Protein AF-A0A1H0CPJ8-F1 (afdb_monomer)

Solvent-accessible surface area (backbone atoms only — not comparable to full-atom values): 34419 Å² total; per-residue (Å²): 132,89,84,89,84,89,82,88,85,80,84,90,73,84,81,75,77,80,86,83,67,82,87,78,77,96,68,73,70,52,42,86,39,69,69,53,40,27,36,22,34,58,52,71,44,47,47,64,78,92,80,91,75,88,80,45,56,36,45,58,41,60,51,16,13,26,28,35,42,40,34,25,30,20,80,92,52,101,45,61,64,40,76,50,75,35,37,30,34,28,35,85,56,96,60,44,40,12,49,49,56,49,52,66,74,52,42,40,42,81,30,32,35,54,39,77,86,12,62,78,53,16,30,65,33,19,37,27,38,36,36,35,29,28,74,58,34,72,65,44,59,91,73,95,39,60,68,56,33,73,49,64,45,65,48,70,18,61,94,55,54,61,92,55,44,43,28,30,16,45,82,44,36,62,65,47,88,54,33,58,76,50,72,94,67,63,46,71,42,51,28,19,37,60,37,15,37,41,37,40,38,37,28,34,32,58,87,36,66,96,32,29,68,89,47,88,59,53,43,28,38,29,67,52,37,18,34,29,29,31,35,17,43,70,70,51,51,62,49,78,50,58,58,44,50,30,36,35,10,75,77,48,70,40,93,72,73,39,33,38,32,30,35,41,69,33,42,30,64,29,51,55,54,86,77,37,71,46,34,40,38,38,47,75,91,42,78,47,74,42,56,22,56,52,52,47,54,18,40,32,74,62,73,69,50,83,82,46,53,40,46,32,18,32,27,44,38,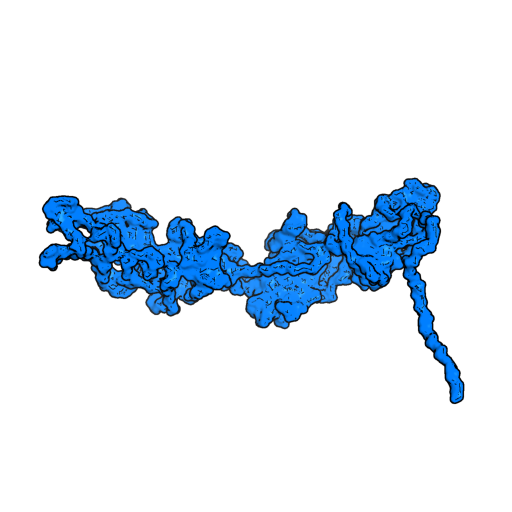35,42,33,40,40,30,82,45,50,74,37,74,41,43,45,53,43,43,63,70,91,80,88,81,81,88,72,77,66,54,64,48,56,70,45,47,21,31,65,95,71,40,84,48,66,78,56,27,36,31,28,40,14,71,42,48,38,37,75,68,42,81,71,29,38,36,42,55,42,97,90,75,45,49,47,56,49,59,74,51,62,59,85,30,64,73,61,26,37,32,54,36,36,38,30,38,64,85,54,59,73,52,89,56,54,43,93,89,70,72,26,18,30,32,77,41,48,53,39,62,58,42,89,84,33,69,54,39,47,26,29,48,19,34,64,88,63,57,83,81,43,51,50,84,75,79,58,91,88,53,77,81,40,35,30,66,65,46,17,50,48,62,61,97,64,65,46,49,32,43,27,38,46,63,25,12,38,46,34,36,36,60,39,52,48,97,65,65,86,45,37,49,78,55,70,82,47,44,45,29,40,35,58,36,46,53,28,23,41,34,31,68,52,85,66,49,60,47,61,33,83,70,62,35,75,45,74,51,30,71,36,96,88,39,80,49,31,27,35,20,12,35,49,24,41,74,24,84,79,22,26,42,37,38,39,35,54,47,104,78,79,49,72,52,77,48,77,46,60,45,41,76,34,29,41,49,70,83,54,54,69,44,56,53,51,46,60,47,38,46,47,31,35,27,35,37,38,33,72,89,46,80,39,66,53,43,57,63,62,76,75,70,82,80,31,2,65,73,84,76,84,133

Mean predicted aligned error: 17.95 Å

Structure (mmCIF, N/CA/C/O backbone):
data_AF-A0A1H0CPJ8-F1
#
_entry.id   AF-A0A1H0CPJ8-F1
#
loop_
_atom_site.group_PDB
_atom_site.id
_atom_site.type_symbol
_atom_site.label_atom_id
_atom_site.label_alt_id
_atom_site.label_comp_id
_atom_site.label_asym_id
_atom_site.label_entity_id
_atom_site.label_seq_id
_atom_site.pdbx_PDB_ins_code
_atom_site.Cartn_x
_atom_site.Cartn_y
_atom_site.Cartn_z
_atom_site.occupancy
_atom_site.B_iso_or_equiv
_atom_site.auth_seq_id
_atom_site.auth_comp_id
_atom_site.auth_asym_id
_atom_site.auth_atom_id
_atom_site.pdbx_PDB_model_num
ATOM 1 N N . MET A 1 1 ? 86.290 -22.128 -24.231 1.00 35.25 1 MET A N 1
ATOM 2 C CA . MET A 1 1 ? 86.673 -21.455 -25.497 1.00 35.25 1 MET A CA 1
ATOM 3 C C . MET A 1 1 ? 85.521 -20.539 -25.905 1.00 35.25 1 MET A C 1
ATOM 5 O O . MET A 1 1 ? 84.401 -20.958 -25.687 1.00 35.25 1 MET A O 1
ATOM 9 N N . ARG A 1 2 ? 85.815 -19.313 -26.376 1.00 32.38 2 ARG A N 1
ATOM 10 C CA . ARG A 1 2 ? 84.941 -18.205 -26.867 1.00 32.38 2 ARG A CA 1
ATOM 11 C C . ARG A 1 2 ? 83.417 -18.176 -26.560 1.00 32.38 2 ARG A C 1
ATOM 13 O O . ARG A 1 2 ? 82.671 -19.101 -26.834 1.00 32.38 2 ARG A O 1
ATOM 20 N N . LEU A 1 3 ? 82.986 -16.998 -26.094 1.00 27.91 3 LEU A N 1
ATOM 21 C CA . LEU A 1 3 ? 81.608 -16.528 -25.856 1.00 27.91 3 LEU A CA 1
ATOM 22 C C . LEU A 1 3 ? 81.019 -15.834 -27.119 1.00 27.91 3 LEU A C 1
ATOM 24 O O . LEU A 1 3 ? 81.792 -15.540 -28.031 1.00 27.91 3 LEU A O 1
ATOM 28 N N . LYS A 1 4 ? 79.731 -15.424 -27.060 1.00 30.41 4 LYS A N 1
ATOM 29 C CA . LYS A 1 4 ? 78.963 -14.501 -27.957 1.00 30.41 4 LYS A CA 1
ATOM 30 C C . LYS A 1 4 ? 78.201 -15.175 -29.124 1.00 30.41 4 LYS A C 1
ATOM 32 O O . LYS A 1 4 ? 78.736 -16.098 -29.716 1.00 30.41 4 LYS A O 1
ATOM 37 N N . HIS A 1 5 ? 76.985 -14.753 -29.519 1.00 29.50 5 HIS A N 1
ATOM 38 C CA . HIS A 1 5 ? 76.049 -13.724 -28.994 1.00 29.50 5 HIS A CA 1
ATOM 39 C C . HIS A 1 5 ? 74.565 -14.101 -29.274 1.00 29.50 5 HIS A C 1
ATOM 41 O O . HIS A 1 5 ? 74.295 -15.010 -30.050 1.00 29.50 5 HIS A O 1
ATOM 47 N N . TYR A 1 6 ? 73.621 -13.390 -28.638 1.00 33.03 6 TYR A N 1
ATOM 48 C CA . TYR A 1 6 ? 72.160 -13.480 -28.845 1.00 33.03 6 TYR A CA 1
ATOM 49 C C . TYR A 1 6 ? 71.688 -12.702 -30.089 1.00 33.03 6 TYR A C 1
ATOM 51 O O . TYR A 1 6 ? 72.272 -11.660 -30.386 1.00 33.03 6 TYR A O 1
ATOM 59 N N . LEU A 1 7 ? 70.525 -13.076 -30.647 1.00 26.69 7 LEU A N 1
ATOM 60 C CA . LEU A 1 7 ? 69.419 -12.122 -30.858 1.00 26.69 7 LEU A CA 1
ATOM 61 C C . LEU A 1 7 ? 68.049 -12.834 -30.927 1.00 26.69 7 LEU A C 1
ATOM 63 O O . LEU A 1 7 ? 67.941 -13.910 -31.507 1.00 26.69 7 LEU A O 1
ATOM 67 N N . TYR A 1 8 ? 67.011 -12.223 -30.346 1.00 28.98 8 TYR A N 1
ATOM 68 C CA . TYR A 1 8 ? 65.599 -12.542 -30.616 1.00 28.98 8 TYR A CA 1
ATOM 69 C C . TYR A 1 8 ? 65.133 -11.774 -31.864 1.00 28.98 8 TYR A C 1
ATOM 71 O O . TYR A 1 8 ? 65.599 -10.659 -32.092 1.00 28.98 8 TYR A O 1
ATOM 79 N N . ILE A 1 9 ? 64.150 -12.300 -32.602 1.00 29.64 9 ILE A N 1
ATOM 80 C CA . ILE A 1 9 ? 63.333 -11.496 -33.527 1.00 29.64 9 ILE A CA 1
ATOM 81 C C . ILE A 1 9 ? 61.855 -11.727 -33.205 1.00 29.64 9 ILE A C 1
ATOM 83 O O . ILE A 1 9 ? 61.291 -12.783 -33.478 1.00 29.64 9 ILE A O 1
ATOM 87 N N . THR A 1 10 ? 61.251 -10.716 -32.590 1.00 28.84 10 THR A N 1
ATOM 88 C CA . THR A 1 10 ? 59.803 -10.520 -32.464 1.00 28.84 10 THR A CA 1
ATOM 89 C C . THR A 1 10 ? 59.275 -9.674 -33.631 1.00 28.84 10 THR A C 1
ATOM 91 O O . THR A 1 10 ? 60.047 -9.214 -34.468 1.00 28.84 10 THR A O 1
ATOM 94 N N . THR A 1 11 ? 57.964 -9.404 -33.624 1.00 29.45 11 THR A N 1
ATOM 95 C CA . THR A 1 11 ? 57.262 -8.365 -34.409 1.00 29.45 11 THR A CA 1
ATOM 96 C C . THR A 1 11 ? 57.323 -8.452 -35.940 1.00 29.45 11 THR A C 1
ATOM 98 O O . THR A 1 11 ? 58.277 -8.012 -36.571 1.00 29.45 11 THR A O 1
ATOM 101 N N . LEU A 1 12 ? 56.169 -8.778 -36.529 1.00 26.28 12 LEU A N 1
ATOM 102 C CA . LEU A 1 12 ? 55.573 -7.897 -37.535 1.00 26.28 12 LEU A CA 1
ATOM 103 C C . LEU A 1 12 ? 54.177 -7.488 -37.042 1.00 26.28 12 LEU A C 1
ATOM 105 O O . LEU A 1 12 ? 53.180 -8.141 -37.335 1.00 26.28 12 LEU A O 1
ATOM 109 N N . VAL A 1 13 ? 54.127 -6.440 -36.219 1.00 29.88 13 VAL A N 1
ATOM 110 C CA . VAL A 1 13 ? 52.866 -5.786 -35.840 1.00 29.88 13 VAL A CA 1
ATOM 111 C C . VAL A 1 13 ? 52.447 -4.889 -37.000 1.00 29.88 13 VAL A C 1
ATOM 113 O O . VAL A 1 13 ? 53.257 -4.105 -37.492 1.00 29.88 13 VAL A O 1
ATOM 116 N N . LEU A 1 14 ? 51.189 -4.999 -37.428 1.00 27.48 14 LEU A N 1
ATOM 117 C CA . LEU A 1 14 ? 50.584 -4.029 -38.337 1.00 27.48 14 LEU A CA 1
ATOM 118 C C . LEU A 1 14 ? 50.476 -2.685 -37.609 1.00 27.48 14 LEU A C 1
ATOM 120 O O . LEU A 1 14 ? 49.721 -2.548 -36.651 1.00 27.48 14 LEU A O 1
ATOM 124 N N . LEU A 1 15 ? 51.269 -1.714 -38.060 1.00 23.94 15 LEU A N 1
ATOM 125 C CA . LEU A 1 15 ? 51.271 -0.345 -37.554 1.00 23.94 15 LEU A CA 1
ATOM 126 C C . LEU A 1 15 ? 50.027 0.404 -38.051 1.00 23.94 15 LEU A C 1
ATOM 128 O O . LEU A 1 15 ? 50.098 1.187 -38.997 1.00 23.94 15 LEU A O 1
ATOM 132 N N . THR A 1 16 ? 48.890 0.193 -37.388 1.00 30.33 16 THR A N 1
ATOM 133 C CA . THR A 1 16 ? 47.855 1.228 -37.316 1.00 30.33 16 THR A CA 1
ATOM 134 C C . THR A 1 16 ? 48.447 2.410 -36.547 1.00 30.33 16 THR A C 1
ATOM 136 O O . THR A 1 16 ? 48.930 2.264 -35.424 1.00 30.33 16 THR A O 1
ATOM 139 N N . ALA A 1 17 ? 48.529 3.574 -37.192 1.00 25.59 17 ALA A N 1
ATOM 140 C CA . ALA A 1 17 ? 49.284 4.698 -36.654 1.00 25.59 17 ALA A CA 1
ATOM 141 C C . ALA A 1 17 ? 48.583 5.327 -35.439 1.00 25.59 17 ALA A C 1
ATOM 143 O O . ALA A 1 17 ? 47.441 5.774 -35.527 1.00 25.59 17 ALA A O 1
ATOM 144 N N . CYS A 1 18 ? 49.303 5.445 -34.321 1.00 24.80 18 CYS A N 1
ATOM 145 C CA . CYS A 1 18 ? 48.926 6.374 -33.262 1.00 24.80 18 CYS A CA 1
ATOM 146 C C . CYS A 1 18 ? 49.143 7.806 -33.773 1.00 24.80 18 CYS A C 1
ATOM 148 O O . CYS A 1 18 ? 50.279 8.282 -33.779 1.00 24.80 18 CYS A O 1
ATOM 150 N N . ASN A 1 19 ? 48.075 8.497 -34.178 1.00 29.97 19 ASN A N 1
ATOM 151 C CA . ASN A 1 19 ? 48.131 9.899 -34.609 1.00 29.97 19 ASN A CA 1
ATOM 152 C C . ASN A 1 19 ? 48.319 10.867 -33.423 1.00 29.97 19 ASN A C 1
ATOM 154 O O . ASN A 1 19 ? 47.457 11.687 -33.122 1.00 29.97 19 ASN A O 1
ATOM 158 N N . ASN A 1 20 ? 49.489 10.797 -32.785 1.00 33.19 20 ASN A N 1
ATOM 159 C CA . ASN A 1 20 ? 50.071 11.912 -32.043 1.00 33.19 20 ASN A CA 1
ATOM 160 C C . ASN A 1 20 ? 51.048 12.634 -32.980 1.00 33.19 20 ASN A C 1
ATOM 162 O O . ASN A 1 20 ? 52.256 12.406 -32.922 1.00 33.19 20 ASN A O 1
ATOM 166 N N . SER A 1 21 ? 50.511 13.467 -33.870 1.00 31.27 21 SER A N 1
ATOM 167 C CA . SER A 1 21 ? 51.286 14.274 -34.816 1.00 31.27 21 SER A CA 1
ATOM 168 C C . SER A 1 21 ? 50.914 15.752 -34.696 1.00 31.27 21 SER A C 1
ATOM 170 O O . SER A 1 21 ? 50.144 16.281 -35.501 1.00 31.27 21 SER A O 1
ATOM 172 N N . ASP A 1 22 ? 51.501 16.421 -33.704 1.00 37.56 22 ASP A N 1
ATOM 173 C CA . ASP A 1 22 ? 51.879 17.818 -33.914 1.00 37.56 22 ASP A CA 1
ATOM 174 C C . ASP A 1 22 ? 52.879 17.882 -35.085 1.00 37.56 22 ASP A C 1
ATOM 176 O O . ASP A 1 22 ? 53.671 16.961 -35.288 1.00 37.56 22 ASP A O 1
ATOM 180 N N . GLU A 1 23 ? 52.817 18.970 -35.854 1.00 34.41 23 GLU A N 1
ATOM 181 C CA . GLU A 1 23 ? 53.585 19.220 -37.085 1.00 34.41 23 GLU A CA 1
ATOM 182 C C . GLU A 1 23 ? 53.357 18.234 -38.256 1.00 34.41 23 GLU A C 1
ATOM 184 O O . GLU A 1 23 ? 54.141 17.320 -38.507 1.00 34.41 23 GLU A O 1
ATOM 189 N N . LEU A 1 24 ? 52.395 18.560 -39.134 1.00 29.28 24 LEU A N 1
ATOM 190 C CA . LEU A 1 24 ? 52.762 19.239 -40.392 1.00 29.28 24 LEU A CA 1
ATOM 191 C C . LEU A 1 24 ? 51.567 19.827 -41.173 1.00 29.28 24 LEU A C 1
ATOM 193 O O . LEU A 1 24 ? 50.472 19.278 -41.211 1.00 29.28 24 LEU A O 1
ATOM 197 N N . THR A 1 25 ? 51.854 20.928 -41.876 1.00 31.95 25 THR A N 1
ATOM 198 C CA . THR A 1 25 ? 50.989 21.710 -42.789 1.00 31.95 25 THR A CA 1
ATOM 199 C C . THR A 1 25 ? 49.753 22.404 -42.197 1.00 31.95 25 THR A C 1
ATOM 201 O O . THR A 1 25 ? 48.731 21.791 -41.912 1.00 31.95 25 THR A O 1
ATOM 204 N N . ASP A 1 26 ? 49.816 23.741 -42.165 1.00 43.44 26 ASP A N 1
ATOM 205 C CA . ASP A 1 26 ? 48.633 24.601 -42.288 1.00 43.44 26 ASP A CA 1
ATOM 206 C C . ASP A 1 26 ? 47.935 24.271 -43.619 1.00 43.44 26 ASP A C 1
ATOM 208 O O . ASP A 1 26 ? 48.552 24.324 -44.686 1.00 43.44 26 ASP A O 1
ATOM 212 N N . GLY A 1 27 ? 46.673 23.854 -43.550 1.00 43.12 27 GLY A N 1
ATOM 213 C CA . GLY A 1 27 ? 45.943 23.351 -44.705 1.00 43.12 27 GLY A CA 1
ATOM 214 C C . GLY A 1 27 ? 44.443 23.274 -44.455 1.00 43.12 27 GLY A C 1
ATOM 215 O O . GLY A 1 27 ? 43.986 22.764 -43.433 1.00 43.12 27 GLY A O 1
ATOM 216 N N . THR A 1 28 ? 43.670 23.769 -45.416 1.00 52.66 28 THR A N 1
ATOM 217 C CA . THR A 1 28 ? 42.268 23.375 -45.580 1.00 52.66 28 THR A CA 1
ATOM 218 C C . THR A 1 28 ? 42.203 21.900 -45.996 1.00 52.66 28 THR A C 1
ATOM 220 O O . THR A 1 28 ? 43.080 21.478 -46.761 1.00 52.66 28 THR A O 1
ATOM 223 N N . PRO A 1 29 ? 41.169 21.144 -45.582 1.00 57.28 29 PRO A N 1
ATOM 224 C CA . PRO A 1 29 ? 40.882 19.818 -46.126 1.00 57.28 29 PRO A CA 1
ATOM 225 C C . PRO A 1 29 ? 40.953 19.788 -47.659 1.00 57.28 29 PRO A C 1
ATOM 227 O O . PRO A 1 29 ? 40.579 20.747 -48.343 1.00 57.28 29 PRO A O 1
ATOM 230 N N . ARG A 1 30 ? 41.482 18.696 -48.207 1.00 63.78 30 ARG A N 1
ATOM 231 C CA . ARG A 1 30 ? 41.608 18.463 -49.648 1.00 63.78 30 ARG A CA 1
ATOM 232 C C . ARG A 1 30 ? 40.411 17.680 -50.162 1.00 63.78 30 ARG A C 1
ATOM 234 O O . ARG A 1 30 ? 39.764 16.945 -49.425 1.00 63.78 30 ARG A O 1
ATOM 241 N N . ALA A 1 31 ? 40.155 17.809 -51.462 1.00 61.72 31 ALA A N 1
ATOM 242 C CA . ALA A 1 31 ? 39.038 17.154 -52.142 1.00 61.72 31 ALA A CA 1
ATOM 243 C C . ALA A 1 31 ? 38.947 15.647 -51.849 1.00 61.72 31 ALA A C 1
ATOM 245 O O . ALA A 1 31 ? 37.886 15.130 -51.518 1.00 61.72 31 ALA A O 1
ATOM 246 N N . ASN A 1 32 ? 40.112 15.006 -51.911 1.00 69.81 32 ASN A N 1
ATOM 247 C CA . ASN A 1 32 ? 40.341 13.577 -51.769 1.00 69.81 32 ASN A CA 1
ATOM 248 C C . ASN A 1 32 ? 40.624 13.127 -50.318 1.00 69.81 32 ASN A C 1
ATOM 250 O O . ASN A 1 32 ? 41.120 12.014 -50.123 1.00 69.81 32 ASN A O 1
ATOM 254 N N . ASP A 1 33 ? 40.418 13.984 -49.314 1.00 77.25 33 ASP A N 1
ATOM 255 C CA . ASP A 1 33 ? 40.538 13.577 -47.911 1.00 77.25 33 ASP A CA 1
ATOM 256 C C . ASP A 1 33 ? 39.278 12.800 -47.498 1.00 77.25 33 ASP A C 1
ATOM 258 O O . ASP A 1 33 ? 38.162 13.126 -47.909 1.00 77.25 33 ASP A O 1
ATOM 262 N N . ALA A 1 34 ? 39.449 11.750 -46.694 1.00 83.38 34 ALA A N 1
ATOM 263 C CA . ALA A 1 34 ? 38.334 10.928 -46.231 1.00 83.38 34 ALA A CA 1
ATOM 264 C C . ALA A 1 34 ? 37.498 11.648 -45.156 1.00 83.38 34 ALA A C 1
ATOM 266 O O . ALA A 1 34 ? 38.022 12.393 -44.320 1.00 83.38 34 ALA A O 1
ATOM 267 N N . ILE A 1 35 ? 36.194 11.377 -45.140 1.00 85.81 35 ILE A N 1
ATOM 268 C CA . ILE A 1 35 ? 35.257 11.848 -44.116 1.00 85.81 35 ILE A CA 1
ATOM 269 C C . ILE A 1 35 ? 35.543 11.102 -42.803 1.00 85.81 35 ILE A C 1
ATOM 271 O O . ILE A 1 35 ? 35.245 9.918 -42.662 1.00 85.81 35 ILE A O 1
ATOM 275 N N . GLN A 1 36 ? 36.144 11.801 -41.836 1.00 86.81 36 GLN A N 1
ATOM 276 C CA . GLN A 1 36 ? 36.496 11.248 -40.524 1.00 86.81 36 GLN A CA 1
ATOM 277 C C . GLN A 1 36 ? 35.340 11.372 -39.528 1.00 86.81 36 GLN A C 1
ATOM 279 O O . GLN A 1 36 ? 34.929 12.486 -39.180 1.00 86.81 36 GLN A O 1
ATOM 284 N N . LEU A 1 37 ? 34.869 10.233 -39.019 1.00 89.62 37 LEU A N 1
ATOM 285 C CA . LEU A 1 37 ? 33.796 10.139 -38.030 1.00 89.62 37 LEU A CA 1
ATOM 286 C C . LEU A 1 37 ? 34.243 9.359 -36.789 1.00 89.62 37 LEU A C 1
ATOM 288 O O . LEU A 1 37 ? 35.118 8.496 -36.850 1.00 89.62 37 LEU A O 1
ATOM 292 N N . SER A 1 38 ? 33.588 9.645 -35.670 1.00 91.25 38 SER A N 1
ATOM 293 C CA . SER A 1 38 ? 33.622 8.834 -34.452 1.00 91.25 38 SER A CA 1
ATOM 294 C C . SER A 1 38 ? 32.196 8.561 -33.966 1.00 91.25 38 SER A C 1
ATOM 296 O O . SER A 1 38 ? 31.245 9.178 -34.447 1.00 91.25 38 SER A O 1
ATOM 298 N N . ALA A 1 39 ? 32.012 7.640 -33.024 1.00 91.50 39 ALA A N 1
ATOM 299 C CA . ALA A 1 39 ? 30.696 7.311 -32.472 1.00 91.50 39 ALA A CA 1
ATOM 300 C C . ALA A 1 39 ? 30.749 7.084 -30.960 1.00 91.50 39 ALA A C 1
ATOM 302 O O . ALA A 1 39 ? 31.668 6.441 -30.455 1.00 91.50 39 ALA A O 1
ATOM 303 N N . GLY A 1 40 ? 29.749 7.584 -30.236 1.00 89.62 40 GLY A N 1
ATOM 304 C CA . GLY A 1 40 ? 29.579 7.322 -28.807 1.00 89.62 40 GLY A CA 1
ATOM 305 C C . GLY A 1 40 ? 28.104 7.247 -28.429 1.00 89.62 40 GLY A C 1
ATOM 306 O O . GLY A 1 40 ? 27.296 8.038 -28.915 1.00 89.62 40 GLY A O 1
ATOM 307 N N . ILE A 1 41 ? 27.762 6.305 -27.552 1.00 89.38 41 ILE A N 1
ATOM 308 C CA . ILE A 1 41 ? 26.430 6.176 -26.956 1.00 89.38 41 ILE A CA 1
ATOM 309 C C . ILE A 1 41 ? 26.291 7.230 -25.854 1.00 89.38 41 ILE A C 1
ATOM 311 O O . ILE A 1 41 ? 27.169 7.342 -24.994 1.00 89.38 41 ILE A O 1
ATOM 315 N N . VAL A 1 42 ? 25.204 7.996 -25.868 1.00 85.12 42 VAL A N 1
ATOM 316 C CA . VAL A 1 42 ? 24.916 9.024 -24.859 1.00 85.12 42 VAL A CA 1
ATOM 317 C C . VAL A 1 42 ? 24.357 8.384 -23.588 1.00 85.12 42 VAL A C 1
ATOM 319 O O . VAL A 1 42 ? 23.349 7.680 -23.625 1.00 85.12 42 VAL A O 1
ATOM 322 N N . LYS A 1 43 ? 24.984 8.665 -22.442 1.00 70.81 43 LYS A N 1
ATOM 323 C CA . LYS A 1 43 ? 24.443 8.364 -21.110 1.00 70.81 43 LYS A CA 1
ATOM 324 C C . LYS A 1 43 ? 23.594 9.551 -20.655 1.00 70.81 43 LYS A C 1
ATOM 326 O O . LYS A 1 43 ? 24.110 10.665 -20.610 1.00 70.81 43 LYS A O 1
ATOM 331 N N . GLY A 1 44 ? 22.343 9.309 -20.258 1.00 56.78 44 GLY A N 1
ATOM 332 C CA . GLY A 1 44 ? 21.439 10.377 -19.793 1.00 56.78 44 GLY A CA 1
ATOM 333 C C . GLY A 1 44 ? 20.377 10.825 -20.808 1.00 56.78 44 GLY A C 1
ATOM 334 O O . GLY A 1 44 ? 20.180 12.017 -20.986 1.00 56.78 44 GLY A O 1
ATOM 335 N N . SER A 1 45 ? 19.705 9.850 -21.436 1.00 49.06 45 SER A N 1
ATOM 336 C CA . SER A 1 45 ? 18.406 9.949 -22.138 1.00 49.06 45 SER A CA 1
ATOM 337 C C . SER A 1 45 ? 18.252 10.785 -23.427 1.00 49.06 45 SER A C 1
ATOM 339 O O . SER A 1 45 ? 19.179 11.384 -23.969 1.00 49.06 45 SER A O 1
ATOM 341 N N . HIS A 1 46 ? 17.014 10.691 -23.936 1.00 46.88 46 HIS A N 1
ATOM 342 C CA . HIS A 1 46 ? 16.397 11.292 -25.117 1.00 46.88 46 HIS A CA 1
ATOM 343 C C . HIS A 1 46 ? 17.057 11.004 -26.476 1.00 46.88 46 HIS A C 1
ATOM 345 O O . HIS A 1 46 ? 18.230 11.283 -26.714 1.00 46.88 46 HIS A O 1
ATOM 351 N N . ALA A 1 47 ? 16.229 10.536 -27.418 1.00 42.66 47 ALA A N 1
ATOM 352 C CA . ALA A 1 47 ? 16.535 10.477 -28.852 1.00 42.66 47 ALA A CA 1
ATOM 353 C C . ALA A 1 47 ? 16.486 11.856 -29.549 1.00 42.66 47 ALA A C 1
ATOM 355 O O . ALA A 1 47 ? 16.906 11.977 -30.697 1.00 42.66 47 ALA A O 1
ATOM 356 N N . VAL A 1 48 ? 15.993 12.894 -28.859 1.00 40.12 48 VAL A N 1
ATOM 357 C CA . VAL A 1 48 ? 15.804 14.254 -29.385 1.00 40.12 48 VAL A CA 1
ATOM 358 C C . VAL A 1 48 ? 16.306 15.274 -28.370 1.00 40.12 48 VAL A C 1
ATOM 360 O O . VAL A 1 48 ? 15.756 15.360 -27.275 1.00 40.12 48 VAL A O 1
ATOM 363 N N . VAL A 1 49 ? 17.329 16.065 -28.719 1.00 41.09 49 VAL A N 1
ATOM 364 C CA . VAL A 1 49 ? 17.831 17.153 -27.859 1.00 41.09 49 VAL A CA 1
ATOM 365 C C . VAL A 1 49 ? 18.254 18.369 -28.686 1.00 41.09 49 VAL A C 1
ATOM 367 O O . VAL A 1 49 ? 19.250 18.343 -29.409 1.00 41.09 49 VAL A O 1
ATOM 370 N N . THR A 1 50 ? 17.567 19.497 -28.514 1.00 37.31 50 THR A N 1
ATOM 371 C CA . THR A 1 50 ? 18.049 20.807 -28.979 1.00 37.31 50 THR A CA 1
ATOM 372 C C . THR A 1 50 ? 18.994 21.425 -27.941 1.00 37.31 50 THR A C 1
ATOM 374 O O . THR A 1 50 ? 18.592 22.331 -27.223 1.00 37.31 50 THR A O 1
ATOM 377 N N . ARG A 1 51 ? 20.234 20.905 -27.873 1.00 36.44 51 ARG A N 1
ATOM 378 C CA . ARG A 1 51 ? 21.438 21.423 -27.166 1.00 36.44 51 ARG A CA 1
ATOM 379 C C . ARG A 1 51 ? 21.239 22.215 -25.851 1.00 36.44 51 ARG A C 1
ATOM 381 O O . ARG A 1 51 ? 20.839 23.372 -25.917 1.00 36.44 51 ARG A O 1
ATOM 388 N N . ALA A 1 52 ? 21.789 21.708 -24.735 1.00 30.02 52 ALA A N 1
ATOM 389 C CA . ALA A 1 52 ? 22.800 22.417 -23.904 1.00 30.02 52 ALA A CA 1
ATOM 390 C C . ALA A 1 52 ? 23.105 21.712 -22.555 1.00 30.02 52 ALA A C 1
ATOM 392 O O . ALA A 1 52 ? 22.940 22.304 -21.489 1.00 30.02 52 ALA A O 1
ATOM 393 N N . ALA A 1 53 ? 23.606 20.474 -22.583 1.00 32.78 53 ALA A N 1
ATOM 394 C CA . ALA A 1 53 ? 24.186 19.815 -21.409 1.00 32.78 53 ALA A CA 1
ATOM 395 C C . ALA A 1 53 ? 25.553 19.192 -21.749 1.00 32.78 53 ALA A C 1
ATOM 397 O O . ALA A 1 53 ? 25.930 19.086 -22.918 1.00 32.78 53 ALA A O 1
ATOM 398 N N . GLY A 1 54 ? 26.326 18.845 -20.718 1.00 46.03 54 GLY A N 1
ATOM 399 C CA . GLY A 1 54 ? 27.624 18.181 -20.853 1.00 46.03 54 GLY A CA 1
ATOM 400 C C . GLY A 1 54 ? 27.479 16.665 -20.953 1.00 46.03 54 GLY A C 1
ATOM 401 O O . GLY A 1 54 ? 27.880 15.965 -20.026 1.00 46.03 54 GLY A O 1
ATOM 402 N N . ASP A 1 55 ? 26.876 16.179 -22.040 1.00 58.97 55 ASP A N 1
ATOM 403 C CA . ASP A 1 55 ? 26.586 14.759 -22.272 1.00 58.97 55 ASP A CA 1
ATOM 404 C C . ASP A 1 55 ? 27.827 13.877 -22.043 1.00 58.97 55 ASP A C 1
ATOM 406 O O . ASP A 1 55 ? 28.921 14.155 -22.545 1.00 58.97 55 ASP A O 1
ATOM 410 N N . THR A 1 56 ? 27.658 12.788 -21.285 1.00 72.94 56 THR A N 1
ATOM 411 C CA . THR A 1 56 ? 28.736 11.821 -21.024 1.00 72.94 56 THR A CA 1
ATOM 412 C C . THR A 1 56 ? 28.548 10.576 -21.880 1.00 72.94 56 THR A C 1
ATOM 414 O O . THR A 1 56 ? 27.431 10.096 -22.062 1.00 72.94 56 THR A O 1
ATOM 417 N N . TYR A 1 57 ? 29.644 10.040 -22.415 1.00 82.62 57 TYR A N 1
ATOM 418 C CA . TYR A 1 57 ? 29.586 9.014 -23.457 1.00 82.62 57 TYR A CA 1
ATOM 419 C C . TYR A 1 57 ? 30.059 7.633 -22.985 1.00 82.62 57 TYR A C 1
ATOM 421 O O . TYR A 1 57 ? 30.781 7.487 -21.988 1.00 82.62 57 TYR A O 1
ATOM 429 N N . GLN A 1 58 ? 29.637 6.612 -23.724 1.00 86.88 58 GLN A N 1
ATOM 430 C CA . GLN A 1 58 ? 30.153 5.249 -23.702 1.00 86.88 58 GLN A CA 1
ATOM 431 C C . GLN A 1 58 ? 30.532 4.830 -25.125 1.00 86.88 58 GLN A C 1
ATOM 433 O O . GLN A 1 58 ? 29.756 5.025 -26.059 1.00 86.88 58 GLN A O 1
ATOM 438 N N . ALA A 1 59 ? 31.705 4.216 -25.279 1.00 87.25 59 ALA A N 1
ATOM 439 C CA . ALA A 1 59 ? 32.098 3.603 -26.538 1.00 87.25 59 ALA A CA 1
ATOM 440 C C . ALA A 1 59 ? 31.160 2.432 -26.876 1.00 87.25 59 ALA A C 1
ATOM 442 O O . ALA A 1 59 ? 30.753 1.669 -25.993 1.00 87.25 59 ALA A O 1
ATOM 443 N N . LEU A 1 60 ? 30.840 2.285 -28.159 1.00 90.75 60 LEU A N 1
ATOM 444 C CA . LEU A 1 60 ? 30.232 1.082 -28.699 1.00 90.75 60 LEU A CA 1
ATOM 445 C C . LEU A 1 60 ? 31.211 -0.095 -28.558 1.00 90.75 60 LEU A C 1
ATOM 447 O O . LEU A 1 60 ? 32.434 0.078 -28.510 1.00 90.75 60 LEU A O 1
ATOM 451 N N . THR A 1 61 ? 30.671 -1.308 -28.529 1.00 92.06 61 THR A N 1
ATOM 452 C CA . THR A 1 61 ? 31.456 -2.542 -28.602 1.00 92.06 61 THR A CA 1
ATOM 453 C C . THR A 1 61 ? 32.268 -2.548 -29.902 1.00 92.06 61 THR A C 1
ATOM 455 O O . THR A 1 61 ? 31.723 -2.267 -30.972 1.00 92.06 61 THR A O 1
ATOM 458 N N . VAL A 1 62 ? 33.562 -2.870 -29.824 1.00 92.81 62 VAL A N 1
ATOM 459 C CA . VAL A 1 62 ? 34.427 -2.988 -31.011 1.00 92.81 62 VAL A CA 1
ATOM 460 C C . VAL A 1 62 ? 33.849 -4.002 -32.007 1.00 92.81 62 VAL A C 1
ATOM 462 O O . VAL A 1 62 ? 33.333 -5.042 -31.600 1.00 92.81 62 VAL A O 1
ATOM 465 N N . GLY A 1 63 ? 33.897 -3.681 -33.300 1.00 93.12 63 GLY A N 1
ATOM 466 C CA . GLY A 1 63 ? 33.264 -4.471 -34.358 1.00 93.12 63 GLY A CA 1
ATOM 467 C C . GLY A 1 63 ? 31.763 -4.215 -34.542 1.00 93.12 63 GLY A C 1
ATOM 468 O O . GLY A 1 63 ? 31.139 -4.878 -35.367 1.00 93.12 63 GLY A O 1
ATOM 469 N N . THR A 1 64 ? 31.153 -3.269 -33.810 1.00 96.12 64 THR A N 1
ATOM 470 C CA . THR A 1 64 ? 29.753 -2.880 -34.068 1.00 96.12 64 THR A CA 1
ATOM 471 C C . THR A 1 64 ? 29.632 -2.259 -35.456 1.00 96.12 64 THR A C 1
ATOM 473 O O . THR A 1 64 ? 30.282 -1.253 -35.741 1.00 96.12 64 THR A O 1
ATOM 476 N N . ALA A 1 65 ? 28.762 -2.821 -36.289 1.00 97.00 65 ALA A N 1
ATOM 477 C CA . ALA A 1 65 ? 28.460 -2.313 -37.615 1.00 97.00 65 ALA A CA 1
ATOM 478 C C . ALA A 1 65 ? 27.301 -1.303 -37.578 1.00 97.00 65 ALA A C 1
ATOM 480 O O . ALA A 1 65 ? 26.265 -1.508 -36.941 1.00 97.00 65 ALA A O 1
ATOM 481 N N . ILE A 1 66 ? 27.488 -0.201 -38.296 1.00 97.88 66 ILE A N 1
ATOM 482 C CA . ILE A 1 66 ? 26.613 0.968 -38.322 1.00 97.88 66 ILE A CA 1
ATOM 483 C C . ILE A 1 66 ? 26.153 1.193 -39.761 1.00 97.88 66 ILE A C 1
ATOM 485 O O . ILE A 1 66 ? 26.978 1.240 -40.672 1.00 97.88 66 ILE A O 1
ATOM 489 N N . ALA A 1 67 ? 24.850 1.363 -39.970 1.00 97.38 67 ALA A N 1
ATOM 490 C CA . ALA A 1 67 ? 24.296 1.839 -41.231 1.00 97.38 67 ALA A CA 1
ATOM 491 C C . ALA A 1 67 ? 24.333 3.372 -41.234 1.00 97.38 67 ALA A C 1
ATOM 493 O O . ALA A 1 67 ? 23.831 3.994 -40.295 1.00 97.38 67 ALA A O 1
ATOM 494 N N . LEU A 1 68 ? 24.938 3.974 -42.261 1.00 96.88 68 LEU A N 1
ATOM 495 C CA . LEU A 1 68 ? 25.038 5.424 -42.417 1.00 96.88 68 LEU A CA 1
ATOM 496 C C . LEU A 1 68 ? 24.364 5.893 -43.712 1.00 96.88 68 LEU A C 1
ATOM 498 O O . LEU A 1 68 ? 24.594 5.333 -44.787 1.00 96.88 68 LEU A O 1
ATOM 502 N N . GLN A 1 69 ? 23.606 6.984 -43.617 1.00 95.44 69 GLN A N 1
ATOM 503 C CA . GLN A 1 69 ? 23.228 7.831 -44.746 1.00 95.44 69 GLN A CA 1
ATOM 504 C C . GLN A 1 69 ? 23.906 9.189 -44.575 1.00 95.44 69 GLN A C 1
ATOM 506 O O . GLN A 1 69 ? 23.790 9.820 -43.525 1.00 95.44 69 GLN A O 1
ATOM 511 N N . VAL A 1 70 ? 24.600 9.641 -45.616 1.00 92.31 70 VAL A N 1
ATOM 512 C CA . VAL A 1 70 ? 25.260 10.948 -45.677 1.00 92.31 70 VAL A CA 1
ATOM 513 C C . VAL A 1 70 ? 24.646 11.737 -46.826 1.00 92.31 70 VAL A C 1
ATOM 515 O O . VAL A 1 70 ? 24.492 11.199 -47.926 1.00 92.31 70 VAL A O 1
ATOM 518 N N . SER A 1 71 ? 24.311 13.006 -46.589 1.00 90.44 71 SER A N 1
ATOM 519 C CA . SER A 1 71 ? 23.898 13.923 -47.652 1.00 90.44 71 SER A CA 1
ATOM 520 C C . SER A 1 71 ? 24.595 15.280 -47.587 1.00 90.44 71 SER A C 1
ATOM 522 O O . SER A 1 71 ? 25.030 15.740 -46.527 1.00 90.44 71 SER A O 1
ATOM 524 N N . GLY A 1 72 ? 24.720 15.910 -48.753 1.00 86.00 72 GLY A N 1
ATOM 525 C CA . GLY A 1 72 ? 25.318 17.227 -48.959 1.00 86.00 72 GLY A CA 1
ATOM 526 C C . GLY A 1 72 ? 24.878 17.814 -50.301 1.00 86.00 72 GLY A C 1
ATOM 527 O O . GLY A 1 72 ? 24.284 17.111 -51.115 1.00 86.00 72 GLY A O 1
ATOM 528 N N . THR A 1 73 ? 25.141 19.098 -50.544 1.00 79.25 73 THR A N 1
ATOM 529 C CA . THR A 1 73 ? 24.603 19.822 -51.709 1.00 79.25 73 THR A CA 1
ATOM 530 C C . THR A 1 73 ? 25.645 20.108 -52.798 1.00 79.25 73 THR A C 1
ATOM 532 O O . THR A 1 73 ? 26.747 20.572 -52.502 1.00 79.25 73 THR A O 1
ATOM 535 N N . TRP A 1 74 ? 25.284 19.877 -54.072 1.00 76.31 74 TRP A N 1
ATOM 536 C CA . TRP A 1 74 ? 26.172 20.083 -55.231 1.00 76.31 74 TRP A CA 1
ATOM 537 C C . TRP A 1 74 ? 25.500 20.864 -56.371 1.00 76.31 74 TRP A C 1
ATOM 539 O O . TRP A 1 74 ? 24.795 20.318 -57.211 1.00 76.31 74 TRP A O 1
ATOM 549 N N . THR A 1 75 ? 25.810 22.159 -56.461 1.00 69.19 75 THR A N 1
ATOM 550 C CA . THR A 1 75 ? 25.307 23.103 -57.478 1.00 69.19 75 THR A CA 1
ATOM 551 C C . THR A 1 75 ? 25.765 22.776 -58.914 1.00 69.19 75 THR A C 1
ATOM 553 O O . THR A 1 75 ? 25.171 23.257 -59.874 1.00 69.19 75 THR A O 1
ATOM 556 N N . GLY A 1 76 ? 26.807 21.955 -59.079 1.00 63.34 76 GLY A N 1
ATOM 557 C CA . GLY A 1 76 ? 27.306 21.465 -60.371 1.00 63.34 76 GLY A CA 1
ATOM 558 C C . GLY A 1 76 ? 26.676 20.152 -60.861 1.00 63.34 76 GLY A C 1
ATOM 559 O O . GLY A 1 76 ? 27.031 19.690 -61.945 1.00 63.34 76 GLY A O 1
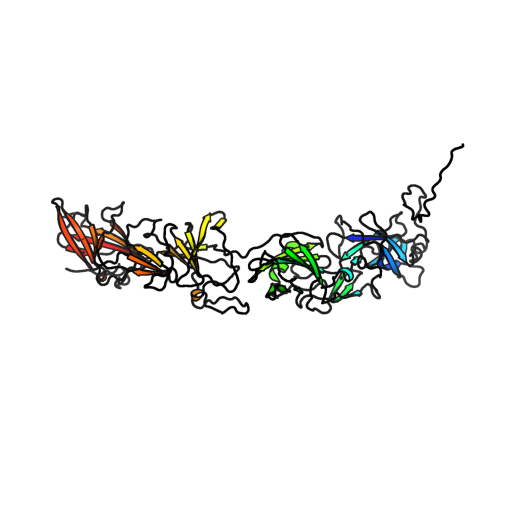ATOM 560 N N . HIS A 1 77 ? 25.771 19.538 -60.090 1.00 65.94 77 HIS A N 1
ATOM 561 C CA . HIS A 1 77 ? 25.139 18.256 -60.415 1.00 65.94 77 HIS A CA 1
ATOM 562 C C . HIS A 1 77 ? 23.665 18.424 -60.834 1.00 65.94 77 HIS A C 1
ATOM 564 O O . HIS A 1 77 ? 23.054 19.467 -60.621 1.00 65.94 77 HIS A O 1
ATOM 570 N N . THR A 1 78 ? 23.059 17.393 -61.435 1.00 60.53 78 THR A N 1
ATOM 571 C CA . THR A 1 78 ? 21.644 17.415 -61.877 1.00 60.53 78 THR A CA 1
ATOM 572 C C . THR A 1 78 ? 20.626 17.250 -60.741 1.00 60.53 78 THR A C 1
ATOM 574 O O . THR A 1 78 ? 19.421 17.275 -60.986 1.00 60.53 78 THR A O 1
ATOM 577 N N . GLN A 1 79 ? 21.102 17.081 -59.508 1.00 60.81 79 GLN A N 1
ATOM 578 C CA . GLN A 1 79 ? 20.323 17.044 -58.274 1.00 60.81 79 GLN A CA 1
ATOM 579 C C . GLN A 1 79 ? 21.011 17.971 -57.271 1.00 60.81 79 GLN A C 1
ATOM 581 O O . GLN A 1 79 ? 22.223 17.867 -57.091 1.00 60.81 79 GLN A O 1
ATOM 586 N N . GLU A 1 80 ? 20.253 18.870 -56.638 1.00 67.69 80 GLU A N 1
ATOM 587 C CA . GLU A 1 80 ? 20.811 19.862 -55.706 1.00 67.69 80 GLU A CA 1
ATOM 588 C C . GLU A 1 80 ? 21.338 19.221 -54.413 1.00 67.69 80 GLU A C 1
ATOM 590 O O . GLU A 1 80 ? 22.315 19.712 -53.848 1.00 67.69 80 GLU A O 1
ATOM 595 N N . GLU A 1 81 ? 20.737 18.106 -53.982 1.00 81.62 81 GLU A N 1
ATOM 596 C CA . GLU A 1 81 ? 21.216 17.240 -52.901 1.00 81.62 81 GLU A CA 1
ATOM 597 C C . GLU A 1 81 ? 21.763 15.922 -53.471 1.00 81.62 81 GLU A C 1
ATOM 599 O O . GLU A 1 81 ? 21.163 15.297 -54.347 1.00 81.62 81 GLU A O 1
ATOM 604 N N . VAL A 1 82 ? 22.904 15.490 -52.936 1.00 86.31 82 VAL A N 1
ATOM 605 C CA . VAL A 1 82 ? 23.557 14.209 -53.206 1.00 86.31 82 VAL A CA 1
ATOM 606 C C . VAL A 1 82 ? 23.478 13.370 -51.939 1.00 86.31 82 VAL A C 1
ATOM 608 O O . VAL A 1 82 ? 23.981 13.780 -50.894 1.00 86.31 82 VAL A O 1
ATOM 611 N N . VAL A 1 83 ? 22.878 12.184 -52.039 1.00 90.31 83 VAL A N 1
ATOM 612 C CA . VAL A 1 83 ? 22.728 11.231 -50.930 1.00 90.31 83 VAL A CA 1
ATOM 613 C C . VAL A 1 83 ? 23.526 9.968 -51.241 1.00 90.31 83 VAL A C 1
ATOM 615 O O . VAL A 1 83 ? 23.399 9.413 -52.333 1.00 90.31 83 VAL A O 1
ATOM 618 N N . LYS A 1 84 ? 24.320 9.482 -50.282 1.00 91.94 84 LYS A N 1
ATOM 619 C CA . LYS A 1 84 ? 24.978 8.168 -50.355 1.00 91.94 84 LYS A CA 1
ATOM 620 C C . LYS A 1 84 ? 24.753 7.382 -49.068 1.00 91.94 84 LYS A C 1
ATOM 622 O O . LYS A 1 84 ? 24.600 7.956 -47.989 1.00 91.94 84 LYS A O 1
ATOM 627 N N . THR A 1 85 ? 24.756 6.061 -49.187 1.00 92.81 85 THR A N 1
ATOM 628 C CA . THR A 1 85 ? 24.737 5.132 -48.055 1.00 92.81 85 THR A CA 1
ATOM 629 C C . THR A 1 85 ? 26.067 4.393 -47.961 1.00 92.81 85 THR A C 1
ATOM 631 O O . THR A 1 85 ? 26.683 4.064 -48.974 1.00 92.81 85 THR A O 1
ATOM 634 N N . THR A 1 86 ? 26.524 4.143 -46.738 1.00 93.94 86 THR A N 1
ATOM 635 C CA . THR A 1 86 ? 27.725 3.348 -46.446 1.00 93.94 86 THR A CA 1
ATOM 636 C C . THR A 1 86 ? 27.512 2.554 -45.158 1.00 93.94 86 THR A C 1
ATOM 638 O O . THR A 1 86 ? 26.593 2.857 -44.390 1.00 93.94 86 THR A O 1
ATOM 641 N N . THR A 1 87 ? 28.345 1.549 -44.896 1.00 95.62 87 THR A N 1
ATOM 642 C CA . THR A 1 87 ? 28.466 0.976 -43.550 1.00 95.62 87 THR A CA 1
ATOM 643 C C . THR A 1 87 ? 29.731 1.488 -42.872 1.00 95.62 87 THR A C 1
ATOM 645 O O . THR A 1 87 ? 30.688 1.899 -43.528 1.00 95.62 87 THR A O 1
ATOM 648 N N . ALA A 1 88 ? 29.749 1.485 -41.543 1.00 95.19 88 ALA A N 1
ATOM 649 C CA . ALA A 1 88 ? 30.950 1.759 -40.765 1.00 95.19 88 ALA A CA 1
ATOM 650 C C . ALA A 1 88 ? 31.120 0.743 -39.634 1.00 95.19 88 ALA A C 1
ATOM 652 O O . ALA A 1 88 ? 30.133 0.313 -39.042 1.00 95.19 88 ALA A O 1
ATOM 653 N N . GLU A 1 89 ? 32.362 0.383 -39.324 1.00 96.44 89 GLU A N 1
ATOM 654 C CA . GLU A 1 89 ? 32.716 -0.484 -38.199 1.00 96.44 89 GLU A CA 1
ATOM 655 C C . GLU A 1 89 ? 33.293 0.348 -37.045 1.00 96.44 89 GLU A C 1
ATOM 657 O O . GLU A 1 89 ? 34.148 1.213 -37.255 1.00 96.44 89 GLU A O 1
ATOM 662 N N . ALA A 1 90 ? 32.815 0.096 -35.823 1.00 94.25 90 ALA A N 1
ATOM 663 C CA . ALA A 1 90 ? 33.297 0.745 -34.610 1.00 94.25 90 ALA A CA 1
ATOM 664 C C . ALA A 1 90 ? 34.653 0.171 -34.172 1.00 94.25 90 ALA A C 1
ATOM 666 O O . ALA A 1 90 ? 34.754 -0.980 -33.741 1.00 94.25 90 ALA A O 1
ATOM 667 N N . GLU A 1 91 ? 35.693 0.996 -34.242 1.00 91.88 91 GLU A N 1
ATOM 668 C CA . GLU A 1 91 ? 37.072 0.620 -33.925 1.00 91.88 91 GLU A CA 1
ATOM 669 C C . GLU A 1 91 ? 37.303 0.430 -32.415 1.00 91.88 91 GLU A C 1
ATOM 671 O O . GLU A 1 91 ? 36.483 0.814 -31.574 1.00 91.88 91 GLU A O 1
ATOM 676 N N . LEU A 1 92 ? 38.446 -0.155 -32.041 1.00 88.75 92 LEU A N 1
ATOM 677 C CA . LEU A 1 92 ? 38.824 -0.326 -30.637 1.00 88.75 92 LEU A CA 1
ATOM 678 C C . LEU A 1 92 ? 39.017 1.040 -29.959 1.00 88.75 92 LEU A C 1
ATOM 680 O O . LEU A 1 92 ? 39.899 1.805 -30.342 1.00 88.75 92 LEU A O 1
ATOM 684 N N . SER A 1 93 ? 38.235 1.321 -28.914 1.00 82.38 93 SER A N 1
ATOM 685 C CA . SER A 1 93 ? 38.372 2.549 -28.124 1.00 82.38 93 SER A CA 1
ATOM 686 C C . SER A 1 93 ? 39.122 2.328 -26.809 1.00 82.38 93 SER A C 1
ATOM 688 O O . SER A 1 93 ? 38.914 1.338 -26.110 1.00 82.38 93 SER A O 1
ATOM 690 N N . THR A 1 94 ? 39.950 3.307 -26.447 1.00 61.41 94 THR A N 1
ATOM 691 C CA . THR A 1 94 ? 40.532 3.500 -25.106 1.00 61.41 94 THR A CA 1
ATOM 692 C C . THR A 1 94 ? 39.834 4.619 -24.317 1.00 61.41 94 THR A C 1
ATOM 694 O O . THR A 1 94 ? 40.229 4.917 -23.192 1.00 61.41 94 THR A O 1
ATOM 697 N N . ASN A 1 95 ? 38.809 5.243 -24.907 1.00 68.38 95 ASN A N 1
ATOM 698 C CA . ASN A 1 95 ? 38.135 6.455 -24.446 1.00 68.38 95 ASN A CA 1
ATOM 699 C C . ASN A 1 95 ? 36.606 6.231 -24.374 1.00 68.38 95 ASN A C 1
ATOM 701 O O . ASN A 1 95 ? 36.118 5.107 -24.278 1.00 68.38 95 ASN A O 1
ATOM 705 N N . THR A 1 96 ? 35.824 7.311 -24.399 1.00 81.62 96 THR A N 1
ATOM 706 C CA . THR A 1 96 ? 34.354 7.285 -24.326 1.00 81.62 96 THR A CA 1
ATOM 707 C C . THR A 1 96 ? 33.647 7.202 -25.688 1.00 81.62 96 THR A C 1
ATOM 709 O O . THR A 1 96 ? 32.419 7.183 -25.719 1.00 81.62 96 THR A O 1
ATOM 712 N N . SER A 1 97 ? 34.387 7.131 -26.798 1.00 87.12 97 SER A N 1
ATOM 713 C CA . SER A 1 97 ? 33.870 6.987 -28.170 1.00 87.12 97 SER A CA 1
ATOM 714 C C . SER A 1 97 ? 34.872 6.273 -29.090 1.00 87.12 97 SER A C 1
ATOM 716 O O . SER A 1 97 ? 36.074 6.253 -28.817 1.00 87.12 97 SER A O 1
ATOM 718 N N . ASN A 1 98 ? 34.386 5.640 -30.157 1.00 90.44 98 ASN A N 1
ATOM 719 C CA . ASN A 1 98 ? 35.161 4.846 -31.120 1.00 90.44 98 ASN A CA 1
ATOM 720 C C . ASN A 1 98 ? 35.503 5.672 -32.364 1.00 90.44 98 ASN A C 1
ATOM 722 O O . ASN A 1 98 ? 34.685 6.490 -32.785 1.00 90.44 98 ASN A O 1
ATOM 726 N N . GLY A 1 99 ? 36.643 5.399 -33.005 1.00 90.69 99 GLY A N 1
ATOM 727 C CA . GLY A 1 99 ? 36.828 5.731 -34.423 1.00 90.69 99 GLY A CA 1
ATOM 728 C C . GLY A 1 99 ? 35.899 4.886 -35.305 1.00 90.69 99 GLY A C 1
ATOM 729 O O . GLY A 1 99 ? 35.428 3.833 -34.865 1.00 90.69 99 GLY A O 1
ATOM 730 N N . LEU A 1 100 ? 35.601 5.357 -36.519 1.00 92.69 100 LEU A N 1
ATOM 731 C CA . LEU A 1 100 ? 34.774 4.637 -37.491 1.00 92.69 100 LEU A CA 1
ATOM 732 C C . LEU A 1 100 ? 35.534 4.369 -38.796 1.00 92.69 100 LEU A C 1
ATOM 734 O O . LEU A 1 100 ? 35.889 5.306 -39.512 1.00 92.69 100 LEU A O 1
ATOM 738 N N . SER A 1 101 ? 35.668 3.091 -39.153 1.00 93.00 101 SER A N 1
ATOM 739 C CA . SER A 1 101 ? 36.177 2.655 -40.458 1.00 93.00 101 SER A CA 1
ATOM 740 C C . SER A 1 101 ? 35.015 2.465 -41.440 1.00 93.00 101 SER A C 1
ATOM 742 O O . SER A 1 101 ? 34.183 1.581 -41.252 1.00 93.00 101 SER A O 1
ATOM 744 N N . LEU A 1 102 ? 34.930 3.307 -42.478 1.00 92.81 102 LEU A N 1
ATOM 745 C CA . LEU A 1 102 ? 33.823 3.337 -43.451 1.00 92.81 102 LEU A CA 1
ATOM 746 C C . LEU A 1 102 ? 34.062 2.391 -44.645 1.00 92.81 102 LEU A C 1
ATOM 748 O O . LEU A 1 102 ? 35.153 2.370 -45.214 1.00 92.81 102 LEU A O 1
ATOM 752 N N . THR A 1 103 ? 33.028 1.659 -45.072 1.00 91.94 103 THR A N 1
ATOM 753 C CA . THR A 1 103 ? 33.044 0.744 -46.228 1.00 91.94 103 THR A CA 1
ATOM 754 C C . THR A 1 103 ? 31.759 0.894 -47.067 1.00 91.94 103 THR A C 1
ATOM 756 O O . THR A 1 103 ? 30.700 0.430 -46.647 1.00 91.94 103 THR A O 1
ATOM 759 N N . PRO A 1 104 ? 31.823 1.481 -48.281 1.00 92.56 104 PRO A N 1
ATOM 760 C CA . PRO A 1 104 ? 32.977 2.164 -48.870 1.00 92.56 104 PRO A CA 1
ATOM 761 C C . PRO A 1 104 ? 33.389 3.420 -48.086 1.00 92.56 104 PRO A C 1
ATOM 763 O O . PRO A 1 104 ? 32.563 4.077 -47.448 1.00 92.56 104 PRO A O 1
ATOM 766 N N . VAL A 1 105 ? 34.672 3.777 -48.183 1.00 90.38 105 VAL A N 1
ATOM 767 C CA . VAL A 1 105 ? 35.178 5.072 -47.704 1.00 90.38 105 VAL A CA 1
ATOM 768 C C . VAL A 1 105 ? 34.465 6.192 -48.462 1.00 90.38 105 VAL A C 1
ATOM 770 O O . VAL A 1 105 ? 34.314 6.111 -49.680 1.00 90.38 105 VAL A O 1
ATOM 773 N N . LEU A 1 106 ? 34.039 7.222 -47.732 1.00 89.50 106 LEU A N 1
ATOM 774 C CA . LEU A 1 106 ? 33.435 8.430 -48.288 1.00 89.50 106 LEU A CA 1
ATOM 775 C C . LEU A 1 106 ? 34.432 9.592 -48.221 1.00 89.50 106 LEU A C 1
ATOM 777 O O . LEU A 1 106 ? 35.160 9.736 -47.236 1.00 89.50 106 LEU A O 1
ATOM 781 N N . TYR A 1 107 ? 34.425 10.434 -49.247 1.00 86.69 107 TYR A N 1
ATOM 782 C CA . TYR A 1 107 ? 35.323 11.574 -49.430 1.00 86.69 107 TYR A CA 1
ATOM 783 C C . TYR A 1 107 ? 34.538 12.893 -49.476 1.00 86.69 107 TYR A C 1
ATOM 785 O O . TYR A 1 107 ? 33.309 12.901 -49.522 1.00 86.69 107 TYR A O 1
ATOM 793 N N . TRP A 1 108 ? 35.216 14.041 -49.428 1.00 82.50 108 TRP A N 1
ATOM 794 C CA . TRP A 1 108 ? 34.524 15.339 -49.470 1.00 82.50 108 TRP A CA 1
ATOM 795 C C . TRP A 1 108 ? 34.085 15.753 -50.885 1.00 82.50 108 TRP A C 1
ATOM 797 O O . TRP A 1 108 ? 33.105 16.487 -51.043 1.00 82.50 108 TRP A O 1
ATOM 807 N N . ASP A 1 109 ? 34.773 15.285 -51.924 1.00 79.56 109 ASP A N 1
ATOM 808 C CA . ASP A 1 109 ? 34.387 15.485 -53.324 1.00 79.56 109 ASP A CA 1
ATOM 809 C C . ASP A 1 109 ? 33.167 14.650 -53.757 1.00 79.56 109 ASP A C 1
ATOM 811 O O . ASP A 1 109 ? 32.429 15.093 -54.636 1.00 79.56 109 ASP A O 1
ATOM 815 N N . ASP A 1 110 ? 32.864 13.538 -53.075 1.00 83.38 110 ASP A N 1
ATOM 816 C CA . ASP A 1 110 ? 31.658 12.712 -53.280 1.00 83.38 110 ASP A CA 1
ATOM 817 C C . ASP A 1 110 ? 30.334 13.500 -53.250 1.00 83.38 110 ASP A C 1
ATOM 819 O O . ASP A 1 110 ? 29.356 13.070 -53.867 1.00 83.38 110 ASP A O 1
ATOM 823 N N . TYR A 1 111 ? 30.309 14.620 -52.520 1.00 83.19 111 TYR A N 1
ATOM 824 C CA . TYR A 1 111 ? 29.163 15.522 -52.326 1.00 83.19 111 TYR A CA 1
ATOM 825 C C . TYR A 1 111 ? 29.404 16.890 -52.976 1.00 83.19 111 TYR A C 1
ATOM 827 O O . TYR A 1 111 ? 28.762 17.878 -52.630 1.00 83.19 111 TYR A O 1
ATOM 835 N N . GLY A 1 112 ? 30.412 16.982 -53.847 1.00 72.56 112 GLY A N 1
ATOM 836 C CA . GLY A 1 112 ? 30.864 18.218 -54.468 1.00 72.56 112 GLY A CA 1
ATOM 837 C C . GLY A 1 112 ? 31.459 19.249 -53.504 1.00 72.56 112 GLY A C 1
ATOM 838 O O . GLY A 1 112 ? 31.799 20.337 -53.951 1.00 72.56 112 GLY A O 1
ATOM 839 N N . MET A 1 113 ? 31.621 18.990 -52.202 1.00 68.62 113 MET A N 1
ATOM 840 C CA . MET A 1 113 ? 32.043 20.027 -51.235 1.00 68.62 113 MET A CA 1
ATOM 841 C C . MET A 1 113 ? 33.402 20.653 -51.601 1.00 68.62 113 MET A C 1
ATOM 843 O O . MET A 1 113 ? 33.662 21.830 -51.345 1.00 68.62 113 MET A O 1
ATOM 847 N N . ALA A 1 114 ? 34.247 19.885 -52.283 1.00 62.69 114 ALA A N 1
ATOM 848 C CA . ALA A 1 114 ? 35.525 20.329 -52.812 1.00 62.69 114 ALA A CA 1
ATOM 849 C C . ALA A 1 114 ? 35.452 21.200 -54.085 1.00 62.69 114 ALA A C 1
ATOM 851 O O . ALA A 1 114 ? 36.409 21.914 -54.383 1.00 62.69 114 ALA A O 1
ATOM 852 N N . ASP A 1 115 ? 34.337 21.196 -54.814 1.00 69.44 115 ASP A N 1
ATOM 853 C CA . ASP A 1 115 ? 34.135 21.936 -56.066 1.00 69.44 115 ASP A CA 1
ATOM 854 C C . ASP A 1 115 ? 34.235 23.464 -55.836 1.00 69.44 115 ASP A C 1
ATOM 856 O O . ASP A 1 115 ? 33.561 23.996 -54.945 1.00 69.44 115 ASP A O 1
ATOM 860 N N . PRO A 1 116 ? 35.056 24.210 -56.604 1.00 69.06 116 PRO A N 1
ATOM 861 C CA . PRO A 1 116 ? 35.064 25.672 -56.574 1.00 69.06 116 PRO A CA 1
ATOM 862 C C . PRO A 1 116 ? 33.697 26.319 -56.854 1.00 69.06 116 PRO A C 1
ATOM 864 O O . PRO A 1 116 ? 33.431 27.395 -56.321 1.00 69.06 116 PRO A O 1
ATOM 867 N N . ALA A 1 117 ? 32.816 25.681 -57.634 1.00 69.94 117 ALA A N 1
ATOM 868 C CA . ALA A 1 117 ? 31.458 26.169 -57.886 1.00 69.94 117 ALA A CA 1
ATOM 869 C C . ALA A 1 117 ? 30.549 26.087 -56.641 1.00 69.94 117 ALA A C 1
ATOM 871 O O . ALA A 1 117 ? 29.643 26.902 -56.489 1.00 69.94 117 ALA A O 1
ATOM 872 N N . ASN A 1 118 ? 30.836 25.170 -55.709 1.00 69.62 118 ASN A N 1
ATOM 873 C CA . ASN A 1 118 ? 30.115 25.012 -54.439 1.00 69.62 118 ASN A CA 1
ATOM 874 C C . ASN A 1 118 ? 30.674 25.884 -53.299 1.00 69.62 118 ASN A C 1
ATOM 876 O O . ASN A 1 118 ? 30.292 25.708 -52.138 1.00 69.62 118 ASN A O 1
ATOM 880 N N . ALA A 1 119 ? 31.594 26.811 -53.588 1.00 65.06 119 ALA A N 1
ATOM 881 C CA . ALA A 1 119 ? 32.292 27.581 -52.558 1.00 65.06 119 ALA A CA 1
ATOM 882 C C . ALA A 1 119 ? 31.371 28.466 -51.694 1.00 65.06 119 ALA A C 1
ATOM 884 O O . ALA A 1 119 ? 31.724 28.774 -50.557 1.00 65.06 119 ALA A O 1
ATOM 885 N N . THR A 1 120 ? 30.201 28.857 -52.206 1.00 62.53 120 THR A N 1
ATOM 886 C CA . THR A 1 120 ? 29.199 29.675 -51.497 1.00 62.53 120 THR A CA 1
ATOM 887 C C . THR A 1 120 ? 28.003 28.875 -50.976 1.00 62.53 120 THR A C 1
ATOM 889 O O . THR A 1 120 ? 27.374 29.310 -50.013 1.00 62.53 120 THR A O 1
ATOM 892 N N . THR A 1 121 ? 27.696 27.724 -51.580 1.00 62.88 121 THR A N 1
ATOM 893 C CA . THR A 1 121 ? 26.517 26.885 -51.301 1.00 62.88 121 THR A CA 1
ATOM 894 C C . THR A 1 121 ? 26.897 25.625 -50.523 1.00 62.88 121 THR A C 1
ATOM 896 O O . THR A 1 121 ? 26.715 25.579 -49.311 1.00 62.88 121 THR A O 1
ATOM 899 N N . GLY A 1 122 ? 27.490 24.626 -51.183 1.00 62.09 122 GLY A N 1
ATOM 900 C CA . GLY A 1 122 ? 27.840 23.344 -50.562 1.00 62.09 122 GLY A CA 1
ATOM 901 C C . GLY A 1 122 ? 28.724 23.520 -49.329 1.00 62.09 122 GLY A C 1
ATOM 902 O O . GLY A 1 122 ? 28.348 23.112 -48.229 1.00 62.09 122 GLY A O 1
ATOM 903 N N . ARG A 1 123 ? 29.857 24.224 -49.472 1.00 70.19 123 ARG A N 1
ATOM 904 C CA . ARG A 1 123 ? 30.823 24.412 -48.370 1.00 70.19 123 ARG A CA 1
ATOM 905 C C . ARG A 1 123 ? 30.223 25.104 -47.147 1.00 70.19 123 ARG A C 1
ATOM 907 O O . ARG A 1 123 ? 30.618 24.794 -46.028 1.00 70.19 123 ARG A O 1
ATOM 914 N N . THR A 1 124 ? 29.268 26.013 -47.344 1.00 68.62 124 THR A N 1
ATOM 915 C CA . THR A 1 124 ? 28.630 26.749 -46.245 1.00 68.62 124 THR A CA 1
ATOM 916 C C . THR A 1 124 ? 27.500 25.952 -45.591 1.00 68.62 124 THR A C 1
ATOM 918 O O . THR A 1 124 ? 27.276 26.119 -44.391 1.00 68.62 124 THR A O 1
ATOM 921 N N . THR A 1 125 ? 26.841 25.044 -46.319 1.00 75.06 125 THR A N 1
ATOM 922 C CA . THR A 1 125 ? 25.846 24.107 -45.774 1.00 75.06 125 THR A CA 1
ATOM 923 C C . THR A 1 125 ? 26.497 22.940 -45.022 1.00 75.06 125 THR A C 1
ATOM 925 O O . THR A 1 125 ? 26.103 22.664 -43.890 1.00 75.06 125 THR A O 1
ATOM 928 N N . GLY A 1 126 ? 27.517 22.285 -45.582 1.00 82.19 126 GLY A N 1
ATOM 929 C CA . GLY A 1 126 ? 28.119 21.082 -44.991 1.00 82.19 126 GLY A CA 1
ATOM 930 C C . GLY A 1 126 ? 27.240 19.831 -45.099 1.00 82.19 126 GLY A C 1
ATOM 931 O O . GLY A 1 126 ? 26.338 19.771 -45.933 1.00 82.19 126 GLY A O 1
ATOM 932 N N . LEU A 1 127 ? 27.522 18.823 -44.266 1.00 86.81 127 LEU A N 1
ATOM 933 C CA . LEU A 1 127 ? 26.900 17.494 -44.358 1.00 86.81 127 LEU A CA 1
ATOM 934 C C . LEU A 1 127 ? 25.785 17.255 -43.326 1.00 86.81 127 LEU A C 1
ATOM 936 O O . LEU A 1 127 ? 25.891 17.641 -42.159 1.00 86.81 127 LEU A O 1
ATOM 940 N N . THR A 1 128 ? 24.762 16.513 -43.747 1.00 90.00 128 THR A N 1
ATOM 941 C CA . THR A 1 128 ? 23.837 15.774 -42.874 1.00 90.00 128 THR A CA 1
ATOM 942 C C . THR A 1 128 ? 24.316 14.329 -42.765 1.00 90.00 128 THR A C 1
ATOM 944 O O . THR A 1 128 ? 24.706 13.742 -43.774 1.00 90.00 128 THR A O 1
ATOM 947 N N . ILE A 1 129 ? 24.284 13.738 -41.565 1.00 92.69 129 ILE A N 1
ATOM 948 C CA . ILE A 1 129 ? 24.599 12.317 -41.365 1.00 92.69 129 ILE A CA 1
ATOM 949 C C . ILE A 1 129 ? 23.577 11.694 -40.418 1.00 92.69 129 ILE A C 1
ATOM 951 O O . ILE A 1 129 ? 23.432 12.123 -39.271 1.00 92.69 129 ILE A O 1
ATOM 955 N N . TYR A 1 130 ? 22.918 10.645 -40.902 1.00 95.50 130 TYR A N 1
ATOM 956 C CA . TYR A 1 130 ? 22.074 9.760 -40.111 1.00 95.50 130 TYR A CA 1
ATOM 957 C C . TYR A 1 130 ? 22.778 8.428 -39.911 1.00 95.50 130 TYR A C 1
ATOM 959 O O . TYR A 1 130 ? 23.339 7.870 -40.853 1.00 95.50 130 TYR A O 1
ATOM 967 N N . GLY A 1 131 ? 22.740 7.920 -38.683 1.00 95.88 131 GLY A N 1
ATOM 968 C CA . GLY A 1 131 ? 23.314 6.630 -38.327 1.00 95.88 131 GLY A CA 1
ATOM 969 C C . GLY A 1 131 ? 22.337 5.766 -37.549 1.00 95.88 131 GLY A C 1
ATOM 970 O O . GLY A 1 131 ? 21.573 6.274 -36.731 1.00 95.88 131 GLY A O 1
ATOM 971 N N . ALA A 1 132 ? 22.397 4.459 -37.775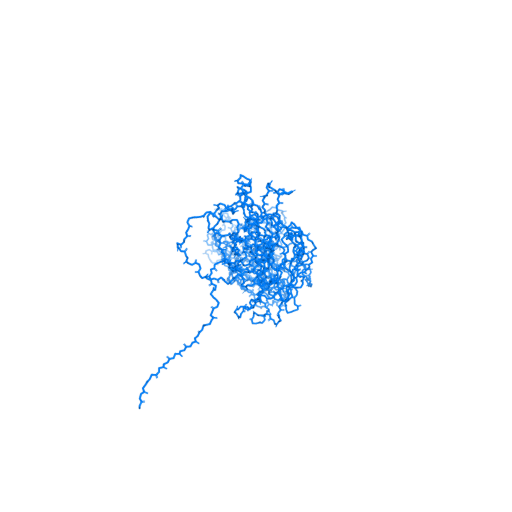 1.00 96.94 132 ALA A N 1
ATOM 972 C CA . ALA A 1 132 ? 21.636 3.462 -37.034 1.00 96.94 132 ALA A CA 1
ATOM 973 C C . ALA A 1 132 ? 22.492 2.216 -36.774 1.00 96.94 132 ALA A C 1
ATOM 975 O O . ALA A 1 132 ? 23.233 1.768 -37.650 1.00 96.94 132 ALA A O 1
ATOM 976 N N . ALA A 1 133 ? 22.404 1.659 -35.568 1.00 96.62 133 ALA A N 1
ATOM 977 C CA . ALA A 1 133 ? 23.220 0.529 -35.129 1.00 96.62 133 ALA A CA 1
ATOM 978 C C . ALA A 1 133 ? 22.504 -0.302 -34.055 1.00 96.62 133 ALA A C 1
ATOM 980 O O . ALA A 1 133 ? 21.557 0.162 -33.424 1.00 96.62 133 ALA A O 1
ATOM 981 N N . VAL A 1 134 ? 23.018 -1.501 -33.786 1.00 95.12 134 VAL A N 1
ATOM 982 C CA . VAL A 1 134 ? 22.726 -2.255 -32.559 1.00 95.12 134 VAL A CA 1
ATOM 983 C C . VAL A 1 134 ? 24.059 -2.614 -31.917 1.00 95.12 134 VAL A C 1
ATOM 985 O O . VAL A 1 134 ? 24.918 -3.219 -32.557 1.00 95.12 134 VAL A O 1
ATOM 988 N N . ASN A 1 135 ? 24.262 -2.209 -30.663 1.00 92.06 135 ASN A N 1
ATOM 989 C CA . ASN A 1 135 ? 25.573 -2.305 -30.025 1.00 92.06 135 ASN A CA 1
ATOM 990 C C . ASN A 1 135 ? 26.048 -3.761 -29.870 1.00 92.06 135 ASN A C 1
ATOM 992 O O . ASN A 1 135 ? 25.430 -4.540 -29.148 1.00 92.06 135 ASN A O 1
ATOM 996 N N . GLY A 1 136 ? 27.185 -4.094 -30.486 1.00 89.94 136 GLY A N 1
ATOM 997 C CA . GLY A 1 136 ? 27.777 -5.433 -30.482 1.00 89.94 136 GLY A CA 1
ATOM 998 C C . GLY A 1 136 ? 27.417 -6.322 -31.675 1.00 89.94 136 GLY A C 1
ATOM 999 O O . GLY A 1 136 ? 27.991 -7.402 -31.780 1.00 89.94 136 GLY A O 1
ATOM 1000 N N . LEU A 1 137 ? 26.531 -5.898 -32.586 1.00 94.88 137 LEU A N 1
ATOM 1001 C CA . LEU A 1 137 ? 26.269 -6.649 -33.820 1.00 94.88 137 LEU A CA 1
ATOM 1002 C C . LEU A 1 137 ? 27.248 -6.254 -34.931 1.00 94.88 137 LEU A C 1
ATOM 1004 O O . LEU A 1 137 ? 27.393 -5.079 -35.255 1.00 94.88 137 LEU A O 1
ATOM 1008 N N . THR A 1 138 ? 27.863 -7.250 -35.570 1.00 95.06 138 THR A N 1
ATOM 1009 C CA . THR A 1 138 ? 28.768 -7.088 -36.727 1.00 95.06 138 THR A CA 1
ATOM 1010 C C . THR A 1 138 ? 28.035 -6.941 -38.067 1.00 95.06 138 THR A C 1
ATOM 1012 O O . THR A 1 138 ? 28.667 -6.768 -39.106 1.00 95.06 138 THR A O 1
ATOM 1015 N N . THR A 1 139 ? 26.699 -6.993 -38.062 1.00 95.00 139 THR A N 1
ATOM 1016 C CA . THR A 1 139 ? 25.847 -6.709 -39.226 1.00 95.00 139 THR A CA 1
ATOM 1017 C C . THR A 1 139 ? 25.055 -5.436 -38.955 1.00 95.00 139 THR A C 1
ATOM 1019 O O . THR A 1 139 ? 24.329 -5.360 -37.965 1.00 95.00 139 THR A O 1
ATOM 1022 N N . ALA A 1 140 ? 25.196 -4.435 -39.826 1.00 93.62 140 ALA A N 1
ATOM 1023 C CA . ALA A 1 140 ? 24.470 -3.174 -39.710 1.00 93.62 140 ALA A CA 1
ATOM 1024 C C . ALA A 1 140 ? 22.959 -3.366 -39.977 1.00 93.62 140 ALA A C 1
ATOM 1026 O O . ALA A 1 140 ? 22.595 -4.243 -40.768 1.00 93.62 140 ALA A O 1
ATOM 1027 N N . PRO A 1 141 ? 22.071 -2.537 -39.391 1.00 94.25 141 PRO A N 1
ATOM 1028 C CA . PRO A 1 141 ? 20.649 -2.537 -39.731 1.00 94.25 141 PRO A CA 1
ATOM 1029 C C . PRO A 1 141 ? 20.413 -2.376 -41.241 1.00 94.25 141 PRO A C 1
ATOM 1031 O O . PRO A 1 141 ? 21.024 -1.528 -41.890 1.00 94.25 141 PRO A O 1
ATOM 1034 N N . ALA A 1 142 ? 19.502 -3.168 -41.809 1.00 92.06 142 ALA A N 1
ATOM 1035 C CA . ALA A 1 142 ? 19.115 -3.041 -43.211 1.00 92.06 142 ALA A CA 1
ATOM 1036 C C . ALA A 1 142 ? 18.094 -1.902 -43.370 1.00 92.06 142 ALA A C 1
ATOM 1038 O O . ALA A 1 142 ? 16.958 -2.025 -42.916 1.00 92.06 142 ALA A O 1
ATOM 1039 N N . ILE A 1 143 ? 18.492 -0.795 -44.005 1.00 93.88 143 ILE A N 1
ATOM 1040 C CA . ILE A 1 143 ? 17.663 0.416 -44.119 1.00 93.88 143 ILE A CA 1
ATOM 1041 C C . ILE A 1 143 ? 17.468 0.800 -45.585 1.00 93.88 143 ILE A C 1
ATOM 1043 O O . ILE A 1 143 ? 18.412 1.214 -46.258 1.00 93.88 143 ILE A O 1
ATOM 1047 N N . SER A 1 144 ? 16.227 0.700 -46.065 1.00 89.69 144 SER A N 1
ATOM 1048 C CA . SER A 1 144 ? 15.796 1.248 -47.359 1.00 89.69 144 SER A CA 1
ATOM 1049 C C . SER A 1 144 ? 15.285 2.688 -47.261 1.00 89.69 144 SER A C 1
ATOM 1051 O O . SER A 1 144 ? 15.354 3.421 -48.242 1.00 89.69 144 SER A O 1
ATOM 1053 N N . ASP A 1 145 ? 14.781 3.093 -46.093 1.00 93.81 145 ASP A N 1
ATOM 1054 C CA . ASP A 1 145 ? 14.236 4.425 -45.825 1.00 93.81 145 ASP A CA 1
ATOM 1055 C C . ASP A 1 145 ? 14.624 4.864 -44.402 1.00 93.81 145 ASP A C 1
ATOM 1057 O O . ASP A 1 145 ? 14.309 4.183 -43.427 1.00 93.81 145 ASP A O 1
ATOM 1061 N N . TYR A 1 146 ? 15.329 5.992 -44.279 1.00 93.75 146 TYR A N 1
ATOM 1062 C CA . TYR A 1 146 ? 15.754 6.556 -42.990 1.00 93.75 146 TYR A CA 1
ATOM 1063 C C . TYR A 1 146 ? 14.641 7.349 -42.285 1.00 93.75 146 TYR A C 1
ATOM 1065 O O . TYR A 1 146 ? 14.751 7.620 -41.091 1.00 93.75 146 TYR A O 1
ATOM 1073 N N . THR A 1 147 ? 13.561 7.699 -42.987 1.00 94.75 147 THR A N 1
ATOM 1074 C CA . THR A 1 147 ? 12.342 8.274 -42.395 1.00 94.75 147 THR A CA 1
ATOM 1075 C C . THR A 1 147 ? 11.362 7.204 -41.914 1.00 94.75 147 THR A C 1
ATOM 1077 O O . THR A 1 147 ? 10.517 7.489 -41.068 1.00 94.75 147 THR A O 1
ATOM 1080 N N . ALA A 1 148 ? 11.502 5.968 -42.409 1.00 94.38 148 ALA A N 1
ATOM 1081 C CA . ALA A 1 148 ? 10.577 4.871 -42.154 1.00 94.38 148 ALA A CA 1
ATOM 1082 C C . ALA A 1 148 ? 11.280 3.520 -41.892 1.00 94.38 148 ALA A C 1
ATOM 1084 O O . ALA A 1 148 ? 10.967 2.508 -42.525 1.00 94.38 148 ALA A O 1
ATOM 1085 N N . LEU A 1 149 ? 12.212 3.475 -40.932 1.00 95.56 149 LEU A N 1
ATOM 1086 C CA . LEU A 1 149 ? 12.853 2.225 -40.518 1.00 95.56 149 LEU A CA 1
ATOM 1087 C C . LEU A 1 149 ? 11.864 1.357 -39.729 1.00 95.56 149 LEU A C 1
ATOM 1089 O O . LEU A 1 149 ? 11.615 1.595 -38.548 1.00 95.56 149 LEU A O 1
ATOM 1093 N N . VAL A 1 150 ? 11.314 0.330 -40.375 1.00 95.06 150 VAL A N 1
ATOM 1094 C CA . VAL A 1 150 ? 10.519 -0.705 -39.698 1.00 95.06 150 VAL A CA 1
ATOM 1095 C C . VAL A 1 150 ? 11.402 -1.428 -38.680 1.00 95.06 150 VAL A C 1
ATOM 1097 O O . VAL A 1 150 ? 12.481 -1.909 -39.026 1.00 95.06 150 VAL A O 1
ATOM 1100 N N . TRP A 1 151 ? 10.943 -1.511 -37.432 1.00 95.31 151 TRP A N 1
ATOM 1101 C CA . TRP A 1 151 ? 11.653 -2.191 -36.353 1.00 95.31 151 TRP A CA 1
ATOM 1102 C C . TRP A 1 151 ? 10.703 -3.008 -35.479 1.00 95.31 151 TRP A C 1
ATOM 1104 O O . TRP A 1 151 ? 9.563 -2.610 -35.227 1.00 95.31 151 TRP A O 1
ATOM 1114 N N . ASP A 1 152 ? 11.196 -4.143 -34.995 1.00 94.19 152 ASP A N 1
ATOM 1115 C CA . ASP A 1 152 ? 10.478 -5.054 -34.115 1.00 94.19 152 ASP A CA 1
ATOM 1116 C C . ASP A 1 152 ? 11.358 -5.522 -32.944 1.00 94.19 152 ASP A C 1
ATOM 1118 O O . ASP A 1 152 ? 12.561 -5.768 -33.076 1.00 94.19 152 ASP A O 1
ATOM 1122 N N . VAL A 1 153 ? 10.731 -5.692 -31.788 1.00 92.81 153 VAL A N 1
ATOM 1123 C CA . VAL A 1 153 ? 11.240 -6.448 -30.647 1.00 92.81 153 VAL A CA 1
ATOM 1124 C C . VAL A 1 153 ? 10.365 -7.685 -30.475 1.00 92.81 153 VAL A C 1
ATOM 1126 O O . VAL A 1 153 ? 9.159 -7.646 -30.713 1.00 92.81 153 VAL A O 1
ATOM 1129 N N . ASN A 1 154 ? 10.954 -8.807 -30.073 1.00 91.31 154 ASN A N 1
ATOM 1130 C CA . ASN A 1 154 ? 10.192 -10.043 -29.921 1.00 91.31 154 ASN A CA 1
ATOM 1131 C C . ASN A 1 154 ? 9.141 -9.904 -28.799 1.00 91.31 154 ASN A C 1
ATOM 1133 O O . ASN A 1 154 ? 9.372 -9.211 -27.806 1.00 91.31 154 ASN A O 1
ATOM 1137 N N . ALA A 1 155 ? 8.015 -10.613 -28.921 1.00 91.19 155 ALA A N 1
ATOM 1138 C CA . ALA A 1 155 ? 7.068 -10.786 -27.812 1.00 91.19 155 ALA A CA 1
ATOM 1139 C C . ALA A 1 155 ? 7.630 -11.730 -26.728 1.00 91.19 155 ALA A C 1
ATOM 1141 O O . ALA A 1 155 ? 7.400 -11.531 -25.540 1.00 91.19 155 ALA A O 1
ATOM 1142 N N . ASP A 1 156 ? 8.427 -12.727 -27.119 1.00 93.62 156 ASP A N 1
ATOM 1143 C CA . ASP A 1 156 ? 9.256 -13.499 -26.193 1.00 93.62 156 ASP A CA 1
ATOM 1144 C C . ASP A 1 156 ? 10.683 -12.933 -26.193 1.00 93.62 156 ASP A C 1
ATOM 1146 O O . ASP A 1 156 ? 11.399 -13.027 -27.192 1.00 93.62 156 ASP A O 1
ATOM 1150 N N . GLN A 1 157 ? 11.083 -12.317 -25.079 1.00 95.56 157 GLN A N 1
ATOM 1151 C CA . GLN A 1 157 ? 12.425 -11.770 -24.866 1.00 95.56 157 GLN A CA 1
ATOM 1152 C C . GLN A 1 157 ? 13.220 -12.596 -23.839 1.00 95.56 157 GLN A C 1
ATOM 1154 O O . GLN A 1 157 ? 14.265 -12.145 -23.374 1.00 95.56 157 GLN A O 1
ATOM 1159 N N . THR A 1 158 ? 12.779 -13.810 -23.481 1.00 91.75 158 THR A N 1
ATOM 1160 C CA . THR A 1 158 ? 13.436 -14.653 -22.457 1.00 91.75 158 THR A CA 1
ATOM 1161 C C . THR A 1 158 ? 14.890 -15.008 -22.785 1.00 91.75 158 THR A C 1
ATOM 1163 O O . THR A 1 158 ? 15.692 -15.192 -21.871 1.00 91.75 158 THR A O 1
ATOM 1166 N N . THR A 1 159 ? 15.267 -15.028 -24.067 1.00 88.81 159 THR A N 1
ATOM 1167 C CA . THR A 1 159 ? 16.648 -15.232 -24.545 1.00 88.81 159 THR A CA 1
ATOM 1168 C C . THR A 1 159 ? 17.512 -13.965 -24.544 1.00 88.81 159 THR A C 1
ATOM 1170 O O . THR A 1 159 ? 18.705 -14.050 -24.825 1.00 88.81 159 THR A O 1
ATOM 1173 N N . GLY A 1 160 ? 16.937 -12.798 -24.242 1.00 87.50 160 GLY A N 1
ATOM 1174 C CA . GLY A 1 160 ? 17.595 -11.491 -24.296 1.00 87.50 160 GLY A CA 1
ATOM 1175 C C . GLY A 1 160 ? 16.991 -10.552 -25.344 1.00 87.50 160 GLY A C 1
ATOM 1176 O O . GLY A 1 160 ? 16.398 -10.981 -26.331 1.00 87.50 160 GLY A O 1
ATOM 1177 N N . TRP A 1 161 ? 17.161 -9.246 -25.121 1.00 89.25 161 TRP A N 1
ATOM 1178 C CA . TRP A 1 161 ? 16.646 -8.166 -25.980 1.00 89.25 161 TRP A CA 1
ATOM 1179 C C . TRP A 1 161 ? 17.746 -7.309 -26.630 1.00 89.25 161 TRP A C 1
ATOM 1181 O O . TRP A 1 161 ? 17.452 -6.443 -27.456 1.00 89.25 161 TRP A O 1
ATOM 1191 N N . SER A 1 162 ? 19.017 -7.519 -26.269 1.00 85.25 162 SER A N 1
ATOM 1192 C CA . SER A 1 162 ? 20.157 -6.678 -26.675 1.00 85.25 162 SER A CA 1
ATOM 1193 C C . SER A 1 162 ? 20.324 -6.575 -28.193 1.00 85.25 162 SER A C 1
ATOM 1195 O O . SER A 1 162 ? 20.577 -5.484 -28.696 1.00 85.25 162 SER A O 1
ATOM 1197 N N . GLU A 1 163 ? 20.098 -7.668 -28.923 1.00 89.94 163 GLU A N 1
ATOM 1198 C CA . GLU A 1 163 ? 20.177 -7.730 -30.392 1.00 89.94 163 GLU A CA 1
ATOM 1199 C C . GLU A 1 163 ? 19.066 -6.938 -31.110 1.00 89.94 163 GLU A C 1
ATOM 1201 O O . GLU A 1 163 ? 19.149 -6.709 -32.315 1.00 89.94 163 GLU A O 1
ATOM 1206 N N . LYS A 1 164 ? 18.042 -6.471 -30.382 1.00 92.38 164 LYS A N 1
ATOM 1207 C CA . LYS A 1 164 ? 17.000 -5.566 -30.894 1.00 92.38 164 LYS A CA 1
ATOM 1208 C C . LYS A 1 164 ? 17.100 -4.140 -30.330 1.00 92.38 164 LYS A C 1
ATOM 1210 O O . LYS A 1 164 ? 16.226 -3.319 -30.605 1.00 92.38 164 LYS A O 1
ATOM 1215 N N . ASN A 1 165 ? 18.151 -3.816 -29.568 1.00 92.38 165 ASN A N 1
ATOM 1216 C CA . ASN A 1 165 ? 18.358 -2.488 -28.981 1.00 92.38 165 ASN A CA 1
ATOM 1217 C C . ASN A 1 165 ? 18.850 -1.471 -30.026 1.00 92.38 165 ASN A C 1
ATOM 1219 O O . ASN A 1 165 ? 20.050 -1.204 -30.134 1.00 92.38 165 ASN A O 1
ATOM 1223 N N . LEU A 1 166 ? 17.914 -0.918 -30.800 1.00 95.12 166 LEU A N 1
ATOM 1224 C CA . LEU A 1 166 ? 18.205 0.074 -31.830 1.00 95.12 166 LEU A CA 1
ATOM 1225 C C . LEU A 1 166 ? 18.754 1.375 -31.226 1.00 95.12 166 LEU A C 1
ATOM 1227 O O . LEU A 1 166 ? 18.095 2.065 -30.442 1.00 95.12 166 LEU A O 1
ATOM 1231 N N . LEU A 1 167 ? 19.955 1.729 -31.668 1.00 94.25 167 LEU A N 1
ATOM 1232 C CA . LEU A 1 167 ? 20.588 3.023 -31.478 1.00 94.25 167 LEU A CA 1
ATOM 1233 C C . LEU A 1 167 ? 20.452 3.843 -32.762 1.00 94.25 167 LEU A C 1
ATOM 1235 O O . LEU A 1 167 ? 20.751 3.340 -33.845 1.00 94.25 167 LEU A O 1
ATOM 1239 N N . ILE A 1 168 ? 20.084 5.117 -32.639 1.00 95.38 168 ILE A N 1
ATOM 1240 C CA . ILE A 1 168 ? 20.041 6.081 -33.748 1.00 95.38 168 ILE A CA 1
ATOM 1241 C C . ILE A 1 168 ? 20.882 7.320 -33.438 1.00 95.38 168 ILE A C 1
ATOM 1243 O O . ILE A 1 168 ? 21.051 7.688 -32.278 1.00 95.38 168 ILE A O 1
ATOM 1247 N N . SER A 1 169 ? 21.404 7.968 -34.478 1.00 93.44 169 SER A N 1
ATOM 1248 C CA . SER A 1 169 ? 22.151 9.225 -34.399 1.00 93.44 169 SER A CA 1
ATOM 1249 C C . SER A 1 169 ? 21.717 10.164 -35.521 1.00 93.44 169 SER A C 1
ATOM 1251 O O . SER A 1 169 ? 21.759 9.799 -36.695 1.00 93.44 169 SER A O 1
ATOM 1253 N N . ASN A 1 170 ? 21.344 11.392 -35.160 1.00 91.94 170 ASN A N 1
ATOM 1254 C CA . ASN A 1 170 ? 20.875 12.439 -36.078 1.00 91.94 170 ASN A CA 1
ATOM 1255 C C . ASN A 1 170 ? 21.421 13.842 -35.730 1.00 91.94 170 ASN A C 1
ATOM 1257 O O . ASN A 1 170 ? 20.935 14.852 -36.244 1.00 91.94 170 ASN A O 1
ATOM 1261 N N . ASN A 1 171 ? 22.448 13.912 -34.874 1.00 89.06 171 ASN A N 1
ATOM 1262 C CA . ASN A 1 171 ? 23.052 15.156 -34.384 1.00 89.06 171 ASN A CA 1
ATOM 1263 C C . ASN A 1 171 ? 23.836 15.935 -35.463 1.00 89.06 171 ASN A C 1
ATOM 1265 O O . ASN A 1 171 ? 24.093 17.134 -35.310 1.00 89.06 171 ASN A O 1
ATOM 1269 N N . VAL A 1 172 ? 24.228 15.279 -36.559 1.00 88.88 172 VAL A N 1
ATOM 1270 C CA . VAL A 1 172 ? 24.915 15.899 -37.699 1.00 88.88 172 VAL A CA 1
ATOM 1271 C C . VAL A 1 172 ? 23.890 16.246 -38.778 1.00 88.88 172 VAL A C 1
ATOM 1273 O O . VAL A 1 172 ? 23.262 15.379 -39.376 1.00 88.88 172 VAL A O 1
ATOM 1276 N N . LYS A 1 173 ? 23.721 17.544 -39.022 1.00 85.31 173 LYS A N 1
ATOM 1277 C CA . LYS A 1 173 ? 22.715 18.122 -39.918 1.00 85.31 173 LYS A CA 1
ATOM 1278 C C . LYS A 1 173 ? 23.369 19.196 -40.779 1.00 85.31 173 LYS A C 1
ATOM 1280 O O . LYS A 1 173 ? 24.248 19.911 -40.290 1.00 85.31 173 LYS A O 1
ATOM 1285 N N . ALA A 1 174 ? 22.855 19.387 -41.989 1.00 73.50 174 ALA A N 1
ATOM 1286 C CA . ALA A 1 174 ? 23.092 20.578 -42.792 1.00 73.50 174 ALA A CA 1
ATOM 1287 C C . ALA A 1 174 ? 23.001 21.864 -41.941 1.00 73.50 174 ALA A C 1
ATOM 1289 O O . ALA A 1 174 ? 22.119 22.022 -41.094 1.00 73.50 174 ALA A O 1
ATOM 1290 N N . ASN A 1 175 ? 23.934 22.784 -42.179 1.00 70.62 175 ASN A N 1
ATOM 1291 C CA . ASN A 1 175 ? 24.207 24.024 -41.442 1.00 70.62 175 ASN A CA 1
ATOM 1292 C C . ASN A 1 175 ? 24.855 23.869 -40.043 1.00 70.62 175 ASN A C 1
ATOM 1294 O O . ASN A 1 175 ? 25.254 24.880 -39.462 1.00 70.62 175 ASN A O 1
ATOM 1298 N N . ASN A 1 176 ? 25.052 22.648 -39.520 1.00 65.12 176 ASN A N 1
ATOM 1299 C CA . ASN A 1 176 ? 25.859 22.388 -38.313 1.00 65.12 176 ASN A CA 1
ATOM 1300 C C . ASN A 1 176 ? 27.377 22.505 -38.615 1.00 65.12 176 ASN A C 1
ATOM 1302 O O . ASN A 1 176 ? 27.794 22.832 -39.722 1.00 65.12 176 ASN A O 1
ATOM 1306 N N . THR A 1 177 ? 28.240 22.255 -37.627 1.00 66.56 177 THR A N 1
ATOM 1307 C CA . THR A 1 177 ? 29.689 22.545 -37.692 1.00 66.56 177 THR A CA 1
ATOM 1308 C C . THR A 1 177 ? 30.536 21.609 -38.569 1.00 66.56 177 THR A C 1
ATOM 1310 O O . THR A 1 177 ? 31.756 21.731 -38.530 1.00 66.56 177 THR A O 1
ATOM 1313 N N . TYR A 1 178 ? 29.955 20.644 -39.291 1.00 81.19 178 TYR A N 1
ATOM 1314 C CA . TYR A 1 178 ? 30.726 19.661 -40.065 1.00 81.19 178 TYR A CA 1
ATOM 1315 C C . TYR A 1 178 ? 30.743 20.031 -41.551 1.00 81.19 178 TYR A C 1
ATOM 1317 O O . TYR A 1 178 ? 29.788 19.779 -42.290 1.00 81.19 178 TYR A O 1
ATOM 1325 N N . LYS A 1 179 ? 31.819 20.716 -41.945 1.00 78.56 179 LYS A N 1
ATOM 1326 C CA . LYS A 1 179 ? 31.975 21.416 -43.225 1.00 78.56 179 LYS A CA 1
ATOM 1327 C C . LYS A 1 179 ? 33.392 21.232 -43.759 1.00 78.56 179 LYS A C 1
ATOM 1329 O O . LYS A 1 179 ? 34.324 21.035 -42.987 1.00 78.56 179 LYS A O 1
ATOM 1334 N N . PHE A 1 180 ? 33.551 21.368 -45.070 1.00 71.62 180 PHE A N 1
ATOM 1335 C CA . PHE A 1 180 ? 34.831 21.195 -45.766 1.00 71.62 180 PHE A CA 1
ATOM 1336 C C . PHE A 1 180 ? 35.898 22.252 -45.412 1.00 71.62 180 PHE A C 1
ATOM 1338 O O . PHE A 1 180 ? 37.080 22.044 -45.659 1.00 71.62 180 PHE A O 1
ATOM 1345 N N . ASP A 1 181 ? 35.506 23.382 -44.822 1.00 64.81 181 ASP A N 1
ATOM 1346 C CA . ASP A 1 181 ? 36.406 24.427 -44.318 1.00 64.81 181 ASP A CA 1
ATOM 1347 C C . ASP A 1 181 ? 36.715 24.308 -42.809 1.00 64.81 181 ASP A C 1
ATOM 1349 O O . ASP A 1 181 ? 37.561 25.041 -42.286 1.00 64.81 181 ASP A O 1
ATOM 1353 N N . ALA A 1 182 ? 36.088 23.362 -42.098 1.00 57.94 182 ALA A N 1
ATOM 1354 C CA . ALA A 1 182 ? 36.338 23.122 -40.682 1.00 57.94 182 ALA A CA 1
ATOM 1355 C C . ALA A 1 182 ? 37.699 22.431 -40.480 1.00 57.94 182 ALA A C 1
ATOM 1357 O O . ALA A 1 182 ? 37.901 21.277 -40.860 1.00 57.94 182 ALA A O 1
ATOM 1358 N N . ARG A 1 183 ? 38.653 23.136 -39.854 1.00 50.53 183 ARG A N 1
ATOM 1359 C CA . ARG A 1 183 ? 40.005 22.614 -39.592 1.00 50.53 183 ARG A CA 1
ATOM 1360 C C . ARG A 1 183 ? 39.954 21.325 -38.753 1.00 50.53 183 ARG A C 1
ATOM 1362 O O . ARG A 1 183 ? 39.519 21.354 -37.603 1.00 50.53 183 ARG A O 1
ATOM 1369 N N . GLY A 1 184 ? 40.465 20.228 -39.317 1.00 51.56 184 GLY A N 1
ATOM 1370 C CA . GLY A 1 184 ? 41.059 19.093 -38.591 1.00 51.56 184 GLY A CA 1
ATOM 1371 C C . GLY A 1 184 ? 40.220 18.409 -37.505 1.00 51.56 184 GLY A C 1
ATOM 1372 O O . GLY A 1 184 ? 40.799 17.890 -36.557 1.00 51.56 184 GLY A O 1
ATOM 1373 N N . THR A 1 185 ? 38.887 18.420 -37.589 1.00 58.72 185 THR A N 1
ATOM 1374 C CA . THR A 1 185 ? 38.013 17.852 -36.545 1.00 58.72 185 THR A CA 1
ATOM 1375 C C . THR A 1 185 ? 37.018 16.842 -37.115 1.00 58.72 185 THR A C 1
ATOM 1377 O O . THR A 1 185 ? 35.969 17.197 -37.653 1.00 58.72 185 THR A O 1
ATOM 1380 N N . GLY A 1 186 ? 37.345 15.553 -36.965 1.00 70.94 186 GLY A N 1
ATOM 1381 C CA . GLY A 1 186 ? 36.405 14.457 -37.209 1.00 70.94 186 GLY A CA 1
ATOM 1382 C C . GLY A 1 186 ? 35.173 14.561 -36.301 1.00 70.94 186 GLY A C 1
ATOM 1383 O O . GLY A 1 186 ? 35.256 15.067 -35.178 1.00 70.94 186 GLY A O 1
ATOM 1384 N N . LYS A 1 187 ? 34.006 14.132 -36.793 1.00 84.69 187 LYS A N 1
ATOM 1385 C CA . LYS A 1 187 ? 32.721 14.399 -36.129 1.00 84.69 187 LYS A CA 1
ATOM 1386 C C . LYS A 1 187 ? 32.199 13.185 -35.372 1.00 84.69 187 LYS A C 1
ATOM 1388 O O . LYS A 1 187 ? 32.013 12.124 -35.958 1.00 84.69 187 LYS A O 1
ATOM 1393 N N . GLN A 1 188 ? 31.886 13.381 -34.091 1.00 87.94 188 GLN A N 1
ATOM 1394 C CA . GLN A 1 188 ? 31.224 12.360 -33.287 1.00 87.94 188 GLN A CA 1
ATOM 1395 C C . GLN A 1 188 ? 29.722 12.295 -33.589 1.00 87.94 188 GLN A C 1
ATOM 1397 O O . GLN A 1 188 ? 29.005 13.295 -33.469 1.00 87.94 188 GLN A O 1
ATOM 1402 N N . LEU A 1 189 ? 29.266 11.099 -33.946 1.00 90.94 189 LEU A N 1
ATOM 1403 C CA . LEU A 1 189 ? 27.870 10.686 -33.978 1.00 90.94 189 LEU A CA 1
ATOM 1404 C C . LEU A 1 189 ? 27.399 10.380 -32.548 1.00 90.94 189 LEU A C 1
ATOM 1406 O O . LEU A 1 189 ? 28.050 9.631 -31.811 1.00 90.94 189 LEU A O 1
ATOM 1410 N N . GLU A 1 190 ? 26.281 10.984 -32.156 1.00 90.94 190 GLU A N 1
ATOM 1411 C CA . GLU A 1 190 ? 25.660 10.828 -30.837 1.00 90.94 190 GLU A CA 1
ATOM 1412 C C . GLU A 1 190 ? 24.581 9.746 -30.907 1.00 90.94 190 GLU A C 1
ATOM 1414 O O . GLU A 1 190 ? 23.439 10.017 -31.279 1.00 90.94 190 GLU A O 1
ATOM 1419 N N . PHE A 1 191 ? 24.939 8.515 -30.547 1.00 92.06 191 PHE A N 1
ATOM 1420 C CA . PHE A 1 191 ? 23.999 7.402 -30.562 1.00 92.06 191 PHE A CA 1
ATOM 1421 C C . PHE A 1 191 ? 23.112 7.405 -29.317 1.00 92.06 191 PHE A C 1
ATOM 1423 O O . PHE A 1 191 ? 23.587 7.394 -28.181 1.00 92.06 191 PHE A O 1
ATOM 1430 N N . ARG A 1 192 ? 21.801 7.413 -29.545 1.00 90.50 192 ARG A N 1
ATOM 1431 C CA . ARG A 1 192 ? 20.742 7.481 -28.534 1.00 90.50 192 ARG A CA 1
ATOM 1432 C C . ARG A 1 192 ? 19.782 6.308 -28.751 1.00 90.50 192 ARG A C 1
ATOM 1434 O O . ARG A 1 192 ? 19.548 5.897 -29.887 1.00 90.50 192 ARG A O 1
ATOM 1441 N N . HIS A 1 193 ? 19.251 5.738 -27.673 1.00 90.38 193 HIS A N 1
ATOM 1442 C CA . HIS A 1 193 ? 18.334 4.595 -27.760 1.00 90.38 193 HIS A CA 1
ATOM 1443 C C . HIS A 1 193 ? 16.988 5.021 -28.362 1.00 90.38 193 HIS A C 1
ATOM 1445 O O . HIS A 1 193 ? 16.322 5.904 -27.824 1.00 90.38 193 HIS A O 1
ATOM 1451 N N . ALA A 1 194 ? 16.570 4.364 -29.448 1.00 91.94 194 ALA A N 1
ATOM 1452 C CA . ALA A 1 194 ? 15.283 4.610 -30.106 1.00 91.94 194 ALA A CA 1
ATOM 1453 C C . ALA A 1 194 ? 14.089 3.970 -29.368 1.00 91.94 194 ALA A C 1
ATOM 1455 O O . ALA A 1 194 ? 12.937 4.258 -29.680 1.00 91.94 194 ALA A O 1
ATOM 1456 N N . LEU A 1 195 ? 14.362 3.085 -28.405 1.00 92.75 195 LEU A N 1
ATOM 1457 C CA . LEU A 1 195 ? 13.372 2.267 -27.704 1.00 92.75 195 LEU A CA 1
ATOM 1458 C C . LEU A 1 195 ? 13.256 2.645 -26.222 1.00 92.75 195 LEU A C 1
ATOM 1460 O O . LEU A 1 195 ? 14.138 3.301 -25.657 1.00 92.75 195 LEU A O 1
ATOM 1464 N N . SER A 1 196 ? 12.166 2.217 -25.590 1.00 91.19 196 SER A N 1
ATOM 1465 C CA . SER A 1 196 ? 11.971 2.292 -24.140 1.00 91.19 196 SER A CA 1
ATOM 1466 C C . SER A 1 196 ? 12.345 0.960 -23.495 1.00 91.19 196 SER A C 1
ATOM 1468 O O . SER A 1 196 ? 12.073 -0.098 -24.065 1.00 91.19 196 SER A O 1
ATOM 1470 N N . LYS A 1 197 ? 12.920 0.996 -22.288 1.00 90.81 197 LYS A N 1
ATOM 1471 C CA . LYS A 1 197 ? 13.156 -0.213 -21.483 1.00 90.81 197 LYS A CA 1
ATOM 1472 C C . LYS A 1 197 ? 12.220 -0.249 -20.276 1.00 90.81 197 LYS A C 1
ATOM 1474 O O . LYS A 1 197 ? 11.964 0.783 -19.660 1.00 90.81 197 LYS A O 1
ATOM 1479 N N . VAL A 1 198 ? 11.736 -1.436 -19.929 1.00 91.12 198 VAL A N 1
ATOM 1480 C CA . VAL A 1 198 ? 11.058 -1.720 -18.660 1.00 91.12 198 VAL A CA 1
ATOM 1481 C C . VAL A 1 198 ? 11.946 -2.667 -17.853 1.00 91.12 198 VAL A C 1
ATOM 1483 O O . VAL A 1 198 ? 12.328 -3.726 -18.354 1.00 91.12 198 VAL A O 1
ATOM 1486 N N . THR A 1 199 ? 12.262 -2.306 -16.610 1.00 91.00 199 THR A N 1
ATOM 1487 C CA . THR A 1 199 ? 12.995 -3.153 -15.655 1.00 91.00 199 THR A CA 1
ATOM 1488 C C . THR A 1 199 ? 12.063 -3.492 -14.493 1.00 91.00 199 THR A C 1
ATOM 1490 O O . THR A 1 199 ? 11.640 -2.598 -13.763 1.00 91.00 199 THR A O 1
ATOM 1493 N N . VAL A 1 200 ? 11.775 -4.776 -14.279 1.00 88.69 200 VAL A N 1
ATOM 1494 C CA . VAL A 1 200 ? 10.997 -5.267 -13.131 1.00 88.69 200 VAL A CA 1
ATOM 1495 C C . VAL A 1 200 ? 11.939 -5.969 -12.158 1.00 88.69 200 VAL A C 1
ATOM 1497 O O . VAL A 1 200 ? 12.581 -6.951 -12.515 1.00 88.69 200 VAL A O 1
ATOM 1500 N N . SER A 1 201 ? 12.035 -5.475 -10.926 1.00 87.75 201 SER A N 1
ATOM 1501 C CA . SER A 1 201 ? 12.844 -6.077 -9.861 1.00 87.75 201 SER A CA 1
ATOM 1502 C C . SER A 1 201 ? 11.926 -6.756 -8.850 1.00 87.75 201 SER A C 1
ATOM 1504 O O . SER A 1 201 ? 11.201 -6.078 -8.120 1.00 87.75 201 SER A O 1
ATOM 1506 N N . LEU A 1 202 ? 11.920 -8.090 -8.847 1.00 86.25 202 LEU A N 1
ATOM 1507 C CA . LEU A 1 202 ? 11.099 -8.912 -7.960 1.00 86.25 202 LEU A CA 1
ATOM 1508 C C . LEU A 1 202 ? 11.874 -9.299 -6.701 1.00 86.25 202 LEU A C 1
ATOM 1510 O O . LEU A 1 202 ? 12.959 -9.866 -6.807 1.00 86.25 202 LEU A O 1
ATOM 1514 N N . LYS A 1 203 ? 11.282 -9.089 -5.528 1.00 85.62 203 LYS A N 1
ATOM 1515 C CA . LYS A 1 203 ? 11.777 -9.556 -4.225 1.00 85.62 203 LYS A CA 1
ATOM 1516 C C . LYS A 1 203 ? 10.780 -10.555 -3.642 1.00 85.62 203 LYS A C 1
ATOM 1518 O O . LYS A 1 203 ? 9.584 -10.271 -3.621 1.00 85.62 203 LYS A O 1
ATOM 1523 N N . ALA A 1 204 ? 11.244 -11.704 -3.156 1.00 79.44 204 ALA A N 1
ATOM 1524 C CA . ALA A 1 204 ? 10.382 -12.662 -2.465 1.00 79.44 204 ALA A CA 1
ATOM 1525 C C . ALA A 1 204 ? 10.149 -12.209 -1.012 1.00 79.44 204 ALA A C 1
ATOM 1527 O O . ALA A 1 204 ? 11.088 -12.086 -0.224 1.00 79.44 204 ALA A O 1
ATOM 1528 N N . GLY A 1 205 ? 8.894 -11.915 -0.682 1.00 72.38 205 GLY A N 1
ATOM 1529 C CA . GLY A 1 205 ? 8.449 -11.412 0.614 1.00 72.38 205 GLY A CA 1
ATOM 1530 C C . GLY A 1 205 ? 7.865 -12.501 1.516 1.00 72.38 205 GLY A C 1
ATOM 1531 O O . GLY A 1 205 ? 8.351 -13.632 1.564 1.00 72.38 205 GLY A O 1
ATOM 1532 N N . GLU A 1 206 ? 6.816 -12.157 2.261 1.00 67.44 206 GLU A N 1
ATOM 1533 C CA . GLU A 1 206 ? 6.217 -13.052 3.254 1.00 67.44 206 GLU A CA 1
ATOM 1534 C C . GLU A 1 206 ? 5.550 -14.286 2.616 1.00 67.44 206 GLU A C 1
ATOM 1536 O O . GLU A 1 206 ? 5.009 -14.247 1.508 1.00 67.44 206 GLU A O 1
ATOM 1541 N N . GLY A 1 207 ? 5.620 -15.422 3.315 1.00 62.66 207 GLY A N 1
ATOM 1542 C CA . GLY A 1 207 ? 5.138 -16.727 2.841 1.00 62.66 207 GLY A CA 1
ATOM 1543 C C . GLY A 1 207 ? 6.109 -17.493 1.926 1.00 62.66 207 GLY A C 1
ATOM 1544 O O . GLY A 1 207 ? 5.967 -18.713 1.777 1.00 62.66 207 GLY A O 1
ATOM 1545 N N . PHE A 1 208 ? 7.121 -16.838 1.349 1.00 66.50 208 PHE A N 1
ATOM 1546 C CA . PHE A 1 208 ? 8.213 -17.509 0.636 1.00 66.50 208 PHE A CA 1
ATOM 1547 C C . PHE A 1 208 ? 9.284 -18.006 1.621 1.00 66.50 208 PHE A C 1
ATOM 1549 O O . PHE A 1 208 ? 9.717 -17.280 2.515 1.00 66.50 208 PHE A O 1
ATOM 1556 N N . ALA A 1 209 ? 9.702 -19.267 1.478 1.00 70.31 209 ALA A N 1
ATOM 1557 C CA . ALA A 1 209 ? 10.713 -19.863 2.353 1.00 70.31 209 ALA A CA 1
ATOM 1558 C C . ALA A 1 209 ? 12.084 -19.220 2.096 1.00 70.31 209 ALA A C 1
ATOM 1560 O O . ALA A 1 209 ? 12.423 -18.942 0.951 1.00 70.31 209 ALA A O 1
ATOM 1561 N N . ASP A 1 210 ? 12.866 -18.976 3.149 1.00 74.12 210 ASP A N 1
ATOM 1562 C CA . ASP A 1 210 ? 14.167 -18.281 3.100 1.00 74.12 210 ASP A CA 1
ATOM 1563 C C . ASP A 1 210 ? 14.150 -16.912 2.372 1.00 74.12 210 ASP A C 1
ATOM 1565 O O . ASP A 1 210 ? 15.201 -16.439 1.936 1.00 74.12 210 ASP A O 1
ATOM 1569 N N . SER A 1 211 ? 12.970 -16.294 2.206 1.00 70.06 211 SER A N 1
ATOM 1570 C CA . SER A 1 211 ? 12.744 -15.115 1.353 1.00 70.06 211 SER A CA 1
ATOM 1571 C C . SER A 1 211 ? 13.306 -15.274 -0.069 1.00 70.06 211 SER A C 1
ATOM 1573 O O . SER A 1 211 ? 13.948 -14.366 -0.593 1.00 70.06 211 SER A O 1
ATOM 1575 N N . LYS A 1 212 ? 13.066 -16.431 -0.706 1.00 79.56 212 LYS A N 1
ATOM 1576 C CA . LYS A 1 212 ? 13.403 -16.703 -2.117 1.00 79.56 212 LYS A CA 1
ATOM 1577 C C . LYS A 1 212 ? 12.248 -17.384 -2.858 1.00 79.56 212 LYS A C 1
ATOM 1579 O O . LYS A 1 212 ? 11.462 -18.115 -2.256 1.00 79.56 212 LYS A O 1
ATOM 1584 N N . PHE A 1 213 ? 12.196 -17.199 -4.173 1.00 80.44 213 PHE A N 1
ATOM 1585 C CA . PHE A 1 213 ? 11.349 -18.006 -5.056 1.00 80.44 213 PHE A CA 1
ATOM 1586 C C . PHE A 1 213 ? 11.943 -19.419 -5.215 1.00 80.44 213 PHE A C 1
ATOM 1588 O O . PHE A 1 213 ? 13.166 -19.582 -5.209 1.00 80.44 213 PHE A O 1
ATOM 1595 N N . VAL A 1 214 ? 11.096 -20.445 -5.326 1.00 81.19 214 VAL A N 1
ATOM 1596 C CA . VAL A 1 214 ? 11.516 -21.845 -5.529 1.00 81.19 214 VAL A CA 1
ATOM 1597 C C . VAL A 1 214 ? 11.859 -22.097 -6.998 1.00 81.19 214 VAL A C 1
ATOM 1599 O O . VAL A 1 214 ? 12.861 -22.746 -7.298 1.00 81.19 214 VAL A O 1
ATOM 1602 N N . ASN A 1 215 ? 11.051 -21.549 -7.902 1.00 82.62 215 ASN A N 1
ATOM 1603 C CA . ASN A 1 215 ? 11.273 -21.504 -9.342 1.00 82.62 215 ASN A CA 1
ATOM 1604 C C . ASN A 1 215 ? 11.649 -20.076 -9.768 1.00 82.62 215 ASN A C 1
ATOM 1606 O O . ASN A 1 215 ? 11.398 -19.113 -9.043 1.00 82.62 215 ASN A O 1
ATOM 1610 N N . ASP A 1 216 ? 12.215 -19.911 -10.965 1.00 85.06 216 ASP A N 1
ATOM 1611 C CA . ASP A 1 216 ? 12.385 -18.572 -11.532 1.00 85.06 216 ASP A CA 1
ATOM 1612 C C . ASP A 1 216 ? 11.008 -17.962 -11.887 1.00 85.06 216 ASP A C 1
ATOM 1614 O O . ASP A 1 216 ? 10.247 -18.580 -12.637 1.00 85.06 216 ASP A O 1
ATOM 1618 N N . PRO A 1 217 ? 10.654 -16.773 -11.361 1.00 87.62 217 PRO A N 1
ATOM 1619 C CA . PRO A 1 217 ? 9.361 -16.155 -11.629 1.00 87.62 217 PRO A CA 1
ATOM 1620 C C . PRO A 1 217 ? 9.288 -15.591 -13.054 1.00 87.62 217 PRO A C 1
ATOM 1622 O O . PRO A 1 217 ? 10.114 -14.767 -13.454 1.00 87.62 217 PRO A O 1
ATOM 1625 N N . THR A 1 218 ? 8.261 -15.958 -13.822 1.00 88.44 218 THR A N 1
ATOM 1626 C CA . THR A 1 218 ? 8.045 -15.400 -15.167 1.00 88.44 218 THR A CA 1
ATOM 1627 C C . THR A 1 218 ? 7.296 -14.074 -15.078 1.00 88.44 218 THR A C 1
ATOM 1629 O O . THR A 1 218 ? 6.256 -14.000 -14.419 1.00 88.44 218 THR A O 1
ATOM 1632 N N . VAL A 1 219 ? 7.769 -13.049 -15.787 1.00 92.12 219 VAL A N 1
ATOM 1633 C CA . VAL A 1 219 ? 7.114 -11.734 -15.853 1.00 92.12 219 VAL A CA 1
ATOM 1634 C C . VAL A 1 219 ? 6.715 -11.434 -17.291 1.00 92.12 219 VAL A C 1
ATOM 1636 O O . VAL A 1 219 ? 7.524 -11.585 -18.207 1.00 92.12 219 VAL A O 1
ATOM 1639 N N . THR A 1 220 ? 5.473 -10.996 -17.473 1.00 90.81 220 THR A N 1
ATOM 1640 C CA . THR A 1 220 ? 4.877 -10.668 -18.767 1.00 90.81 220 THR A CA 1
ATOM 1641 C C . THR A 1 220 ? 4.263 -9.272 -18.695 1.00 90.81 220 THR A C 1
ATOM 1643 O O . THR A 1 220 ? 3.335 -9.047 -17.918 1.00 90.81 220 THR A O 1
ATOM 1646 N N . LEU A 1 221 ? 4.755 -8.327 -19.501 1.00 92.19 221 LEU A N 1
ATOM 1647 C CA . LEU A 1 221 ? 4.027 -7.084 -19.775 1.00 92.19 221 LEU A CA 1
ATOM 1648 C C . LEU A 1 221 ? 2.732 -7.455 -20.509 1.00 92.19 221 LEU A C 1
ATOM 1650 O O . LEU A 1 221 ? 2.768 -8.322 -21.377 1.00 92.19 221 LEU A O 1
ATOM 1654 N N . LEU A 1 222 ? 1.603 -6.843 -20.164 1.00 87.06 222 LEU A N 1
ATOM 1655 C CA . LEU A 1 222 ? 0.312 -7.126 -20.803 1.00 87.06 222 LEU A CA 1
ATOM 1656 C C . LEU A 1 222 ? 0.131 -6.339 -22.116 1.00 87.06 222 LEU A C 1
ATOM 1658 O O . LEU A 1 222 ? 1.023 -5.600 -22.535 1.00 87.06 222 LEU A O 1
ATOM 1662 N N . ASP A 1 223 ? -1.026 -6.490 -22.768 1.00 85.81 223 ASP A N 1
ATOM 1663 C CA . ASP A 1 223 ? -1.326 -6.005 -24.130 1.00 85.81 223 ASP A CA 1
ATOM 1664 C C . ASP A 1 223 ? -1.409 -4.464 -24.292 1.00 85.81 223 ASP A C 1
ATOM 1666 O O . ASP A 1 223 ? -2.056 -3.957 -25.204 1.00 85.81 223 ASP A O 1
ATOM 1670 N N . TRP A 1 224 ? -0.745 -3.690 -23.433 1.00 87.25 224 TRP A N 1
ATOM 1671 C CA . TRP A 1 224 ? -0.434 -2.269 -23.647 1.00 87.25 224 TRP A CA 1
ATOM 1672 C C . TRP A 1 224 ? 0.932 -2.073 -24.333 1.00 87.25 224 TRP A C 1
ATOM 1674 O O . TRP A 1 224 ? 1.196 -1.010 -24.893 1.00 87.25 224 TRP A O 1
ATOM 1684 N N . ALA A 1 225 ? 1.815 -3.076 -24.272 1.00 89.81 225 ALA A N 1
ATOM 1685 C CA . ALA A 1 225 ? 3.168 -3.003 -24.806 1.00 89.81 225 ALA A CA 1
ATOM 1686 C C . ALA A 1 225 ? 3.172 -3.149 -26.337 1.00 89.81 225 ALA A C 1
ATOM 1688 O O . ALA A 1 225 ? 2.795 -4.190 -26.878 1.00 89.81 225 ALA A O 1
ATOM 1689 N N . HIS A 1 226 ? 3.635 -2.122 -27.054 1.00 93.69 226 HIS A N 1
ATOM 1690 C CA . HIS A 1 226 ? 3.862 -2.215 -28.496 1.00 93.69 226 HIS A CA 1
ATOM 1691 C C . HIS A 1 226 ? 5.225 -2.848 -28.781 1.00 93.69 226 HIS A C 1
ATOM 1693 O O . HIS A 1 226 ? 6.251 -2.420 -28.248 1.00 93.69 226 HIS A O 1
ATOM 1699 N N . THR A 1 227 ? 5.236 -3.865 -29.643 1.00 93.69 227 THR A N 1
ATOM 1700 C CA . THR A 1 227 ? 6.434 -4.664 -29.968 1.00 93.69 227 THR A CA 1
ATOM 1701 C C . THR A 1 227 ? 7.025 -4.349 -31.335 1.00 93.69 227 THR A C 1
ATOM 1703 O O . THR A 1 227 ? 8.082 -4.851 -31.688 1.00 93.69 227 THR A O 1
ATOM 1706 N N . ASN A 1 228 ? 6.348 -3.543 -32.143 1.00 94.19 228 ASN A N 1
ATOM 1707 C CA . ASN A 1 228 ? 6.743 -3.248 -33.514 1.00 94.19 228 ASN A CA 1
ATOM 1708 C C . ASN A 1 228 ? 6.254 -1.856 -33.908 1.00 94.19 228 ASN A C 1
ATOM 1710 O O . ASN A 1 228 ? 5.309 -1.326 -33.318 1.00 94.19 228 ASN A O 1
ATOM 1714 N N . GLY A 1 229 ? 6.907 -1.262 -34.899 1.00 94.56 229 GLY A N 1
ATOM 1715 C CA . GLY A 1 229 ? 6.551 0.045 -35.428 1.00 94.56 229 GLY A CA 1
ATOM 1716 C C . GLY A 1 229 ? 7.566 0.544 -36.447 1.00 94.56 229 GLY A C 1
ATOM 1717 O O . GLY A 1 229 ? 8.381 -0.218 -36.967 1.00 94.56 229 GLY A O 1
ATOM 1718 N N . THR A 1 230 ? 7.520 1.844 -36.704 1.00 95.62 230 THR A N 1
ATOM 1719 C CA . THR A 1 230 ? 8.358 2.520 -37.693 1.00 95.62 230 THR A CA 1
ATOM 1720 C C . THR A 1 230 ? 9.094 3.673 -37.025 1.00 95.62 230 THR A C 1
ATOM 1722 O O . THR A 1 230 ? 8.463 4.588 -36.500 1.00 95.62 230 THR A O 1
ATOM 1725 N N . VAL A 1 231 ? 10.423 3.626 -37.039 1.00 95.12 231 VAL A N 1
ATOM 1726 C CA . VAL A 1 231 ? 11.319 4.627 -36.453 1.00 95.12 231 VAL A CA 1
ATOM 1727 C C . VAL A 1 231 ? 11.783 5.594 -37.540 1.00 95.12 231 VAL A C 1
ATOM 1729 O O . VAL A 1 231 ? 12.371 5.185 -38.542 1.00 95.12 231 VAL A O 1
ATOM 1732 N N . ASN A 1 232 ? 11.571 6.888 -37.328 1.00 95.56 232 ASN A N 1
ATOM 1733 C CA . ASN A 1 232 ? 12.165 7.928 -38.154 1.00 95.56 232 ASN A CA 1
ATOM 1734 C C . ASN A 1 232 ? 13.556 8.258 -37.598 1.00 95.56 232 ASN A C 1
ATOM 1736 O O . ASN A 1 232 ? 13.700 8.962 -36.600 1.00 95.56 232 ASN A O 1
ATOM 1740 N N . VAL A 1 233 ? 14.607 7.756 -38.249 1.00 94.06 233 VAL A N 1
ATOM 1741 C CA . VAL A 1 233 ? 16.003 8.005 -37.849 1.00 94.06 233 VAL A CA 1
ATOM 1742 C C . VAL A 1 233 ? 16.333 9.500 -37.949 1.00 94.06 233 VAL A C 1
ATOM 1744 O O . VAL A 1 233 ? 17.161 10.006 -37.192 1.00 94.06 233 VAL A O 1
ATOM 1747 N N . THR A 1 234 ? 15.669 10.240 -38.844 1.00 90.50 234 THR A N 1
ATOM 1748 C CA . THR A 1 234 ? 16.003 11.643 -39.121 1.00 90.50 234 THR A CA 1
ATOM 1749 C C . THR A 1 234 ? 15.606 12.608 -38.001 1.00 90.50 234 THR A C 1
ATOM 1751 O O . THR A 1 234 ? 16.288 13.622 -37.830 1.00 90.50 234 THR A O 1
ATOM 1754 N N . ASP A 1 235 ? 14.567 12.303 -37.217 1.00 89.44 235 ASP A N 1
ATOM 1755 C CA . ASP A 1 235 ? 14.084 13.148 -36.111 1.00 89.44 235 ASP A CA 1
ATOM 1756 C C . ASP A 1 235 ? 13.904 12.416 -34.769 1.00 89.44 235 ASP A C 1
ATOM 1758 O O . ASP A 1 235 ? 13.743 13.079 -33.751 1.00 89.44 235 ASP A O 1
ATOM 1762 N N . GLY A 1 236 ? 14.003 11.084 -34.738 1.00 86.25 236 GLY A N 1
ATOM 1763 C CA . GLY A 1 236 ? 13.870 10.264 -33.532 1.00 86.25 236 GLY A CA 1
ATOM 1764 C C . GLY A 1 236 ? 12.432 9.909 -33.139 1.00 86.25 236 GLY A C 1
ATOM 1765 O O . GLY A 1 236 ? 12.232 9.331 -32.070 1.00 86.25 236 GLY A O 1
ATOM 1766 N N . THR A 1 237 ? 11.435 10.238 -33.965 1.00 90.50 237 THR A N 1
ATOM 1767 C CA . THR A 1 237 ? 10.029 9.877 -33.726 1.00 90.50 237 THR A CA 1
ATOM 1768 C C . THR A 1 237 ? 9.732 8.415 -34.074 1.00 90.50 237 THR A C 1
ATOM 1770 O O . THR A 1 237 ? 10.456 7.765 -34.832 1.00 90.50 237 THR A O 1
ATOM 1773 N N . VAL A 1 238 ? 8.649 7.878 -33.503 1.00 92.50 238 VAL A N 1
ATOM 1774 C CA . VAL A 1 238 ? 8.202 6.495 -33.711 1.00 92.50 238 VAL A CA 1
ATOM 1775 C C . VAL A 1 238 ? 6.707 6.474 -34.004 1.00 92.50 238 VAL A C 1
ATOM 1777 O O . VAL A 1 238 ? 5.911 7.042 -33.261 1.00 92.50 238 VAL A O 1
ATOM 1780 N N . THR A 1 239 ? 6.321 5.783 -35.075 1.00 94.06 239 THR A N 1
ATOM 1781 C CA . THR A 1 239 ? 4.933 5.379 -35.330 1.00 94.06 239 THR A CA 1
ATOM 1782 C C . THR A 1 239 ? 4.716 3.974 -34.785 1.00 94.06 239 THR A C 1
ATOM 1784 O O . THR A 1 239 ? 5.457 3.054 -35.134 1.00 94.06 239 THR A O 1
ATOM 1787 N N . LEU A 1 240 ? 3.709 3.798 -33.934 1.00 94.38 240 LEU A N 1
ATOM 1788 C CA . LEU A 1 240 ? 3.392 2.506 -33.327 1.00 94.38 240 LEU A CA 1
ATOM 1789 C C . LEU A 1 240 ? 2.752 1.534 -34.329 1.00 94.38 240 LEU A C 1
ATOM 1791 O O . LEU A 1 240 ? 1.866 1.909 -35.096 1.00 94.38 240 LEU A O 1
ATOM 1795 N N . GLY A 1 241 ? 3.179 0.273 -34.271 1.00 91.62 241 GLY A N 1
ATOM 1796 C CA . GLY A 1 241 ? 2.492 -0.879 -34.852 1.00 91.62 241 GLY A CA 1
ATOM 1797 C C . GLY A 1 241 ? 1.648 -1.611 -33.802 1.00 91.62 241 GLY A C 1
ATOM 1798 O O . GLY A 1 241 ? 1.057 -0.988 -32.921 1.00 91.62 241 GLY A O 1
ATOM 1799 N N . ASN A 1 242 ? 1.595 -2.941 -33.868 1.00 88.81 242 ASN A N 1
ATOM 1800 C CA . ASN A 1 242 ? 0.735 -3.750 -32.997 1.00 88.81 242 ASN A CA 1
ATOM 1801 C C . ASN A 1 242 ? 1.249 -3.841 -31.546 1.00 88.81 242 ASN A C 1
ATOM 1803 O O . ASN A 1 242 ? 2.453 -3.964 -31.299 1.00 88.81 242 ASN A O 1
ATOM 1807 N N . ASN A 1 243 ? 0.306 -3.870 -30.607 1.00 88.69 243 ASN A N 1
ATOM 1808 C CA . ASN A 1 243 ? 0.478 -4.243 -29.205 1.00 88.69 243 ASN A CA 1
ATOM 1809 C C . ASN A 1 243 ? 0.269 -5.750 -28.982 1.00 88.69 243 ASN A C 1
ATOM 1811 O O . ASN A 1 243 ? -0.514 -6.387 -29.686 1.00 88.69 243 ASN A O 1
ATOM 1815 N N . THR A 1 244 ? 0.996 -6.322 -28.020 1.00 88.25 244 THR A N 1
ATOM 1816 C CA . THR A 1 244 ? 0.869 -7.721 -27.572 1.00 88.25 244 THR A CA 1
ATOM 1817 C C . THR A 1 244 ? 1.658 -7.916 -26.276 1.00 88.25 244 THR A C 1
ATOM 1819 O O . THR A 1 244 ? 2.651 -7.221 -26.056 1.00 88.25 244 THR A O 1
ATOM 1822 N N . GLY A 1 245 ? 1.255 -8.859 -25.426 1.00 88.31 245 GLY A N 1
ATOM 1823 C CA . GLY A 1 245 ? 1.992 -9.184 -24.209 1.00 88.31 245 GLY A CA 1
ATOM 1824 C C . GLY A 1 245 ? 3.452 -9.599 -24.463 1.00 88.31 245 GLY A C 1
ATOM 1825 O O . GLY A 1 245 ? 3.753 -10.327 -25.411 1.00 88.31 245 GLY A O 1
ATOM 1826 N N . VAL A 1 246 ? 4.364 -9.142 -23.595 1.00 94.69 246 VAL A N 1
ATOM 1827 C CA . VAL A 1 246 ? 5.822 -9.329 -23.729 1.00 94.69 246 VAL A CA 1
ATOM 1828 C C . VAL A 1 246 ? 6.396 -10.077 -22.530 1.00 94.69 246 VAL A C 1
ATOM 1830 O O . VAL A 1 246 ? 6.422 -9.539 -21.423 1.00 94.69 246 VAL A O 1
ATOM 1833 N N . THR A 1 247 ? 6.911 -11.288 -22.734 1.00 94.81 247 THR A N 1
ATOM 1834 C CA . THR A 1 247 ? 7.604 -12.060 -21.688 1.00 94.81 247 THR A CA 1
ATOM 1835 C C . THR A 1 247 ? 9.058 -11.603 -21.569 1.00 94.81 247 THR A C 1
ATOM 1837 O O . THR A 1 247 ? 9.793 -11.563 -22.555 1.00 94.81 247 THR A O 1
ATOM 1840 N N . MET A 1 248 ? 9.465 -11.227 -20.356 1.00 95.88 248 MET A N 1
ATOM 1841 C CA . MET A 1 248 ? 10.694 -10.470 -20.097 1.00 95.88 248 MET A CA 1
ATOM 1842 C C . MET A 1 248 ? 11.952 -11.351 -19.964 1.00 95.88 248 MET A C 1
ATOM 1844 O O . MET A 1 248 ? 11.903 -12.459 -19.427 1.00 95.88 248 MET A O 1
ATOM 1848 N N . TYR A 1 249 ? 13.103 -10.811 -20.375 1.00 93.12 249 TYR A N 1
ATOM 1849 C CA . TYR A 1 249 ? 14.437 -11.383 -20.148 1.00 93.12 249 TYR A CA 1
ATOM 1850 C C . TYR A 1 249 ? 14.778 -11.433 -18.653 1.00 93.12 249 TYR A C 1
ATOM 1852 O O . TYR A 1 249 ? 14.408 -10.523 -17.918 1.00 93.12 249 TYR A O 1
ATOM 1860 N N . GLN A 1 250 ? 15.555 -12.421 -18.198 1.00 90.88 250 GLN A N 1
ATOM 1861 C CA . GLN A 1 250 ? 16.172 -12.413 -16.865 1.00 90.88 250 GLN A CA 1
ATOM 1862 C C . GLN A 1 250 ? 17.569 -11.788 -16.924 1.00 90.88 250 GLN A C 1
ATOM 1864 O O . GLN A 1 250 ? 18.532 -12.442 -17.312 1.00 90.88 250 GLN A O 1
ATOM 1869 N N . ALA A 1 251 ? 17.685 -10.527 -16.507 1.00 85.00 251 ALA A N 1
ATOM 1870 C CA . ALA A 1 251 ? 18.948 -9.793 -16.545 1.00 85.00 251 ALA A CA 1
ATOM 1871 C C . ALA A 1 251 ? 19.891 -10.143 -15.383 1.00 85.00 251 ALA A C 1
ATOM 1873 O O . ALA A 1 251 ? 21.108 -10.140 -15.560 1.00 85.00 251 ALA A O 1
ATOM 1874 N N . ALA A 1 252 ? 19.353 -10.426 -14.190 1.00 83.25 252 ALA A N 1
ATOM 1875 C CA . ALA A 1 252 ? 20.153 -10.795 -13.021 1.00 83.25 252 ALA A CA 1
ATOM 1876 C C . ALA A 1 252 ? 19.335 -11.513 -11.937 1.00 83.25 252 ALA A C 1
ATOM 1878 O O . ALA A 1 252 ? 18.123 -11.326 -11.823 1.00 83.25 252 ALA A O 1
ATOM 1879 N N . THR A 1 253 ? 20.035 -12.243 -11.066 1.00 80.88 253 THR A N 1
ATOM 1880 C CA . THR A 1 253 ? 19.529 -12.676 -9.756 1.00 80.88 253 THR A CA 1
ATOM 1881 C C . THR A 1 253 ? 20.577 -12.351 -8.696 1.00 80.88 253 THR A C 1
ATOM 1883 O O . THR A 1 253 ? 21.729 -12.770 -8.807 1.00 80.88 253 THR A O 1
ATOM 1886 N N . ALA A 1 254 ? 20.199 -11.583 -7.676 1.00 74.31 254 ALA A N 1
ATOM 1887 C CA . ALA A 1 254 ? 21.087 -11.196 -6.588 1.00 74.31 254 ALA A CA 1
ATOM 1888 C C . ALA A 1 254 ? 21.183 -12.313 -5.537 1.00 74.31 254 ALA A C 1
ATOM 1890 O O . ALA A 1 254 ? 20.175 -12.729 -4.971 1.00 74.31 254 ALA A O 1
ATOM 1891 N N . ALA A 1 255 ? 22.402 -12.762 -5.226 1.00 58.47 255 ALA A N 1
ATOM 1892 C CA . ALA A 1 255 ? 22.637 -13.785 -4.199 1.00 58.47 255 ALA A CA 1
ATOM 1893 C C . ALA A 1 255 ? 22.296 -13.312 -2.769 1.00 58.47 255 ALA A C 1
ATOM 1895 O O . ALA A 1 255 ? 22.032 -14.130 -1.892 1.00 58.47 255 ALA A O 1
ATOM 1896 N N . THR A 1 256 ? 22.284 -11.996 -2.536 1.00 50.28 256 THR A N 1
ATOM 1897 C CA . THR A 1 256 ? 21.883 -11.376 -1.267 1.00 50.28 256 THR A CA 1
ATOM 1898 C C . THR A 1 256 ? 20.490 -10.777 -1.429 1.00 50.28 256 THR A C 1
ATOM 1900 O O . THR A 1 256 ? 20.283 -9.941 -2.306 1.00 50.28 256 THR A O 1
ATOM 1903 N N . GLY A 1 257 ? 19.534 -11.198 -0.597 1.00 56.44 257 GLY A N 1
ATOM 1904 C CA . GLY A 1 257 ? 18.143 -10.725 -0.648 1.00 56.44 257 GLY A CA 1
ATOM 1905 C C . GLY A 1 257 ? 17.282 -11.313 -1.776 1.00 56.44 257 GLY A C 1
ATOM 1906 O O . GLY A 1 257 ? 16.117 -10.949 -1.870 1.00 56.44 257 GLY A O 1
ATOM 1907 N N . TYR A 1 258 ? 17.832 -12.211 -2.607 1.00 64.88 258 TYR A N 1
ATOM 1908 C CA . TYR A 1 258 ? 17.123 -12.968 -3.653 1.00 64.88 258 TYR A CA 1
ATOM 1909 C C . TYR A 1 258 ? 16.287 -12.131 -4.641 1.00 64.88 258 TYR A C 1
ATOM 1911 O O . TYR A 1 258 ? 15.285 -12.604 -5.179 1.00 64.88 258 TYR A O 1
ATOM 1919 N N . ASN A 1 259 ? 16.726 -10.905 -4.939 1.00 79.44 259 ASN A N 1
ATOM 1920 C CA . ASN A 1 259 ? 16.087 -10.080 -5.964 1.00 79.44 259 ASN A CA 1
ATOM 1921 C C . ASN A 1 259 ? 16.299 -10.691 -7.363 1.00 79.44 259 ASN A C 1
ATOM 1923 O O . ASN A 1 259 ? 17.440 -10.941 -7.761 1.00 79.44 259 ASN A O 1
ATOM 1927 N N . VAL A 1 260 ? 15.224 -10.883 -8.130 1.00 86.75 260 VAL A N 1
ATOM 1928 C CA . VAL A 1 260 ? 15.248 -11.313 -9.537 1.00 86.75 260 VAL A CA 1
ATOM 1929 C C . VAL A 1 260 ? 14.913 -10.117 -10.424 1.00 86.75 260 VAL A C 1
ATOM 1931 O O . VAL A 1 260 ? 13.793 -9.609 -10.400 1.00 86.75 260 VAL A O 1
ATOM 1934 N N . THR A 1 261 ? 15.875 -9.674 -11.231 1.00 89.38 261 THR A N 1
ATOM 1935 C CA . THR A 1 261 ? 15.699 -8.557 -12.164 1.00 89.38 261 THR A CA 1
ATOM 1936 C C . THR A 1 261 ? 15.323 -9.085 -13.541 1.00 89.38 261 THR A C 1
ATOM 1938 O O . THR A 1 261 ? 16.117 -9.769 -14.194 1.00 89.38 261 THR A O 1
ATOM 1941 N N . LYS A 1 262 ? 14.126 -8.724 -14.004 1.00 92.44 262 LYS A N 1
ATOM 1942 C CA . LYS A 1 262 ? 13.654 -8.946 -15.369 1.00 92.44 262 LYS A CA 1
ATOM 1943 C C . LYS A 1 262 ? 13.694 -7.656 -16.186 1.00 92.44 262 LYS A C 1
ATOM 1945 O O . LYS A 1 262 ? 13.469 -6.576 -15.647 1.00 92.44 262 LYS A O 1
ATOM 1950 N N . GLU A 1 263 ? 13.948 -7.754 -17.487 1.00 93.38 263 GLU A N 1
ATOM 1951 C CA . GLU A 1 263 ? 14.016 -6.601 -18.394 1.00 93.38 263 GLU A CA 1
ATOM 1952 C C . GLU A 1 263 ? 13.370 -6.884 -19.754 1.00 93.38 263 GLU A C 1
ATOM 1954 O O . GLU A 1 263 ? 13.443 -8.000 -20.261 1.00 93.38 263 GLU A O 1
ATOM 1959 N N . ALA A 1 264 ? 12.761 -5.871 -20.364 1.00 94.81 264 ALA A N 1
ATOM 1960 C CA . ALA A 1 264 ? 12.255 -5.943 -21.733 1.00 94.81 264 ALA A CA 1
ATOM 1961 C C . ALA A 1 264 ? 12.346 -4.588 -22.441 1.00 94.81 264 ALA A C 1
ATOM 1963 O O . ALA A 1 264 ? 12.321 -3.535 -21.800 1.00 94.81 264 ALA A O 1
ATOM 1964 N N . LEU A 1 265 ? 12.413 -4.628 -23.770 1.00 94.06 265 LEU A N 1
ATOM 1965 C CA . LEU A 1 265 ? 12.233 -3.466 -24.635 1.00 94.06 265 LEU A CA 1
ATOM 1966 C C . LEU A 1 265 ? 10.792 -3.385 -25.143 1.00 94.06 265 LEU A C 1
ATOM 1968 O O . LEU A 1 265 ? 10.179 -4.411 -25.442 1.00 94.06 265 LEU A O 1
ATOM 1972 N N . VAL A 1 266 ? 10.294 -2.156 -25.288 1.00 94.06 266 VAL A N 1
ATOM 1973 C CA . VAL A 1 266 ? 9.012 -1.819 -25.927 1.00 94.06 266 VAL A CA 1
ATOM 1974 C C . VAL A 1 266 ? 9.178 -0.588 -26.823 1.00 94.06 266 VAL A C 1
ATOM 1976 O O . VAL A 1 266 ? 10.096 0.219 -26.630 1.00 94.06 266 VAL A O 1
ATOM 1979 N N . MET A 1 267 ? 8.290 -0.424 -27.804 1.00 93.38 267 MET A N 1
ATOM 1980 C CA . MET A 1 267 ? 8.259 0.785 -28.629 1.00 93.38 267 MET A CA 1
ATOM 1981 C C . MET A 1 267 ? 7.770 1.985 -27.790 1.00 93.38 267 MET A C 1
ATOM 1983 O O . MET A 1 267 ? 6.776 1.850 -27.064 1.00 93.38 267 MET A O 1
ATOM 1987 N N . PRO A 1 268 ? 8.422 3.160 -27.885 1.00 91.38 268 PRO A N 1
ATOM 1988 C CA . PRO A 1 268 ? 7.972 4.370 -27.206 1.00 91.38 268 PRO A CA 1
ATOM 1989 C C . PRO A 1 268 ? 6.642 4.848 -27.800 1.00 91.38 268 PRO A C 1
ATOM 1991 O O . PRO A 1 268 ? 6.393 4.692 -28.994 1.00 91.38 268 PRO A O 1
ATOM 1994 N N . GLY A 1 269 ? 5.792 5.427 -26.958 1.00 88.31 269 GLY A N 1
ATOM 1995 C CA . GLY A 1 269 ? 4.390 5.733 -27.239 1.00 88.31 269 GLY A CA 1
ATOM 1996 C C . GLY A 1 269 ? 3.409 4.702 -26.666 1.00 88.31 269 GLY A C 1
ATOM 1997 O O . GLY A 1 269 ? 2.218 4.989 -26.595 1.00 88.31 269 GLY A O 1
ATOM 1998 N N . SER A 1 270 ? 3.879 3.535 -26.201 1.00 87.94 270 SER A N 1
ATOM 1999 C CA . SER A 1 270 ? 3.046 2.583 -25.444 1.00 87.94 270 SER A CA 1
ATOM 2000 C C . SER A 1 270 ? 2.523 3.255 -24.164 1.00 87.94 270 SER A C 1
ATOM 2002 O O . SER A 1 270 ? 3.322 3.850 -23.435 1.00 87.94 270 SER A O 1
ATOM 2004 N N . ALA A 1 271 ? 1.213 3.178 -23.903 1.00 86.94 271 ALA A N 1
ATOM 2005 C CA . ALA A 1 271 ? 0.515 4.021 -22.923 1.00 86.94 271 ALA A CA 1
ATOM 2006 C C . ALA A 1 271 ? 0.107 3.282 -21.635 1.00 86.94 271 ALA A C 1
ATOM 2008 O O . ALA A 1 271 ? -0.450 2.184 -21.681 1.00 86.94 271 ALA A O 1
ATOM 2009 N N . PHE A 1 272 ? 0.289 3.922 -20.477 1.00 83.69 272 PHE A N 1
ATOM 2010 C CA . PHE A 1 272 ? -0.132 3.391 -19.177 1.00 83.69 272 PHE A CA 1
ATOM 2011 C C . PHE A 1 272 ? -1.573 3.819 -18.837 1.00 83.69 272 PHE A C 1
ATOM 2013 O O . PHE A 1 272 ? -1.802 4.814 -18.151 1.00 83.69 272 PHE A O 1
ATOM 2020 N N . ILE A 1 273 ? -2.568 3.061 -19.309 1.00 79.06 273 ILE A N 1
ATOM 2021 C CA . ILE A 1 273 ? -4.002 3.355 -19.098 1.00 79.06 273 ILE A CA 1
ATOM 2022 C C . ILE A 1 273 ? -4.366 3.299 -17.604 1.00 79.06 273 ILE A C 1
ATOM 2024 O O . ILE A 1 273 ? -4.110 2.293 -16.944 1.00 79.06 273 ILE A O 1
ATOM 2028 N N . LYS A 1 274 ? -5.016 4.351 -17.072 1.00 75.19 274 LYS A N 1
ATOM 2029 C CA . LYS A 1 274 ? -5.351 4.459 -15.639 1.00 75.19 274 LYS A CA 1
ATOM 2030 C C . LYS A 1 274 ? -6.115 3.237 -15.115 1.00 75.19 274 LYS A C 1
ATOM 2032 O O . LYS A 1 274 ? -7.245 2.989 -15.526 1.00 75.19 274 LYS A O 1
ATOM 2037 N N . GLY A 1 275 ? -5.539 2.576 -14.112 1.00 65.94 275 GLY A N 1
ATOM 2038 C CA . GLY A 1 275 ? -6.189 1.495 -13.369 1.00 65.94 275 GLY A CA 1
ATOM 2039 C C . GLY A 1 275 ? -6.306 0.188 -14.154 1.00 65.94 275 GLY A C 1
ATOM 2040 O O . GLY A 1 275 ? -6.979 -0.725 -13.689 1.00 65.94 275 GLY A O 1
ATOM 2041 N N . ALA A 1 276 ? -5.666 0.095 -15.323 1.00 72.56 276 ALA A N 1
ATOM 2042 C CA . ALA A 1 276 ? -5.475 -1.164 -16.026 1.00 72.56 276 ALA A CA 1
ATOM 2043 C C . ALA A 1 276 ? -4.286 -1.933 -15.433 1.00 72.56 276 ALA A C 1
ATOM 2045 O O . ALA A 1 276 ? -3.315 -1.328 -14.961 1.00 72.56 276 ALA A O 1
ATOM 2046 N N . ASP A 1 277 ? -4.346 -3.259 -15.515 1.00 74.81 277 ASP A N 1
ATOM 2047 C CA . ASP A 1 277 ? -3.206 -4.127 -15.242 1.00 74.81 277 ASP A CA 1
ATOM 2048 C C . ASP A 1 277 ? -2.194 -4.033 -16.387 1.00 74.81 277 ASP A C 1
ATOM 2050 O O . ASP A 1 277 ? -2.541 -4.125 -17.566 1.00 74.81 277 ASP A O 1
ATOM 2054 N N . ILE A 1 278 ? -0.925 -3.844 -16.034 1.00 83.62 278 ILE A N 1
ATOM 2055 C CA . ILE A 1 278 ? 0.173 -3.623 -16.981 1.00 83.62 278 ILE A CA 1
ATOM 2056 C C . ILE A 1 278 ? 1.215 -4.743 -16.943 1.00 83.62 278 ILE A C 1
ATOM 2058 O O . ILE A 1 278 ? 1.911 -4.970 -17.933 1.00 83.62 278 ILE A O 1
ATOM 2062 N N . ILE A 1 279 ? 1.331 -5.476 -15.836 1.00 86.06 279 ILE A N 1
ATOM 2063 C CA . ILE A 1 279 ? 2.264 -6.599 -15.712 1.00 86.06 279 ILE A CA 1
ATOM 2064 C C . ILE A 1 279 ? 1.559 -7.762 -15.030 1.00 86.06 279 ILE A C 1
ATOM 2066 O O . ILE A 1 279 ? 0.945 -7.581 -13.982 1.00 86.06 279 ILE A O 1
ATOM 2070 N N . ARG A 1 280 ? 1.715 -8.958 -15.595 1.00 81.81 280 ARG A N 1
ATOM 2071 C CA . ARG A 1 280 ? 1.408 -10.238 -14.961 1.00 81.81 280 ARG A CA 1
ATOM 2072 C C . ARG A 1 280 ? 2.707 -10.892 -14.491 1.00 81.81 280 ARG A C 1
ATOM 2074 O O . ARG A 1 280 ? 3.639 -11.065 -15.274 1.00 81.81 280 ARG A O 1
ATOM 2081 N N . ILE A 1 281 ? 2.751 -11.289 -13.227 1.00 83.19 281 ILE A N 1
ATOM 2082 C CA . ILE A 1 281 ? 3.846 -12.049 -12.614 1.00 83.19 281 ILE A CA 1
ATOM 2083 C C . ILE A 1 281 ? 3.311 -13.451 -12.314 1.00 83.19 281 ILE A C 1
ATOM 2085 O O . ILE A 1 281 ? 2.203 -13.572 -11.805 1.00 83.19 281 ILE A O 1
ATOM 2089 N N . ASN A 1 282 ? 4.080 -14.499 -12.604 1.00 79.62 282 ASN A N 1
ATOM 2090 C CA . ASN A 1 282 ? 3.856 -15.838 -12.056 1.00 79.62 282 ASN A CA 1
ATOM 2091 C C . ASN A 1 282 ? 5.078 -16.229 -11.220 1.00 79.62 282 ASN A C 1
ATOM 2093 O O . ASN A 1 282 ? 6.180 -16.304 -11.763 1.00 79.62 282 ASN A O 1
ATOM 2097 N N . ALA A 1 283 ? 4.890 -16.458 -9.923 1.00 79.19 283 ALA A N 1
ATOM 2098 C CA . ALA A 1 283 ? 5.944 -16.829 -8.984 1.00 79.19 283 ALA A CA 1
ATOM 2099 C C . ALA A 1 283 ? 5.480 -18.024 -8.141 1.00 79.19 283 ALA A C 1
ATOM 2101 O O . ALA A 1 283 ? 4.480 -17.931 -7.432 1.00 79.19 283 ALA A O 1
ATOM 2102 N N . ASP A 1 284 ? 6.193 -19.150 -8.241 1.00 75.38 284 ASP A N 1
ATOM 2103 C CA . ASP A 1 284 ? 5.829 -20.431 -7.613 1.00 75.38 284 ASP A CA 1
ATOM 2104 C C . ASP A 1 284 ? 4.343 -20.794 -7.800 1.00 75.38 284 ASP A C 1
ATOM 2106 O O . ASP A 1 284 ? 3.618 -21.018 -6.833 1.00 75.38 284 ASP A O 1
ATOM 2110 N N . ASP A 1 285 ? 3.897 -20.782 -9.060 1.00 68.50 285 ASP A N 1
ATOM 2111 C CA . ASP A 1 285 ? 2.525 -21.051 -9.528 1.00 68.50 285 ASP A CA 1
ATOM 2112 C C . ASP A 1 285 ? 1.428 -20.086 -9.025 1.00 68.50 285 ASP A C 1
ATOM 2114 O O . ASP A 1 285 ? 0.242 -20.291 -9.296 1.00 68.50 285 ASP A O 1
ATOM 2118 N N . ASN A 1 286 ? 1.804 -18.992 -8.354 1.00 57.00 286 ASN A N 1
ATOM 2119 C CA . ASN A 1 286 ? 0.895 -17.920 -7.953 1.00 57.00 286 ASN A CA 1
ATOM 2120 C C . ASN A 1 286 ? 0.968 -16.753 -8.950 1.00 57.00 286 ASN A C 1
ATOM 2122 O O . ASN A 1 286 ? 2.055 -16.264 -9.270 1.00 57.00 286 ASN A O 1
ATOM 2126 N N . ILE A 1 287 ? -0.193 -16.292 -9.428 1.00 65.00 287 ILE A N 1
ATOM 2127 C CA . ILE A 1 287 ? -0.307 -15.217 -10.422 1.00 65.00 287 ILE A CA 1
ATOM 2128 C C . ILE A 1 287 ? -0.679 -13.900 -9.733 1.00 65.00 287 ILE A C 1
ATOM 2130 O O . ILE A 1 287 ? -1.662 -13.849 -9.001 1.00 65.00 287 ILE A O 1
ATOM 2134 N N . TYR A 1 288 ? 0.058 -12.831 -10.038 1.00 68.44 288 TYR A N 1
ATOM 2135 C CA . TYR A 1 288 ? -0.162 -11.478 -9.518 1.00 68.44 288 TYR A CA 1
ATOM 2136 C C . TYR A 1 288 ? -0.219 -10.452 -10.654 1.00 68.44 288 TYR A C 1
ATOM 2138 O O . TYR A 1 288 ? 0.413 -10.648 -11.698 1.00 68.44 288 TYR A O 1
ATOM 2146 N N . TYR A 1 289 ? -0.914 -9.336 -10.426 1.00 71.38 289 TYR A N 1
ATOM 2147 C CA . TYR A 1 289 ? -1.062 -8.247 -11.394 1.00 71.38 289 TYR A CA 1
ATOM 2148 C C . TYR A 1 289 ? -0.608 -6.903 -10.812 1.00 71.38 289 TYR A C 1
ATOM 2150 O O . TYR A 1 289 ? -0.939 -6.562 -9.680 1.00 71.38 289 TYR A O 1
ATOM 2158 N N . VAL A 1 290 ? 0.163 -6.141 -11.591 1.00 74.75 290 VAL A N 1
ATOM 2159 C CA . VAL A 1 290 ? 0.579 -4.767 -11.267 1.00 74.75 290 VAL A CA 1
ATOM 2160 C C . VAL A 1 290 ? -0.285 -3.793 -12.057 1.00 74.75 290 VAL A C 1
ATOM 2162 O O . VAL A 1 290 ? -0.294 -3.858 -13.288 1.00 74.75 290 VAL A O 1
ATOM 2165 N N . SER A 1 291 ? -0.939 -2.852 -11.374 1.00 77.50 291 SER A N 1
ATOM 2166 C CA . SER A 1 291 ? -1.727 -1.795 -12.014 1.00 77.50 291 SER A CA 1
ATOM 2167 C C . SER A 1 291 ? -0.878 -0.594 -12.453 1.00 77.50 291 SER A C 1
ATOM 2169 O O . SER A 1 291 ? 0.232 -0.356 -11.969 1.00 77.50 291 SER A O 1
ATOM 2171 N N . SER A 1 292 ? -1.423 0.215 -13.362 1.00 78.56 292 SER A N 1
ATOM 2172 C CA . SER A 1 292 ? -0.750 1.392 -13.927 1.00 78.56 292 SER A CA 1
ATOM 2173 C C . SER A 1 292 ? -0.388 2.497 -12.916 1.00 78.56 292 SER A C 1
ATOM 2175 O O . SER A 1 292 ? 0.295 3.454 -13.276 1.00 78.56 292 SER A O 1
ATOM 2177 N N . GLU A 1 293 ? -0.946 2.500 -11.703 1.00 75.88 293 GLU A N 1
ATOM 2178 C CA . GLU A 1 293 ? -1.081 3.752 -10.943 1.00 75.88 293 GLU A CA 1
ATOM 2179 C C . GLU A 1 293 ? 0.245 4.265 -10.367 1.00 75.88 293 GLU A C 1
ATOM 2181 O O . GLU A 1 293 ? 0.550 5.453 -10.503 1.00 75.88 293 GLU A O 1
ATOM 2186 N N . LYS A 1 294 ? 1.079 3.377 -9.808 1.00 72.44 294 LYS A N 1
ATOM 2187 C CA . LYS A 1 294 ? 2.384 3.768 -9.245 1.00 72.44 294 LYS A CA 1
ATOM 2188 C C . LYS A 1 294 ? 3.360 4.237 -10.344 1.00 72.44 294 LYS A C 1
ATOM 2190 O O . LYS A 1 294 ? 4.091 5.199 -10.123 1.00 72.44 294 LYS A O 1
ATOM 2195 N N . ILE A 1 295 ? 3.345 3.630 -11.543 1.00 77.50 295 ILE A N 1
ATOM 2196 C CA . ILE A 1 295 ? 4.242 4.042 -12.646 1.00 77.50 295 ILE A CA 1
ATOM 2197 C C . ILE A 1 295 ? 3.834 5.389 -13.263 1.00 77.50 295 ILE A C 1
ATOM 2199 O O . ILE A 1 295 ? 4.704 6.208 -13.549 1.00 77.50 295 ILE A O 1
ATOM 2203 N N . ARG A 1 296 ? 2.532 5.690 -13.371 1.00 78.81 296 ARG A N 1
ATOM 2204 C CA . ARG A 1 296 ? 2.049 7.017 -13.806 1.00 78.81 296 ARG A CA 1
ATOM 2205 C C . ARG A 1 296 ? 2.439 8.127 -12.827 1.00 78.81 296 ARG A C 1
ATOM 2207 O O . ARG A 1 296 ? 2.890 9.190 -13.247 1.00 78.81 296 ARG A O 1
ATOM 2214 N N . ALA A 1 297 ? 2.334 7.865 -11.521 1.00 73.56 297 ALA A N 1
ATOM 2215 C CA . ALA A 1 297 ? 2.815 8.794 -10.498 1.00 73.56 297 ALA A CA 1
ATOM 2216 C C . ALA A 1 297 ? 4.328 9.063 -10.635 1.00 73.56 297 ALA A C 1
ATOM 2218 O O . ALA A 1 297 ? 4.761 10.208 -10.517 1.00 73.56 297 ALA A O 1
ATOM 2219 N N . ALA A 1 298 ? 5.119 8.035 -10.960 1.00 71.81 298 ALA A N 1
ATOM 2220 C CA . ALA A 1 298 ? 6.552 8.172 -11.216 1.00 71.81 298 ALA A CA 1
ATOM 2221 C C . ALA A 1 298 ? 6.880 8.961 -12.502 1.00 71.81 298 ALA A C 1
ATOM 2223 O O . ALA A 1 298 ? 7.830 9.741 -12.491 1.00 71.81 298 ALA A O 1
ATOM 2224 N N . ILE A 1 299 ? 6.097 8.813 -13.581 1.00 75.50 299 ILE A N 1
ATOM 2225 C CA . ILE A 1 299 ? 6.236 9.616 -14.815 1.00 75.50 299 ILE A CA 1
ATOM 2226 C C . ILE A 1 299 ? 6.041 11.104 -14.510 1.00 75.50 299 ILE A C 1
ATOM 2228 O O . ILE A 1 299 ? 6.897 11.927 -14.841 1.00 75.50 299 ILE A O 1
ATOM 2232 N N . ASN A 1 300 ? 4.946 11.440 -13.824 1.00 72.94 300 ASN A N 1
ATOM 2233 C CA . ASN A 1 300 ? 4.614 12.819 -13.474 1.00 72.94 300 ASN A CA 1
ATOM 2234 C C . ASN A 1 300 ? 5.645 13.446 -12.514 1.00 72.94 300 ASN A C 1
ATOM 2236 O O . ASN A 1 300 ? 6.006 14.613 -12.659 1.00 72.94 300 ASN A O 1
ATOM 2240 N N . ALA A 1 301 ? 6.165 12.663 -11.565 1.00 70.56 301 ALA A N 1
ATOM 2241 C CA . ALA A 1 301 ? 7.193 13.117 -10.630 1.00 70.56 301 ALA A CA 1
ATOM 2242 C C . ALA A 1 301 ? 8.579 13.324 -11.274 1.00 70.56 301 ALA A C 1
ATOM 2244 O O . ALA A 1 301 ? 9.342 14.151 -10.779 1.00 70.56 301 ALA A O 1
ATOM 2245 N N . ALA A 1 302 ? 8.915 12.587 -12.341 1.00 67.00 302 ALA A N 1
ATOM 2246 C CA . ALA A 1 302 ? 10.234 12.637 -12.981 1.00 67.00 302 ALA A CA 1
ATOM 2247 C C . ALA A 1 302 ? 10.321 13.646 -14.140 1.00 67.00 302 ALA A C 1
ATOM 2249 O O . ALA A 1 302 ? 11.241 14.460 -14.175 1.00 67.00 302 ALA A O 1
ATOM 2250 N N . ASP A 1 303 ? 9.367 13.601 -15.075 1.00 65.25 303 ASP A N 1
ATOM 2251 C CA . ASP A 1 303 ? 9.385 14.404 -16.310 1.00 65.25 303 ASP A CA 1
ATOM 2252 C C . ASP A 1 303 ? 8.394 15.597 -16.262 1.00 65.25 303 ASP A C 1
ATOM 2254 O O . ASP A 1 303 ? 8.337 16.378 -17.209 1.00 65.25 303 ASP A O 1
ATOM 2258 N N . HIS A 1 304 ? 7.576 15.729 -15.203 1.00 60.41 304 HIS A N 1
ATOM 2259 C CA . HIS A 1 304 ? 6.383 16.606 -15.146 1.00 60.41 304 HIS A CA 1
ATOM 2260 C C . HIS A 1 304 ? 5.337 16.355 -16.246 1.00 60.41 304 HIS A C 1
ATOM 2262 O O . HIS A 1 304 ? 4.454 17.183 -16.478 1.00 60.41 304 HIS A O 1
ATOM 2268 N N . ASP A 1 305 ? 5.395 15.186 -16.882 1.00 63.78 305 ASP A N 1
ATOM 2269 C CA . ASP A 1 305 ? 4.493 14.832 -17.970 1.00 63.78 305 ASP A CA 1
ATOM 2270 C C . ASP A 1 305 ? 3.136 14.301 -17.481 1.00 63.78 305 ASP A C 1
ATOM 2272 O O . ASP A 1 305 ? 2.979 13.806 -16.357 1.00 63.78 305 ASP A O 1
ATOM 2276 N N . THR A 1 306 ? 2.146 14.419 -18.356 1.00 62.94 306 THR A N 1
ATOM 2277 C CA . THR A 1 306 ? 0.769 13.948 -18.180 1.00 62.94 306 THR A CA 1
ATOM 2278 C C . THR A 1 306 ? 0.267 13.148 -19.385 1.00 62.94 306 THR A C 1
ATOM 2280 O O . THR A 1 306 ? -0.907 12.783 -19.412 1.00 62.94 306 THR A O 1
ATOM 2283 N N . ASP A 1 307 ? 1.138 12.844 -20.357 1.00 75.69 307 ASP A N 1
ATOM 2284 C CA . ASP A 1 307 ? 0.840 11.962 -21.492 1.00 75.69 307 ASP A CA 1
ATOM 2285 C C . ASP A 1 307 ? 0.655 10.481 -21.095 1.00 75.69 307 ASP A C 1
ATOM 2287 O O . ASP A 1 307 ? -0.034 9.735 -21.790 1.00 75.69 307 ASP A O 1
ATOM 2291 N N . ASP A 1 308 ? 1.231 10.072 -19.957 1.00 82.25 308 ASP A N 1
ATOM 2292 C CA . ASP A 1 308 ? 1.296 8.691 -19.460 1.00 82.25 308 ASP A CA 1
ATOM 2293 C C . ASP A 1 308 ? 1.981 7.702 -20.431 1.00 82.25 308 ASP A C 1
ATOM 2295 O O . ASP A 1 308 ? 1.704 6.496 -20.398 1.00 82.25 308 ASP A O 1
ATOM 2299 N N . LEU A 1 309 ? 2.882 8.185 -21.297 1.00 86.75 309 LEU A N 1
ATOM 2300 C CA . LEU A 1 309 ? 3.511 7.378 -22.347 1.00 86.75 309 LEU A CA 1
ATOM 2301 C C . LEU A 1 309 ? 4.927 6.901 -21.992 1.00 86.75 309 LEU A C 1
ATOM 2303 O O . LEU A 1 309 ? 5.688 7.509 -21.232 1.00 86.75 309 LEU A O 1
ATOM 2307 N N . THR A 1 310 ? 5.315 5.793 -22.620 1.00 88.25 310 THR A N 1
ATOM 2308 C CA . THR A 1 310 ? 6.714 5.351 -22.693 1.00 88.25 310 THR A CA 1
ATOM 2309 C C . THR A 1 310 ? 7.522 6.212 -23.670 1.00 88.25 310 THR A C 1
ATOM 2311 O O . THR A 1 310 ? 7.047 6.546 -24.752 1.00 88.25 310 THR A O 1
ATOM 2314 N N . LYS A 1 311 ? 8.758 6.577 -23.312 1.00 86.19 311 LYS A N 1
ATOM 2315 C CA . LYS A 1 311 ? 9.608 7.513 -24.074 1.00 86.19 311 LYS A CA 1
ATOM 2316 C C . LYS A 1 311 ? 10.956 6.900 -24.454 1.00 86.19 311 LYS A C 1
ATOM 2318 O O . LYS A 1 311 ? 11.535 6.117 -23.694 1.00 86.19 311 LYS A O 1
ATOM 2323 N N . ALA A 1 312 ? 11.467 7.265 -25.630 1.00 87.38 312 ALA A N 1
ATOM 2324 C CA . ALA A 1 312 ? 12.728 6.752 -26.165 1.00 87.38 312 ALA A CA 1
ATOM 2325 C C . ALA A 1 312 ? 13.917 7.102 -25.247 1.00 87.38 312 ALA A C 1
ATOM 2327 O O . ALA A 1 312 ? 14.123 8.267 -24.893 1.00 87.38 312 ALA A O 1
ATOM 2328 N N . GLY A 1 313 ? 14.695 6.094 -24.846 1.00 82.88 313 GLY A N 1
ATOM 2329 C CA . GLY A 1 313 ? 15.862 6.261 -23.971 1.00 82.88 313 GLY A CA 1
ATOM 2330 C C . GLY A 1 313 ? 15.570 6.444 -22.473 1.00 82.88 313 GLY A C 1
ATOM 2331 O O . GLY A 1 313 ? 16.510 6.679 -21.709 1.00 82.88 313 GLY A O 1
ATOM 2332 N N . LYS A 1 314 ? 14.310 6.313 -22.034 1.00 84.19 314 LYS A N 1
ATOM 2333 C CA . LYS A 1 314 ? 13.937 6.210 -20.610 1.00 84.19 314 LYS A CA 1
ATOM 2334 C C . LYS A 1 314 ? 13.839 4.737 -20.182 1.00 84.19 314 LYS A C 1
ATOM 2336 O O . LYS A 1 314 ? 13.500 3.864 -20.986 1.00 84.19 314 LYS A O 1
ATOM 2341 N N . ASN A 1 315 ? 14.124 4.476 -18.908 1.00 84.69 315 ASN A N 1
ATOM 2342 C CA . ASN A 1 315 ? 13.923 3.190 -18.250 1.00 84.69 315 ASN A CA 1
ATOM 2343 C C . ASN A 1 315 ? 12.822 3.302 -17.184 1.00 84.69 315 ASN A C 1
ATOM 2345 O O . ASN A 1 315 ? 12.906 4.124 -16.269 1.00 84.69 315 ASN A O 1
ATOM 2349 N N . TYR A 1 316 ? 11.814 2.446 -17.299 1.00 85.44 316 TYR A N 1
ATOM 2350 C CA . TYR A 1 316 ? 10.670 2.366 -16.397 1.00 85.44 316 TYR A CA 1
ATOM 2351 C C . TYR A 1 316 ? 10.968 1.271 -15.369 1.00 85.44 316 TYR A C 1
ATOM 2353 O O . TYR A 1 316 ? 10.821 0.082 -15.657 1.00 85.44 316 TYR A O 1
ATOM 2361 N N . ILE A 1 317 ? 11.470 1.671 -14.197 1.00 83.88 317 ILE A N 1
ATOM 2362 C CA . ILE A 1 317 ? 11.886 0.758 -13.129 1.00 83.88 317 ILE A CA 1
ATOM 2363 C C . ILE A 1 317 ? 10.708 0.524 -12.188 1.00 83.88 317 ILE A C 1
ATOM 2365 O O . ILE A 1 317 ? 10.170 1.456 -11.593 1.00 83.88 317 ILE A O 1
ATOM 2369 N N . ILE A 1 318 ? 10.323 -0.738 -12.031 1.00 83.62 318 ILE A N 1
ATOM 2370 C CA . ILE A 1 318 ? 9.209 -1.173 -11.190 1.00 83.62 318 ILE A CA 1
ATOM 2371 C C . ILE A 1 318 ? 9.764 -2.195 -10.194 1.00 83.62 318 ILE A C 1
ATOM 2373 O O . ILE A 1 318 ? 10.223 -3.271 -10.579 1.00 83.62 318 ILE A O 1
ATOM 2377 N N . LYS A 1 319 ? 9.765 -1.852 -8.904 1.00 80.19 319 LYS A N 1
ATOM 2378 C CA . LYS A 1 319 ? 10.136 -2.760 -7.812 1.00 80.19 319 LYS A CA 1
ATOM 2379 C C . LYS A 1 319 ? 8.871 -3.414 -7.265 1.00 80.19 319 LYS A C 1
ATOM 2381 O O . LYS A 1 319 ? 7.903 -2.716 -6.967 1.00 80.19 319 LYS A O 1
ATOM 2386 N N . VAL A 1 320 ? 8.886 -4.739 -7.128 1.00 79.50 320 VAL A N 1
ATOM 2387 C CA . VAL A 1 320 ? 7.756 -5.518 -6.612 1.00 79.50 320 VAL A CA 1
ATOM 2388 C C . VAL A 1 320 ? 8.227 -6.467 -5.516 1.00 79.50 320 VAL A C 1
ATOM 2390 O O . VAL A 1 320 ? 8.957 -7.420 -5.791 1.00 79.50 320 VAL A O 1
ATOM 2393 N N . THR A 1 321 ? 7.773 -6.249 -4.282 1.00 80.81 321 THR A N 1
ATOM 2394 C CA . THR A 1 321 ? 7.882 -7.257 -3.219 1.00 80.81 321 THR A CA 1
ATOM 2395 C C . THR A 1 321 ? 6.662 -8.167 -3.318 1.00 80.81 321 THR A C 1
ATOM 2397 O O . THR A 1 321 ? 5.531 -7.731 -3.102 1.00 80.81 321 THR A O 1
ATOM 2400 N N . VAL A 1 322 ? 6.893 -9.422 -3.698 1.00 69.69 322 VAL A N 1
ATOM 2401 C CA . VAL A 1 322 ? 5.869 -10.452 -3.887 1.00 69.69 322 VAL A CA 1
ATOM 2402 C C . VAL A 1 322 ? 5.771 -11.267 -2.602 1.00 69.69 322 VAL A C 1
ATOM 2404 O O . VAL A 1 322 ? 6.633 -12.100 -2.331 1.00 69.69 322 VAL A O 1
ATOM 2407 N N . ASN A 1 323 ? 4.731 -11.035 -1.802 1.00 65.69 323 ASN A N 1
ATOM 2408 C CA . ASN A 1 323 ? 4.321 -11.985 -0.767 1.00 65.69 323 ASN A CA 1
ATOM 2409 C C . ASN A 1 323 ? 3.500 -13.098 -1.442 1.00 65.69 323 ASN A C 1
ATOM 2411 O O . ASN A 1 323 ? 2.955 -12.893 -2.526 1.00 65.69 323 ASN A O 1
ATOM 2415 N N . LYS A 1 324 ? 3.306 -14.259 -0.801 1.00 56.56 324 LYS A N 1
ATOM 2416 C CA . LYS A 1 324 ? 2.413 -15.318 -1.337 1.00 56.56 324 LYS A CA 1
ATOM 2417 C C . LYS A 1 324 ? 0.933 -14.917 -1.440 1.00 56.56 324 LYS A C 1
ATOM 2419 O O . LYS A 1 324 ? 0.096 -15.709 -1.851 1.00 56.56 324 LYS A O 1
ATOM 2424 N N . THR A 1 325 ? 0.624 -13.695 -1.041 1.00 45.91 325 THR A N 1
ATOM 2425 C CA . THR A 1 325 ? -0.672 -13.262 -0.536 1.00 45.91 325 THR A CA 1
ATOM 2426 C C . THR A 1 325 ? -1.056 -11.839 -0.953 1.00 45.91 325 THR A C 1
ATOM 2428 O O . THR A 1 325 ? -2.198 -11.431 -0.744 1.00 45.91 325 THR A O 1
ATOM 2431 N N . ALA A 1 326 ? -0.093 -11.079 -1.482 1.00 42.94 326 ALA A N 1
ATOM 2432 C CA . ALA A 1 326 ? -0.183 -9.668 -1.849 1.00 42.94 326 ALA A CA 1
ATOM 2433 C C . ALA A 1 326 ? 1.075 -9.269 -2.639 1.00 42.94 326 ALA A C 1
ATOM 2435 O O . ALA A 1 326 ? 2.126 -9.894 -2.476 1.00 42.94 326 ALA A O 1
ATOM 2436 N N . ILE A 1 327 ? 1.016 -8.179 -3.407 1.00 46.84 327 ILE A N 1
ATOM 2437 C CA . ILE A 1 327 ? 2.225 -7.522 -3.925 1.00 46.84 327 ILE A CA 1
ATOM 2438 C C . ILE A 1 327 ? 2.314 -6.074 -3.445 1.00 46.84 327 ILE A C 1
ATOM 2440 O O . ILE A 1 327 ? 1.318 -5.358 -3.393 1.00 46.84 327 ILE A O 1
ATOM 2444 N N . GLN A 1 328 ? 3.524 -5.631 -3.113 1.00 58.97 328 GLN A N 1
ATOM 2445 C CA . GLN A 1 328 ? 3.838 -4.225 -2.850 1.00 58.97 328 GLN A CA 1
ATOM 2446 C C . GLN A 1 328 ? 4.609 -3.685 -4.050 1.00 58.97 328 GLN A C 1
ATOM 2448 O O . GLN A 1 328 ? 5.575 -4.314 -4.479 1.00 58.97 328 GLN A O 1
ATOM 2453 N N . VAL A 1 329 ? 4.198 -2.538 -4.594 1.00 53.22 329 VAL A N 1
ATOM 2454 C CA . VAL A 1 329 ? 4.786 -1.967 -5.816 1.00 53.22 329 VAL A CA 1
ATOM 2455 C C . VAL A 1 329 ? 5.265 -0.541 -5.562 1.00 53.22 329 VAL A C 1
ATOM 2457 O O . VAL A 1 329 ? 4.468 0.326 -5.199 1.00 53.22 329 VAL A O 1
ATOM 2460 N N . SER A 1 330 ? 6.545 -0.283 -5.833 1.00 68.75 330 SER A N 1
ATOM 2461 C CA . SER A 1 330 ? 7.087 1.068 -6.017 1.00 68.75 330 SER A CA 1
ATOM 2462 C C . SER A 1 330 ? 7.658 1.214 -7.430 1.00 68.75 330 SER A C 1
ATOM 2464 O O . SER A 1 330 ? 8.012 0.232 -8.086 1.00 68.75 330 SER A O 1
ATOM 2466 N N . ALA A 1 331 ? 7.693 2.440 -7.950 1.00 54.38 331 ALA A N 1
ATOM 2467 C CA . ALA A 1 331 ? 8.110 2.706 -9.321 1.00 54.38 331 ALA A CA 1
ATOM 2468 C C . ALA A 1 331 ? 8.927 3.996 -9.411 1.00 54.38 331 ALA A C 1
ATOM 2470 O O . ALA A 1 331 ? 8.646 4.966 -8.706 1.00 54.38 331 ALA A O 1
ATOM 2471 N N . THR A 1 332 ? 9.911 4.015 -10.306 1.00 68.38 332 THR A N 1
ATOM 2472 C CA . THR A 1 332 ? 10.672 5.208 -10.685 1.00 68.38 332 THR A CA 1
ATOM 2473 C C . THR A 1 332 ? 10.900 5.230 -12.192 1.00 68.38 332 THR A C 1
ATOM 2475 O O . THR A 1 332 ? 11.110 4.198 -12.830 1.00 68.38 332 THR A O 1
ATOM 2478 N N . VAL A 1 333 ? 10.879 6.427 -12.774 1.00 58.38 333 VAL A N 1
ATOM 2479 C CA . VAL A 1 333 ? 11.344 6.651 -14.146 1.00 58.38 333 VAL A CA 1
ATOM 2480 C C . VAL A 1 333 ? 12.722 7.281 -14.056 1.00 58.38 333 VAL A C 1
ATOM 2482 O O . VAL A 1 333 ? 12.909 8.268 -13.347 1.00 58.38 333 VAL A O 1
ATOM 2485 N N . VAL A 1 334 ? 13.690 6.690 -14.749 1.00 66.50 334 VAL A N 1
ATOM 2486 C CA . VAL A 1 334 ? 15.051 7.222 -14.842 1.00 66.50 334 VAL A CA 1
ATOM 2487 C C . VAL A 1 334 ? 15.539 7.173 -16.278 1.00 66.50 334 VAL A C 1
ATOM 2489 O O . VAL A 1 334 ? 15.134 6.332 -17.081 1.00 66.50 334 VAL A O 1
ATOM 2492 N N . ASP A 1 335 ? 16.470 8.054 -16.597 1.00 62.62 335 ASP A N 1
ATOM 2493 C CA . ASP A 1 335 ? 17.298 7.942 -17.789 1.00 62.62 335 ASP A CA 1
ATOM 2494 C C . ASP A 1 335 ? 18.072 6.616 -17.752 1.00 62.62 335 ASP A C 1
ATOM 2496 O O . ASP A 1 335 ? 18.467 6.187 -16.667 1.00 62.62 335 ASP A O 1
ATOM 2500 N N . TRP A 1 336 ? 18.287 5.959 -18.902 1.00 64.06 336 TRP A N 1
ATOM 2501 C CA . TRP A 1 336 ? 18.790 4.572 -18.990 1.00 64.06 336 TRP A CA 1
ATOM 2502 C C . TRP A 1 336 ? 20.158 4.358 -18.303 1.00 64.06 336 TRP A C 1
ATOM 2504 O O . TRP A 1 336 ? 21.225 4.382 -18.913 1.00 64.06 336 TRP A O 1
ATOM 2514 N N . THR A 1 337 ? 20.090 4.112 -16.998 1.00 43.72 337 THR A N 1
ATOM 2515 C CA . THR A 1 337 ? 21.165 3.956 -16.014 1.00 43.72 337 THR A CA 1
ATOM 2516 C C . THR A 1 337 ? 20.620 3.114 -14.849 1.00 43.72 337 THR A C 1
ATOM 2518 O O . THR A 1 337 ? 19.408 2.900 -14.748 1.00 43.72 337 THR A O 1
ATOM 2521 N N . THR A 1 338 ? 21.490 2.598 -13.979 1.00 32.44 338 THR A N 1
ATOM 2522 C CA . THR A 1 338 ? 21.082 1.728 -12.861 1.00 32.44 338 THR A CA 1
ATOM 2523 C C . THR A 1 338 ? 21.049 2.511 -11.552 1.00 32.44 338 THR A C 1
ATOM 2525 O O . THR A 1 338 ? 22.091 2.973 -11.091 1.00 32.44 338 THR A O 1
ATOM 2528 N N . VAL A 1 339 ? 19.869 2.625 -10.936 1.00 28.89 339 VAL A N 1
ATOM 2529 C CA . VAL A 1 339 ? 19.660 3.286 -9.635 1.00 28.89 339 VAL A CA 1
ATOM 2530 C C . VAL A 1 339 ? 18.668 2.467 -8.805 1.00 28.89 339 VAL A C 1
ATOM 2532 O O . VAL A 1 339 ? 17.690 1.948 -9.340 1.00 28.89 339 VAL A O 1
ATOM 2535 N N . GLU A 1 340 ? 18.898 2.357 -7.496 1.00 31.36 340 GLU A N 1
ATOM 2536 C CA . GLU A 1 340 ? 17.965 1.711 -6.568 1.00 31.36 340 GLU A CA 1
ATOM 2537 C C . GLU A 1 340 ? 17.035 2.727 -5.889 1.00 31.36 340 GLU A C 1
ATOM 2539 O O . GLU A 1 340 ? 17.494 3.665 -5.243 1.00 31.36 340 GLU A O 1
ATOM 2544 N N . ALA A 1 341 ? 15.722 2.497 -5.987 1.00 32.50 341 ALA A N 1
ATOM 2545 C CA . ALA A 1 341 ? 14.695 3.203 -5.218 1.00 32.50 341 ALA A CA 1
ATOM 2546 C C . ALA A 1 341 ? 14.333 2.466 -3.909 1.00 32.50 341 ALA A C 1
ATOM 2548 O O . ALA A 1 341 ? 14.657 1.283 -3.747 1.00 32.50 341 ALA A O 1
ATOM 2549 N N . ALA A 1 342 ? 13.645 3.170 -3.004 1.00 32.75 342 ALA A N 1
ATOM 2550 C CA . ALA A 1 342 ? 13.198 2.671 -1.702 1.00 32.75 342 ALA A CA 1
ATOM 2551 C C . ALA A 1 342 ? 12.005 1.687 -1.776 1.00 32.75 342 ALA A C 1
ATOM 2553 O O . ALA A 1 342 ? 11.316 1.571 -2.794 1.00 32.75 342 ALA A O 1
ATOM 2554 N N . GLU A 1 343 ? 11.788 0.977 -0.667 1.00 37.66 343 GLU A N 1
ATOM 2555 C CA . GLU A 1 343 ? 10.732 -0.023 -0.469 1.00 37.66 343 GLU A CA 1
ATOM 2556 C C . GLU A 1 343 ? 9.521 0.578 0.271 1.00 37.66 343 GLU A C 1
ATOM 2558 O O . GLU A 1 343 ? 9.686 1.368 1.201 1.00 37.66 343 GLU A O 1
ATOM 2563 N N . GLU A 1 344 ? 8.313 0.183 -0.137 1.00 39.28 344 GLU A N 1
ATOM 2564 C CA . GLU A 1 344 ? 7.031 0.531 0.495 1.00 39.28 344 GLU A CA 1
ATOM 2565 C C . GLU A 1 344 ? 6.400 -0.723 1.112 1.00 39.28 344 GLU A C 1
ATOM 2567 O O . GLU A 1 344 ? 6.537 -1.806 0.549 1.00 39.28 344 GLU A O 1
ATOM 2572 N N . LEU A 1 345 ? 5.714 -0.588 2.255 1.00 47.25 345 LEU A N 1
ATOM 2573 C CA . LEU A 1 345 ? 5.264 -1.722 3.086 1.00 47.25 345 LEU A CA 1
ATOM 2574 C C . LEU A 1 345 ? 3.751 -1.665 3.407 1.00 47.25 345 LEU A C 1
ATOM 2576 O O . LEU A 1 345 ? 3.223 -0.567 3.609 1.00 47.25 345 LEU A O 1
ATOM 2580 N N . PRO A 1 346 ? 3.047 -2.811 3.550 1.00 54.75 346 PRO A N 1
ATOM 2581 C CA . PRO A 1 346 ? 1.582 -2.896 3.592 1.00 54.75 346 PRO A CA 1
ATOM 2582 C C . PRO A 1 346 ? 1.045 -2.685 5.019 1.00 54.75 346 PRO A C 1
ATOM 2584 O O . PRO A 1 346 ? 0.488 -3.583 5.656 1.00 54.75 346 PRO A O 1
ATOM 2587 N N . LYS A 1 347 ? 1.304 -1.495 5.565 1.00 64.94 347 LYS A N 1
ATOM 2588 C CA . LYS A 1 347 ? 1.023 -1.127 6.960 1.00 64.94 347 LYS A CA 1
ATOM 2589 C C . LYS A 1 347 ? -0.479 -1.104 7.250 1.00 64.94 347 LYS A C 1
ATOM 2591 O O . LYS A 1 347 ? -1.264 -0.581 6.465 1.00 64.94 347 LYS A O 1
ATOM 2596 N N . ILE A 1 348 ? -0.862 -1.577 8.434 1.00 72.44 348 ILE A N 1
ATOM 2597 C CA . ILE A 1 348 ? -2.169 -1.270 9.023 1.00 72.44 348 ILE A CA 1
ATOM 2598 C C . ILE A 1 348 ? -2.088 0.157 9.582 1.00 72.44 348 ILE A C 1
ATOM 2600 O O . ILE A 1 348 ? -1.258 0.439 10.449 1.00 72.44 348 ILE A O 1
ATOM 2604 N N . LEU A 1 349 ? -2.924 1.062 9.067 1.00 75.81 349 LEU A N 1
ATOM 2605 C CA . LEU A 1 349 ? -2.921 2.483 9.424 1.00 75.81 349 LEU A CA 1
ATOM 2606 C C . LEU A 1 349 ? -4.153 2.850 10.258 1.00 75.81 349 LEU A C 1
ATOM 2608 O O . LEU A 1 349 ? -5.285 2.549 9.879 1.00 75.81 349 LEU A O 1
ATOM 2612 N N . VAL A 1 350 ? -3.929 3.542 11.377 1.00 77.69 350 VAL A N 1
ATOM 2613 C CA . VAL A 1 350 ? -4.968 4.062 12.278 1.00 77.69 350 VAL A CA 1
ATOM 2614 C C . VAL A 1 350 ? -4.658 5.535 12.535 1.00 77.69 350 VAL A C 1
ATOM 2616 O O . VAL A 1 350 ? -3.825 5.849 13.379 1.00 77.69 350 VAL A O 1
ATOM 2619 N N . ASN A 1 351 ? -5.305 6.439 11.791 1.00 69.94 351 ASN A N 1
ATOM 2620 C CA . ASN A 1 351 ? -4.974 7.873 11.830 1.00 69.94 351 ASN A CA 1
ATOM 2621 C C . ASN A 1 351 ? -5.937 8.719 12.671 1.00 69.94 351 ASN A C 1
ATOM 2623 O O . ASN A 1 351 ? -5.561 9.816 13.075 1.00 69.94 351 ASN A O 1
ATOM 2627 N N . ASN A 1 352 ? -7.150 8.233 12.963 1.00 70.25 352 ASN A N 1
ATOM 2628 C CA . ASN A 1 352 ? -8.079 8.918 13.862 1.00 70.25 352 ASN A CA 1
ATOM 2629 C C . ASN A 1 352 ? -8.644 7.949 14.900 1.00 70.25 352 ASN A C 1
ATOM 2631 O O . ASN A 1 352 ? -9.304 6.961 14.563 1.00 70.25 352 ASN A O 1
ATOM 2635 N N . ALA A 1 353 ? -8.443 8.297 16.166 1.00 71.50 353 ALA A N 1
ATOM 2636 C CA . ALA A 1 353 ? -9.251 7.819 17.270 1.00 71.50 353 ALA A CA 1
ATOM 2637 C C . ALA A 1 353 ? -10.201 8.944 17.694 1.00 71.50 353 ALA A C 1
ATOM 2639 O O . ALA A 1 353 ? -9.772 10.074 17.939 1.00 71.50 353 ALA A O 1
ATOM 2640 N N . TYR A 1 354 ? -11.484 8.624 17.795 1.00 73.94 354 TYR A N 1
ATOM 2641 C CA . TYR A 1 354 ? -12.512 9.516 18.302 1.00 73.94 354 TYR A CA 1
ATOM 2642 C C . TYR A 1 354 ? -12.988 9.031 19.667 1.00 73.94 354 TYR A C 1
ATOM 2644 O O . TYR A 1 354 ? -13.240 7.841 19.848 1.00 73.94 354 TYR A O 1
ATOM 2652 N N . GLY A 1 355 ? -13.111 9.949 20.621 1.00 65.06 355 GLY A N 1
ATOM 2653 C CA . GLY A 1 355 ? -13.814 9.713 21.875 1.00 65.06 355 GLY A CA 1
ATOM 2654 C C . GLY A 1 355 ? -15.324 9.710 21.653 1.00 65.06 355 GLY A C 1
ATOM 2655 O O . GLY A 1 355 ? -15.807 9.984 20.546 1.00 65.06 355 GLY A O 1
ATOM 2656 N N . ASP A 1 356 ? -16.079 9.463 22.721 1.00 53.00 356 ASP A N 1
ATOM 2657 C CA . ASP A 1 356 ? -17.533 9.528 22.635 1.00 53.00 356 ASP A CA 1
ATOM 2658 C C . ASP A 1 356 ? -17.986 10.920 22.137 1.00 53.00 356 ASP A C 1
ATOM 2660 O O . ASP A 1 356 ? -17.353 11.948 22.408 1.00 53.00 356 ASP A O 1
ATOM 2664 N N . LYS A 1 357 ? -19.053 10.947 21.332 1.00 53.56 357 LYS A N 1
ATOM 2665 C CA . LYS A 1 357 ? -19.498 12.096 20.506 1.00 53.56 357 LYS A CA 1
ATOM 2666 C C . LYS A 1 357 ? -18.552 12.581 19.392 1.00 53.56 357 LYS A C 1
ATOM 2668 O O . LYS A 1 357 ? -18.774 13.672 18.868 1.00 53.56 357 LYS A O 1
ATOM 2673 N N . GLY A 1 358 ? -17.526 11.831 18.993 1.00 56.94 358 GLY A N 1
ATOM 2674 C CA . GLY A 1 358 ? -16.726 12.181 17.807 1.00 56.94 358 GLY A CA 1
ATOM 2675 C C . GLY A 1 358 ? -15.676 13.280 18.025 1.00 56.94 358 GLY A C 1
ATOM 2676 O O . GLY A 1 358 ? -15.163 13.844 17.060 1.00 56.94 358 GLY A O 1
ATOM 2677 N N . LYS A 1 359 ? -15.344 13.608 19.280 1.00 60.62 359 LYS A N 1
ATOM 2678 C CA . LYS A 1 359 ? -14.182 14.458 19.604 1.00 60.62 359 LYS A CA 1
ATOM 2679 C C . LYS A 1 359 ? -12.886 13.688 19.352 1.00 60.62 359 LYS A C 1
ATOM 2681 O O . LYS A 1 359 ? -12.889 12.466 19.430 1.00 60.62 359 LYS A O 1
ATOM 2686 N N . SER A 1 360 ? -11.769 14.371 19.113 1.00 71.06 360 SER A N 1
ATOM 2687 C CA . SER A 1 360 ? -10.450 13.724 19.069 1.00 71.06 360 SER A CA 1
ATOM 2688 C C . SER A 1 360 ? -10.139 13.019 20.392 1.00 71.06 360 SER A C 1
ATOM 2690 O O . SER A 1 360 ? -10.222 13.644 21.449 1.00 71.06 360 SER A O 1
ATOM 2692 N N . PHE A 1 361 ? -9.761 11.745 20.325 1.00 82.62 361 PHE A N 1
ATOM 2693 C CA . PHE A 1 361 ? -9.116 11.028 21.423 1.00 82.62 361 PHE A CA 1
ATOM 2694 C C . PHE A 1 361 ? -7.595 11.158 21.275 1.00 82.62 361 PHE A C 1
ATOM 2696 O O . PHE A 1 361 ? -7.090 11.196 20.152 1.00 82.62 361 PHE A O 1
ATOM 2703 N N . ASP A 1 362 ? -6.878 11.222 22.393 1.00 86.75 362 ASP A N 1
ATOM 2704 C CA . ASP A 1 362 ? -5.424 11.437 22.460 1.00 86.75 362 ASP A CA 1
ATOM 2705 C C . ASP A 1 362 ? -4.718 10.587 23.540 1.00 86.75 362 ASP A C 1
ATOM 2707 O O . ASP A 1 362 ? -3.490 10.594 23.635 1.00 86.75 362 ASP A O 1
ATOM 2711 N N . LYS A 1 363 ? -5.468 9.812 24.338 1.00 89.69 363 LYS A N 1
ATOM 2712 C CA . LYS A 1 363 ? -4.929 8.953 25.404 1.00 89.69 363 LYS A CA 1
ATOM 2713 C C . LYS A 1 363 ? -4.438 7.610 24.822 1.00 89.69 363 LYS A C 1
ATOM 2715 O O . LYS A 1 363 ? -5.172 6.950 24.092 1.00 89.69 363 LYS A O 1
ATOM 2720 N N . ALA A 1 364 ? -3.210 7.188 25.142 1.00 92.62 364 ALA A N 1
ATOM 2721 C CA . ALA A 1 364 ? -2.610 5.953 24.604 1.00 92.62 364 ALA A CA 1
ATOM 2722 C C . ALA A 1 364 ? -3.374 4.681 25.031 1.00 92.62 364 ALA A C 1
ATOM 2724 O O . ALA A 1 364 ? -3.789 4.581 26.186 1.00 92.62 364 ALA A O 1
ATOM 2725 N N . PHE A 1 365 ? -3.564 3.722 24.114 1.00 94.88 365 PHE A N 1
ATOM 2726 C CA . PHE A 1 365 ? -4.491 2.590 24.276 1.00 94.88 365 PHE A CA 1
ATOM 2727 C C . PHE A 1 365 ? -3.968 1.262 23.696 1.00 94.88 365 PHE A C 1
ATOM 2729 O O . PHE A 1 365 ? -3.127 1.243 22.796 1.00 94.88 365 PHE A O 1
ATOM 2736 N N . ASP A 1 366 ? -4.519 0.141 24.170 1.00 96.38 366 ASP A N 1
ATOM 2737 C CA . ASP A 1 366 ? -4.161 -1.203 23.702 1.00 96.38 366 ASP A CA 1
ATOM 2738 C C . ASP A 1 366 ? -4.928 -1.547 22.416 1.00 96.38 366 ASP A C 1
ATOM 2740 O O . ASP A 1 366 ? -6.158 -1.440 22.377 1.00 96.38 366 ASP A O 1
ATOM 2744 N N . PHE A 1 367 ? -4.225 -1.983 2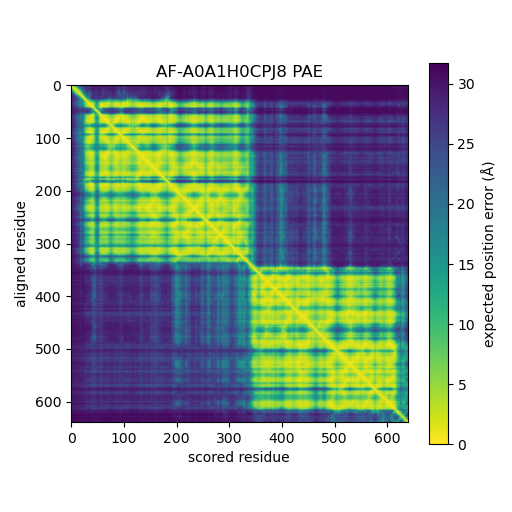1.367 1.00 95.19 367 PHE A N 1
ATOM 2745 C CA . PHE A 1 367 ? -4.815 -2.331 20.074 1.00 95.19 367 PHE A CA 1
ATOM 2746 C C . PHE A 1 367 ? -4.888 -3.847 19.892 1.00 95.19 367 PHE A C 1
ATOM 2748 O O . PHE A 1 367 ? -3.874 -4.550 19.859 1.00 95.19 367 PHE A O 1
ATOM 2755 N N . TYR A 1 368 ? -6.120 -4.333 19.761 1.00 95.75 368 TYR A N 1
ATOM 2756 C CA . TYR A 1 368 ? -6.453 -5.739 19.595 1.00 95.75 368 TYR A CA 1
ATOM 2757 C C . TYR A 1 368 ? -6.971 -6.011 18.183 1.00 95.75 368 TYR A C 1
ATOM 2759 O O . TYR A 1 368 ? -7.692 -5.191 17.604 1.00 95.75 368 TYR A O 1
ATOM 2767 N N . ARG A 1 369 ? -6.684 -7.203 17.653 1.00 93.75 369 ARG A N 1
ATOM 2768 C CA . ARG A 1 369 ? -7.330 -7.721 16.438 1.00 93.75 369 ARG A CA 1
ATOM 2769 C C . ARG A 1 369 ? -7.721 -9.188 16.586 1.00 93.75 369 ARG A C 1
ATOM 2771 O O . ARG A 1 369 ? -7.107 -9.910 17.361 1.00 93.75 369 ARG A O 1
ATOM 2778 N N . SER A 1 370 ? -8.731 -9.604 15.831 1.00 93.50 370 SER A N 1
ATOM 2779 C CA . SER A 1 370 ? -9.147 -11.002 15.661 1.00 93.50 370 SER A CA 1
ATOM 2780 C C . SER A 1 370 ? -9.670 -11.229 14.243 1.00 93.50 370 SER A C 1
ATOM 2782 O O . SER A 1 370 ? -10.148 -10.286 13.616 1.00 93.50 370 SER A O 1
ATOM 2784 N N . THR A 1 371 ? -9.626 -12.461 13.739 1.00 91.44 371 THR A N 1
ATOM 2785 C CA . THR A 1 371 ? -10.336 -12.879 12.512 1.00 91.44 371 THR A CA 1
ATOM 2786 C C . THR A 1 371 ? -11.803 -13.263 12.764 1.00 91.44 371 THR A C 1
ATOM 2788 O O . THR A 1 371 ? -12.502 -13.705 11.857 1.00 91.44 371 THR A O 1
ATOM 2791 N N . SER A 1 372 ? -12.279 -13.093 13.999 1.00 90.75 372 SER A N 1
ATOM 2792 C CA . SER A 1 372 ? -13.628 -13.407 14.468 1.00 90.75 372 SER A CA 1
ATOM 2793 C C . SER A 1 372 ? -14.235 -12.209 15.198 1.00 90.75 372 SER A C 1
ATOM 2795 O O . SER A 1 372 ? -13.533 -11.436 15.851 1.00 90.75 372 SER A O 1
ATOM 2797 N N . LEU A 1 373 ? -15.557 -12.044 15.096 1.00 90.06 373 LEU A N 1
ATOM 2798 C CA . LEU A 1 373 ? -16.296 -11.011 15.830 1.00 90.06 373 LEU A CA 1
ATOM 2799 C C . LEU A 1 373 ? -16.409 -11.329 17.328 1.00 90.06 373 LEU A C 1
ATOM 2801 O O . LEU A 1 373 ? -16.505 -10.413 18.140 1.00 90.06 373 LEU A O 1
ATOM 2805 N N . ASN A 1 374 ? -16.404 -12.607 17.704 1.00 89.62 374 ASN A N 1
ATOM 2806 C CA . ASN A 1 374 ? -16.774 -13.022 19.056 1.00 89.62 374 ASN A CA 1
ATOM 2807 C C . ASN A 1 374 ? -15.565 -13.275 19.961 1.00 89.62 374 ASN A C 1
ATOM 2809 O O . ASN A 1 374 ? -15.617 -12.978 21.151 1.00 89.62 374 ASN A O 1
ATOM 2813 N N . ASN A 1 375 ? -14.493 -13.846 19.417 1.00 89.38 375 ASN A N 1
ATOM 2814 C CA . ASN A 1 375 ? -13.402 -14.480 20.161 1.00 89.38 375 ASN A CA 1
ATOM 2815 C C . ASN A 1 375 ? -12.046 -14.207 19.488 1.00 89.38 375 ASN A C 1
ATOM 2817 O O . ASN A 1 375 ? -11.994 -13.548 18.453 1.00 89.38 375 ASN A O 1
ATOM 2821 N N . GLY A 1 376 ? -10.949 -14.718 20.052 1.00 90.00 376 GLY A N 1
ATOM 2822 C CA . GLY A 1 376 ? -9.635 -14.739 19.391 1.00 90.00 376 GLY A CA 1
ATOM 2823 C C . GLY A 1 376 ? -8.908 -13.392 19.297 1.00 90.00 376 GLY A C 1
ATOM 2824 O O . GLY A 1 376 ? -8.003 -13.254 18.480 1.00 90.00 376 GLY A O 1
ATOM 2825 N N . TYR A 1 377 ? -9.290 -12.400 20.103 1.00 94.06 377 TYR A N 1
ATOM 2826 C CA . TYR A 1 377 ? -8.623 -11.103 20.176 1.00 94.06 377 TYR A CA 1
ATOM 2827 C C . TYR A 1 377 ? -7.287 -11.196 20.920 1.00 94.06 377 TYR A C 1
ATOM 2829 O O . TYR A 1 377 ? -7.254 -11.507 22.112 1.00 94.06 377 TYR A O 1
ATOM 2837 N N . SER A 1 378 ? -6.197 -10.841 20.239 1.00 92.56 378 SER A N 1
ATOM 2838 C CA . SER A 1 378 ? -4.852 -10.699 20.812 1.00 92.56 378 SER A CA 1
ATOM 2839 C C . SER A 1 378 ? -4.424 -9.226 20.879 1.00 92.56 378 SER A C 1
ATOM 2841 O O . SER A 1 378 ? -4.752 -8.448 19.979 1.00 92.56 378 SER A O 1
ATOM 2843 N N . LYS A 1 379 ? -3.701 -8.823 21.943 1.00 94.06 379 LYS A N 1
ATOM 2844 C CA . LYS A 1 379 ? -3.029 -7.507 22.011 1.00 94.06 379 LYS A CA 1
ATOM 2845 C C . LYS A 1 379 ? -1.774 -7.569 21.143 1.00 94.06 379 LYS A C 1
ATOM 2847 O O . LYS A 1 379 ? -0.710 -7.960 21.618 1.00 94.06 379 LYS A O 1
ATOM 2852 N N . ASP A 1 380 ? -1.907 -7.160 19.890 1.00 89.62 380 ASP A N 1
ATOM 2853 C CA . ASP A 1 380 ? -0.803 -7.185 18.928 1.00 89.62 380 ASP A CA 1
ATOM 2854 C C . ASP A 1 380 ? 0.019 -5.887 18.938 1.00 89.62 380 ASP A C 1
ATOM 2856 O O . ASP A 1 380 ? 1.191 -5.910 18.564 1.00 89.62 380 ASP A O 1
ATOM 2860 N N . ALA A 1 381 ? -0.563 -4.762 19.374 1.00 93.12 381 ALA A N 1
ATOM 2861 C CA . ALA A 1 381 ? 0.144 -3.486 19.472 1.00 93.12 381 ALA A CA 1
ATOM 2862 C C . ALA A 1 381 ? -0.387 -2.568 20.584 1.00 93.12 381 ALA A C 1
ATOM 2864 O O . ALA A 1 381 ? -1.458 -2.767 21.159 1.00 93.12 381 ALA A O 1
ATOM 2865 N N . GLU A 1 382 ? 0.377 -1.517 20.858 1.00 94.06 382 GLU A N 1
ATOM 2866 C CA . GLU A 1 382 ? -0.029 -0.350 21.632 1.00 94.06 382 GLU A CA 1
ATOM 2867 C C . GLU A 1 382 ? -0.040 0.886 20.723 1.00 94.06 382 GLU A C 1
ATOM 2869 O O . GLU A 1 382 ? 0.835 1.054 19.866 1.00 94.06 382 GLU A O 1
ATOM 2874 N N . MET A 1 383 ? -1.052 1.734 20.888 1.00 93.25 383 MET A N 1
ATOM 2875 C CA . MET A 1 383 ? -1.253 2.952 20.108 1.00 93.25 383 MET A CA 1
ATOM 2876 C C . MET A 1 383 ? -0.959 4.172 20.974 1.00 93.25 383 MET A C 1
ATOM 2878 O O . MET A 1 383 ? -1.546 4.328 22.045 1.00 93.25 383 MET A O 1
ATOM 2882 N N . SER A 1 384 ? -0.102 5.073 20.494 1.00 91.94 384 SER A N 1
ATOM 2883 C CA . SER A 1 384 ? 0.211 6.333 21.180 1.00 91.94 384 SER A CA 1
ATOM 2884 C C . SER A 1 384 ? 0.058 7.536 20.250 1.00 91.94 384 SER A C 1
ATOM 2886 O O . SER A 1 384 ? 0.302 7.433 19.045 1.00 91.94 384 SER A O 1
ATOM 2888 N N . TYR A 1 385 ? -0.360 8.672 20.807 1.00 87.19 385 TYR A N 1
ATOM 2889 C CA . TYR A 1 385 ? -0.596 9.911 20.072 1.00 87.19 385 TYR A CA 1
ATOM 2890 C C . TYR A 1 385 ? 0.424 10.981 20.459 1.00 87.19 385 TYR A C 1
ATOM 2892 O O . TYR A 1 385 ? 0.697 11.196 21.639 1.00 87.19 385 TYR A O 1
ATOM 2900 N N . ALA A 1 386 ? 0.949 11.695 19.464 1.00 83.12 386 ALA A N 1
ATOM 2901 C CA . ALA A 1 386 ? 1.754 12.889 19.675 1.00 83.12 386 ALA A CA 1
ATOM 2902 C C . ALA A 1 386 ? 1.403 13.958 18.635 1.00 83.12 386 ALA A C 1
ATOM 2904 O O . ALA A 1 386 ? 1.389 13.696 17.435 1.00 83.12 386 ALA A O 1
ATOM 2905 N N . THR A 1 387 ? 1.178 15.195 19.082 1.00 77.06 387 THR A N 1
ATOM 2906 C CA . THR A 1 387 ? 0.648 16.307 18.265 1.00 77.06 387 THR A CA 1
ATOM 2907 C C . THR A 1 387 ? 1.460 16.619 16.998 1.00 77.06 387 THR A C 1
ATOM 2909 O O . THR A 1 387 ? 0.923 17.196 16.059 1.00 77.06 387 THR A O 1
ATOM 2912 N N . ALA A 1 388 ? 2.744 16.248 16.955 1.00 74.94 388 ALA A N 1
ATOM 2913 C CA . ALA A 1 388 ? 3.626 16.463 15.804 1.00 74.94 388 ALA A CA 1
ATOM 2914 C C . ALA A 1 388 ? 3.596 15.334 14.752 1.00 74.94 388 ALA A C 1
ATOM 2916 O O . ALA A 1 388 ? 3.997 15.563 13.615 1.00 74.94 388 ALA A O 1
ATOM 2917 N N . THR A 1 389 ? 3.157 14.125 15.119 1.00 70.62 389 THR A N 1
ATOM 2918 C CA . THR A 1 389 ? 3.208 12.918 14.264 1.00 70.62 389 THR A CA 1
ATOM 2919 C C . THR A 1 389 ? 1.858 12.220 14.108 1.00 70.62 389 THR A C 1
ATOM 2921 O O . THR A 1 389 ? 1.740 11.301 13.304 1.00 70.62 389 THR A O 1
ATOM 2924 N N . GLY A 1 390 ? 0.841 12.634 14.867 1.00 82.75 390 GLY A N 1
ATOM 2925 C CA . GLY A 1 390 ? -0.439 11.942 14.955 1.00 82.75 390 GLY A CA 1
ATOM 2926 C C . GLY A 1 390 ? -0.336 10.645 15.759 1.00 82.75 390 GLY A C 1
ATOM 2927 O O . GLY A 1 390 ? 0.407 10.556 16.740 1.00 82.75 390 GLY A O 1
ATOM 2928 N N . TRP A 1 391 ? -1.113 9.648 15.343 1.00 85.81 391 TRP A N 1
ATOM 2929 C CA . TRP A 1 391 ? -1.138 8.315 15.938 1.00 85.81 391 TRP A CA 1
ATOM 2930 C C . TRP A 1 391 ? 0.022 7.440 15.446 1.00 85.81 391 TRP A C 1
ATOM 2932 O O . TRP A 1 391 ? 0.383 7.456 14.273 1.00 85.81 391 TRP A O 1
ATOM 2942 N N . THR A 1 392 ? 0.594 6.651 16.354 1.00 86.88 392 THR A N 1
ATOM 2943 C CA . THR A 1 392 ? 1.694 5.712 16.092 1.00 86.88 392 THR A CA 1
ATOM 2944 C C . THR A 1 392 ? 1.393 4.354 16.722 1.00 86.88 392 THR A C 1
ATOM 2946 O O . THR A 1 392 ? 0.747 4.288 17.768 1.00 86.88 392 THR A O 1
ATOM 2949 N N . MET A 1 393 ? 1.853 3.276 16.080 1.00 85.25 393 MET A N 1
ATOM 2950 C CA . MET A 1 393 ? 1.553 1.883 16.431 1.00 85.25 393 MET A CA 1
ATOM 2951 C C . MET A 1 393 ? 2.851 1.139 16.767 1.00 85.25 393 MET A C 1
ATOM 2953 O O . MET A 1 393 ? 3.779 1.137 15.958 1.00 85.25 393 MET A O 1
ATOM 2957 N N . THR A 1 394 ? 2.933 0.520 17.948 1.00 88.19 394 THR A N 1
ATOM 2958 C CA . THR A 1 394 ? 4.132 -0.203 18.413 1.00 88.19 394 THR A CA 1
ATOM 2959 C C . THR A 1 394 ? 3.781 -1.617 18.898 1.00 88.19 394 THR A C 1
ATOM 2961 O O . THR A 1 394 ? 3.067 -1.735 19.893 1.00 88.19 394 THR A O 1
ATOM 2964 N N . PRO A 1 395 ? 4.303 -2.689 18.265 1.00 87.62 395 PRO A N 1
ATOM 2965 C CA . PRO A 1 395 ? 4.967 -2.699 16.956 1.00 87.62 395 PRO A CA 1
ATOM 2966 C C . PRO A 1 395 ? 4.024 -2.249 15.827 1.00 87.62 395 PRO A C 1
ATOM 2968 O O . PRO A 1 395 ? 2.810 -2.394 15.930 1.00 87.62 395 PRO A O 1
ATOM 2971 N N . GLN A 1 396 ? 4.578 -1.739 14.723 1.00 83.69 396 GLN A N 1
ATOM 2972 C CA . GLN A 1 396 ? 3.798 -1.485 13.507 1.00 83.69 396 GLN A CA 1
ATOM 2973 C C . GLN A 1 396 ? 3.283 -2.818 12.953 1.00 83.69 396 GLN A C 1
ATOM 2975 O O . GLN A 1 396 ? 4.079 -3.699 12.628 1.00 83.69 396 GLN A O 1
ATOM 2980 N N . LEU A 1 397 ? 1.964 -2.946 12.814 1.00 78.38 397 LEU A N 1
ATOM 2981 C CA . LEU A 1 397 ? 1.328 -4.129 12.238 1.00 78.38 397 LEU A CA 1
ATOM 2982 C C . LEU A 1 397 ? 1.155 -3.991 10.722 1.00 78.38 397 LEU A C 1
ATOM 2984 O O . LEU A 1 397 ? 1.042 -2.884 10.187 1.00 78.38 397 LEU A O 1
ATOM 2988 N N . TYR A 1 398 ? 1.099 -5.132 10.043 1.00 73.81 398 TYR A N 1
ATOM 2989 C CA . TYR A 1 398 ? 0.960 -5.248 8.593 1.00 73.81 398 TYR A CA 1
ATOM 2990 C C . TYR A 1 398 ? -0.204 -6.180 8.244 1.00 73.81 398 TYR A C 1
ATOM 2992 O O . TYR A 1 398 ? -0.596 -7.036 9.048 1.00 73.81 398 TYR A O 1
ATOM 3000 N N . TRP A 1 399 ? -0.763 -5.995 7.050 1.00 71.12 399 TRP A N 1
ATOM 3001 C CA . TRP A 1 399 ? -1.720 -6.932 6.469 1.00 71.12 399 TRP A CA 1
ATOM 3002 C C . TRP A 1 399 ? -0.972 -8.181 5.968 1.00 71.12 399 TRP A C 1
ATOM 3004 O O . TRP A 1 399 ? -0.075 -8.025 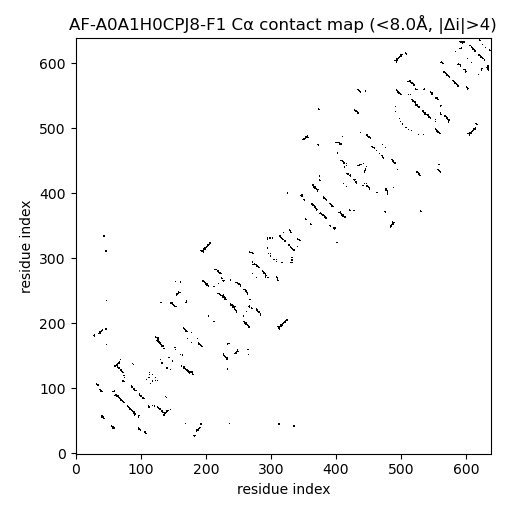5.140 1.00 71.12 399 TRP A O 1
ATOM 3014 N N . PRO A 1 400 ? -1.312 -9.400 6.435 1.00 62.69 400 PRO A N 1
ATOM 3015 C CA . PRO A 1 400 ? -0.641 -10.623 5.985 1.00 62.69 400 PRO A CA 1
ATOM 3016 C C . PRO A 1 400 ? -1.030 -10.993 4.546 1.00 62.69 400 PRO A C 1
ATOM 3018 O O . PRO A 1 400 ? -0.224 -11.539 3.789 1.00 62.69 400 PRO A O 1
ATOM 3021 N N . ASP A 1 401 ? -2.277 -10.700 4.170 1.00 59.94 401 ASP A N 1
ATOM 3022 C CA . ASP A 1 401 ? -2.891 -11.066 2.901 1.00 59.94 401 ASP A CA 1
ATOM 3023 C C . ASP A 1 401 ? -4.173 -10.254 2.634 1.00 59.94 401 ASP A C 1
ATOM 3025 O O . ASP A 1 401 ? -4.664 -9.543 3.513 1.00 59.94 401 ASP A O 1
ATOM 3029 N N . HIS A 1 402 ? -4.710 -10.352 1.413 1.00 62.56 402 HIS A N 1
ATOM 3030 C CA . HIS A 1 402 ? -5.924 -9.640 0.989 1.00 62.56 402 HIS A CA 1
ATOM 3031 C C . HIS A 1 402 ? -7.258 -10.352 1.320 1.00 62.56 402 HIS A C 1
ATOM 3033 O O . HIS A 1 402 ? -8.323 -9.778 1.081 1.00 62.56 402 HIS A O 1
ATOM 3039 N N . LEU A 1 403 ? -7.231 -11.582 1.843 1.00 64.06 403 LEU A N 1
ATOM 3040 C CA . LEU A 1 403 ? -8.400 -12.426 2.141 1.00 64.06 403 LEU A CA 1
ATOM 3041 C C . LEU A 1 403 ? -8.739 -12.456 3.646 1.00 64.06 403 LEU A C 1
ATOM 3043 O O . LEU A 1 403 ? -9.902 -12.615 4.023 1.00 64.06 403 LEU A O 1
ATOM 3047 N N . THR A 1 404 ? -7.739 -12.286 4.510 1.00 77.62 404 THR A N 1
ATOM 3048 C CA . THR A 1 404 ? -7.858 -12.217 5.965 1.00 77.62 404 THR A CA 1
ATOM 3049 C C . THR A 1 404 ? -8.505 -10.900 6.362 1.00 77.62 404 THR A C 1
ATOM 3051 O O . THR A 1 404 ? -7.951 -9.814 6.185 1.00 77.62 404 THR A O 1
ATOM 3054 N N . HIS A 1 405 ? -9.696 -11.015 6.937 1.00 85.69 405 HIS A N 1
ATOM 3055 C CA . HIS A 1 405 ? -10.417 -9.901 7.524 1.00 85.69 405 HIS A CA 1
ATOM 3056 C C . HIS A 1 405 ? -10.059 -9.792 9.013 1.00 85.69 405 HIS A C 1
ATOM 3058 O O . HIS A 1 405 ? -9.964 -10.806 9.705 1.00 85.69 405 HIS A O 1
ATOM 3064 N N . TYR A 1 406 ? -9.888 -8.569 9.518 1.00 91.88 406 TYR A N 1
ATOM 3065 C CA . TYR A 1 406 ? -9.623 -8.303 10.930 1.00 91.88 406 TYR A CA 1
ATOM 3066 C C . TYR A 1 406 ? -10.699 -7.425 11.574 1.00 91.88 406 TYR A C 1
ATOM 3068 O O . TYR A 1 406 ? -11.001 -6.308 11.150 1.00 91.88 406 TYR A O 1
ATOM 3076 N N . GLN A 1 407 ? -11.243 -7.925 12.675 1.00 93.81 407 GLN A N 1
ATOM 3077 C CA . GLN A 1 407 ? -12.020 -7.187 13.655 1.00 93.81 407 GLN A CA 1
ATOM 3078 C C . GLN A 1 407 ? -11.055 -6.431 14.573 1.00 93.81 407 GLN A C 1
ATOM 3080 O O . GLN A 1 407 ? -10.437 -7.027 15.449 1.00 93.81 407 GLN A O 1
ATOM 3085 N N . PHE A 1 408 ? -10.917 -5.118 14.387 1.00 94.19 408 PHE A N 1
ATOM 3086 C CA . PHE A 1 408 ? -10.045 -4.278 15.219 1.00 94.19 408 PHE A CA 1
ATOM 3087 C C . PHE A 1 408 ? -10.777 -3.716 16.437 1.00 94.19 408 PHE A C 1
ATOM 3089 O O . PHE A 1 408 ? -11.928 -3.286 16.313 1.00 94.19 408 PHE A O 1
ATOM 3096 N N . ARG A 1 409 ? -10.113 -3.670 17.595 1.00 94.62 409 ARG A N 1
ATOM 3097 C CA . ARG A 1 409 ? -10.609 -3.033 18.824 1.00 94.62 409 ARG A CA 1
ATOM 3098 C C . ARG A 1 409 ? -9.513 -2.191 19.478 1.00 94.62 409 ARG A C 1
ATOM 3100 O O . ARG A 1 409 ? -8.345 -2.564 19.457 1.00 94.62 409 ARG A O 1
ATOM 3107 N N . GLY A 1 410 ? -9.896 -1.061 20.062 1.00 95.12 410 GLY A N 1
ATOM 3108 C CA . GLY A 1 410 ? -9.035 -0.268 20.945 1.00 95.12 410 GLY A CA 1
ATOM 3109 C C . GLY A 1 410 ? -9.573 -0.339 22.369 1.00 95.12 410 GLY A C 1
ATOM 3110 O O . GLY A 1 410 ? -10.776 -0.170 22.553 1.00 95.12 410 GLY A O 1
ATOM 3111 N N . VAL A 1 411 ? -8.724 -0.594 23.363 1.00 96.19 411 VAL A N 1
ATOM 3112 C CA . VAL A 1 411 ? -9.128 -0.715 24.774 1.00 96.19 411 VAL A CA 1
ATOM 3113 C C . VAL A 1 411 ? -8.362 0.294 25.620 1.00 96.19 411 VAL A C 1
ATOM 3115 O O . VAL A 1 411 ? -7.130 0.332 25.593 1.00 96.19 411 VAL A O 1
ATOM 3118 N N . TRP A 1 412 ? -9.096 1.102 26.384 1.00 94.31 412 TRP A N 1
ATOM 3119 C CA . TRP A 1 412 ? -8.540 2.103 27.287 1.00 94.31 412 TRP A CA 1
ATOM 3120 C C . TRP A 1 412 ? -9.250 2.083 28.654 1.00 94.31 412 TRP A C 1
ATOM 3122 O O . TRP A 1 412 ? -10.471 1.931 28.680 1.00 94.31 412 TRP A O 1
ATOM 3132 N N . PRO A 1 413 ? -8.541 2.274 29.784 1.00 94.19 413 PRO A N 1
ATOM 3133 C CA . PRO A 1 413 ? -7.084 2.396 29.909 1.00 94.19 413 PRO A CA 1
ATOM 3134 C C . PRO A 1 413 ? -6.356 1.054 29.717 1.00 94.19 413 PRO A C 1
ATOM 3136 O O . PRO A 1 413 ? -6.944 -0.015 29.863 1.00 94.19 413 PRO A O 1
ATOM 3139 N N . THR A 1 414 ? -5.051 1.098 29.431 1.00 91.81 414 THR A N 1
ATOM 3140 C CA . THR A 1 414 ? -4.189 -0.087 29.187 1.00 91.81 414 THR A CA 1
ATOM 3141 C C . THR A 1 414 ? -4.012 -1.000 30.416 1.00 91.81 414 THR A C 1
ATOM 3143 O O . THR A 1 414 ? -3.481 -2.112 30.337 1.00 91.81 414 THR A O 1
ATOM 3146 N N . THR A 1 415 ? -4.500 -0.569 31.582 1.00 91.75 415 THR A N 1
ATOM 3147 C CA . THR A 1 415 ? -4.635 -1.394 32.790 1.00 91.75 415 THR A CA 1
ATOM 3148 C C . THR A 1 415 ? -5.785 -2.399 32.701 1.00 91.75 415 THR A C 1
ATOM 3150 O O . THR A 1 415 ? -5.693 -3.445 33.341 1.00 91.75 415 THR A O 1
ATOM 3153 N N . ALA A 1 416 ? -6.807 -2.151 31.871 1.00 93.12 416 ALA A N 1
ATOM 3154 C CA . ALA A 1 416 ? -7.889 -3.096 31.595 1.00 93.12 416 ALA A CA 1
ATOM 3155 C C . ALA A 1 416 ? -7.346 -4.428 31.053 1.00 93.12 416 ALA A C 1
ATOM 3157 O O . ALA A 1 416 ? -6.347 -4.453 30.329 1.00 93.12 416 ALA A O 1
ATOM 3158 N N . LYS A 1 417 ? -7.994 -5.548 31.388 1.00 91.31 417 LYS A N 1
ATOM 3159 C CA . LYS A 1 417 ? -7.570 -6.881 30.940 1.00 91.31 417 LYS A CA 1
ATOM 3160 C C . LYS A 1 417 ? -8.721 -7.605 30.255 1.00 91.31 417 LYS A C 1
ATOM 3162 O O . LYS A 1 417 ? -9.767 -7.845 30.853 1.00 91.31 417 LYS A O 1
ATOM 3167 N N . VAL A 1 418 ? -8.491 -7.929 28.987 1.00 92.00 418 VAL A N 1
ATOM 3168 C CA . VAL A 1 418 ? -9.296 -8.878 28.221 1.00 92.00 418 VAL A CA 1
ATOM 3169 C C . VAL A 1 418 ? -9.031 -10.271 28.793 1.00 92.00 418 VAL A C 1
ATOM 3171 O O . VAL A 1 418 ? -7.888 -10.597 29.106 1.00 92.00 418 VAL A O 1
ATOM 3174 N N . VAL A 1 419 ? -10.079 -11.071 28.971 1.00 88.81 419 VAL A N 1
ATOM 3175 C CA . VAL A 1 419 ? -9.967 -12.469 29.408 1.00 88.81 419 VAL A CA 1
ATOM 3176 C C . VAL A 1 419 ? -9.412 -13.318 28.261 1.00 88.81 419 VAL A C 1
ATOM 3178 O O . VAL A 1 419 ? -9.786 -13.118 27.106 1.00 88.81 419 VAL A O 1
ATOM 3181 N N . ASP A 1 420 ? -8.534 -14.273 28.563 1.00 79.38 420 ASP A N 1
ATOM 3182 C CA . ASP A 1 420 ? -8.054 -15.240 27.572 1.00 79.38 420 ASP A CA 1
ATOM 3183 C C . ASP A 1 420 ? -9.152 -16.265 27.242 1.00 79.38 420 ASP A C 1
ATOM 3185 O O . ASP A 1 420 ? -9.646 -16.972 28.122 1.00 79.38 420 ASP A O 1
ATOM 3189 N N . GLY A 1 421 ? -9.512 -16.368 25.960 1.00 74.56 421 GLY A N 1
ATOM 3190 C CA . GLY A 1 421 ? -10.577 -17.255 25.481 1.00 74.56 421 GLY A CA 1
ATOM 3191 C C . GLY A 1 421 ? -11.982 -16.646 25.566 1.00 74.56 421 GLY A C 1
ATOM 3192 O O . GLY A 1 421 ? -12.158 -15.432 25.637 1.00 74.56 421 GLY A O 1
ATOM 3193 N N . GLU A 1 422 ? -13.001 -17.500 25.498 1.00 80.38 422 GLU A N 1
ATOM 3194 C CA . GLU A 1 422 ? -14.411 -17.105 25.592 1.00 80.38 422 GLU A CA 1
ATOM 3195 C C . GLU A 1 422 ? -14.931 -17.225 27.027 1.00 80.38 422 GLU A C 1
ATOM 3197 O O . GLU A 1 422 ? -14.588 -18.167 27.744 1.00 80.38 422 GLU A O 1
ATOM 3202 N N . ASP A 1 423 ? -15.842 -16.334 27.424 1.00 85.56 423 ASP A N 1
ATOM 3203 C CA . ASP A 1 423 ? -16.713 -16.617 28.558 1.00 85.56 423 ASP A CA 1
ATOM 3204 C C . ASP A 1 423 ? -17.658 -17.772 28.198 1.00 85.56 423 ASP A C 1
ATOM 3206 O O . ASP A 1 423 ? -18.414 -17.702 27.223 1.00 85.56 423 ASP A O 1
ATOM 3210 N N . ALA A 1 424 ? -17.629 -18.827 29.015 1.00 72.31 424 ALA A N 1
ATOM 3211 C CA . ALA A 1 424 ? -18.374 -20.066 28.795 1.00 72.31 424 ALA A CA 1
ATOM 3212 C C . ALA A 1 424 ? -19.907 -19.892 28.773 1.00 72.31 424 ALA A C 1
ATOM 3214 O O . ALA A 1 424 ? -20.616 -20.808 28.358 1.00 72.31 424 ALA A O 1
ATOM 3215 N N . THR A 1 425 ? -20.422 -18.740 29.211 1.00 76.38 425 THR A N 1
ATOM 3216 C CA . THR A 1 425 ? -21.848 -18.386 29.163 1.00 76.38 425 THR A CA 1
ATOM 3217 C C . THR A 1 425 ? -22.225 -17.677 27.862 1.00 76.38 425 THR A C 1
ATOM 3219 O O . THR A 1 425 ? -23.358 -17.800 27.403 1.00 76.38 425 THR A O 1
ATOM 3222 N N . MET A 1 426 ? -21.297 -16.902 27.290 1.00 77.50 426 MET A N 1
ATOM 3223 C CA . MET A 1 426 ? -21.579 -15.948 26.209 1.00 77.50 426 MET A CA 1
ATOM 3224 C C . MET A 1 426 ? -21.042 -16.381 24.840 1.00 77.50 426 MET A C 1
ATOM 3226 O O . MET A 1 426 ? -21.480 -15.834 23.830 1.00 77.50 426 MET A O 1
ATOM 3230 N N . GLY A 1 427 ? -20.081 -17.312 24.788 1.00 83.00 427 GLY A N 1
ATOM 3231 C CA . GLY A 1 427 ? -19.387 -17.666 23.540 1.00 83.00 427 GLY A CA 1
ATOM 3232 C C . GLY A 1 427 ? -18.621 -16.482 22.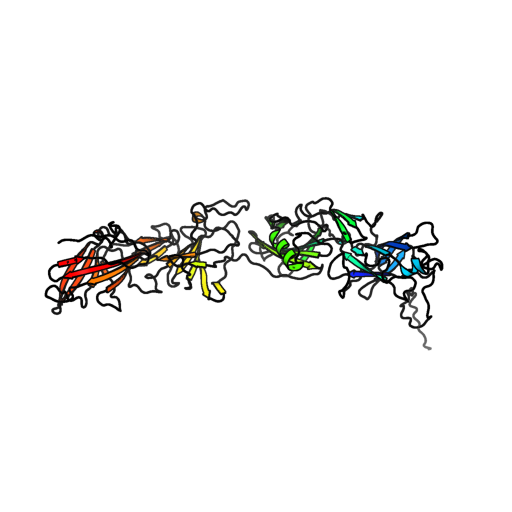934 1.00 83.00 427 GLY A C 1
ATOM 3233 O O . GLY A 1 427 ? -18.521 -16.342 21.714 1.00 83.00 427 GLY A O 1
ATOM 3234 N N . MET A 1 428 ? -18.176 -15.560 23.794 1.00 87.94 428 MET A N 1
ATOM 3235 C CA . MET A 1 428 ? -17.530 -14.299 23.434 1.00 87.94 428 MET A CA 1
ATOM 3236 C C . MET A 1 428 ? -16.414 -13.964 24.415 1.00 87.94 428 MET A C 1
ATOM 3238 O O . MET A 1 428 ? -16.496 -14.274 25.602 1.00 87.94 428 MET A O 1
ATOM 3242 N N . GLN A 1 429 ? -15.383 -13.291 23.923 1.00 92.94 429 GLN A N 1
ATOM 3243 C CA . GLN A 1 429 ? -14.277 -12.775 24.713 1.00 92.94 429 GLN A CA 1
ATOM 3244 C C . GLN A 1 429 ? -14.647 -11.420 25.332 1.00 92.94 429 GLN A C 1
ATOM 3246 O O . GLN A 1 429 ? -15.238 -10.552 24.676 1.00 92.94 429 GLN A O 1
ATOM 3251 N N . VAL A 1 430 ? -14.319 -11.254 26.615 1.00 95.25 430 VAL A N 1
ATOM 3252 C CA . VAL A 1 430 ? -14.862 -10.187 27.472 1.00 95.25 430 VAL A CA 1
ATOM 3253 C C . VAL A 1 430 ? -13.786 -9.483 28.299 1.00 95.25 430 VAL A C 1
ATOM 3255 O O . VAL A 1 430 ? -12.700 -10.015 28.521 1.00 95.25 430 VAL A O 1
ATOM 3258 N N . ILE A 1 431 ? -14.113 -8.294 28.800 1.00 96.31 431 ILE A N 1
ATOM 3259 C CA . ILE A 1 431 ? -13.434 -7.624 29.914 1.00 96.31 431 ILE A CA 1
ATOM 3260 C C . ILE A 1 431 ? -14.384 -7.672 31.116 1.00 96.31 431 ILE A C 1
ATOM 3262 O O . ILE A 1 431 ? -15.513 -7.187 31.026 1.00 96.31 431 ILE A O 1
ATOM 3266 N N . LYS A 1 432 ? -13.939 -8.252 32.236 1.00 95.38 432 LYS A N 1
ATOM 3267 C CA . LYS A 1 432 ? -14.757 -8.358 33.455 1.00 95.38 432 LYS A CA 1
ATOM 3268 C C . LYS A 1 432 ? -14.705 -7.042 34.235 1.00 95.38 432 LYS A C 1
ATOM 3270 O O . LYS A 1 432 ? -13.616 -6.563 34.544 1.00 95.38 432 LYS A O 1
ATOM 3275 N N . VAL A 1 433 ? -15.860 -6.468 34.559 1.00 96.56 433 VAL A N 1
ATOM 3276 C CA . VAL A 1 433 ? -16.010 -5.189 35.276 1.00 96.56 433 VAL A CA 1
ATOM 3277 C C . VAL A 1 433 ? -16.820 -5.356 36.561 1.00 96.56 433 VAL A C 1
ATOM 3279 O O . VAL A 1 433 ? -17.551 -6.332 36.737 1.00 96.56 433 VAL A O 1
ATOM 3282 N N . ASN A 1 434 ? -16.710 -4.383 37.463 1.00 96.69 434 ASN A N 1
ATOM 3283 C CA . ASN A 1 434 ? -17.473 -4.325 38.704 1.00 96.69 434 ASN A CA 1
ATOM 3284 C C . ASN A 1 434 ? -17.815 -2.879 39.083 1.00 96.69 434 ASN A C 1
ATOM 3286 O O . ASN A 1 434 ? -17.167 -1.943 38.613 1.00 96.69 434 ASN A O 1
ATOM 3290 N N . ASN A 1 435 ? -18.811 -2.711 39.955 1.00 97.19 435 ASN A N 1
ATOM 3291 C CA . ASN A 1 435 ? -19.153 -1.412 40.542 1.00 97.19 435 ASN A CA 1
ATOM 3292 C C . ASN A 1 435 ? -17.968 -0.882 41.372 1.00 97.19 435 ASN A C 1
ATOM 3294 O O . ASN A 1 435 ? -17.359 -1.652 42.123 1.00 97.19 435 ASN A O 1
ATOM 3298 N N . VAL A 1 436 ? -17.639 0.404 41.218 1.00 96.56 436 VAL A N 1
ATOM 3299 C CA . VAL A 1 436 ? -16.505 1.088 41.876 1.00 96.56 436 VAL A CA 1
ATOM 3300 C C . VAL A 1 436 ? -16.762 2.589 42.045 1.00 96.56 436 VAL A C 1
ATOM 3302 O O . VAL A 1 436 ? -17.541 3.178 41.293 1.00 96.56 436 VAL A O 1
ATOM 3305 N N . ALA A 1 437 ? -16.019 3.240 42.943 1.00 94.69 437 ALA A N 1
ATOM 3306 C CA . ALA A 1 437 ? -15.851 4.694 42.946 1.00 94.69 437 ALA A CA 1
ATOM 3307 C C . ALA A 1 437 ? -15.454 5.213 41.554 1.00 94.69 437 ALA A C 1
ATOM 3309 O O . ALA A 1 437 ? -14.607 4.618 40.883 1.00 94.69 437 ALA A O 1
ATOM 3310 N N . TYR A 1 438 ? -16.031 6.334 41.117 1.00 92.31 438 TYR A N 1
ATOM 3311 C CA . TYR A 1 438 ? -15.639 6.935 39.843 1.00 92.31 438 TYR A CA 1
ATOM 3312 C C . TYR A 1 438 ? -14.284 7.653 39.954 1.00 92.31 438 TYR A C 1
ATOM 3314 O O . TYR A 1 438 ? -14.130 8.573 40.758 1.00 92.31 438 TYR A O 1
ATOM 3322 N N . GLN A 1 439 ? -13.315 7.270 39.117 1.00 90.75 439 GLN A N 1
ATOM 3323 C CA . GLN A 1 439 ? -12.013 7.934 38.996 1.00 90.75 439 GLN A CA 1
ATOM 3324 C C . GLN A 1 439 ? -11.583 7.998 37.518 1.00 90.75 439 GLN A C 1
ATOM 3326 O O . GLN A 1 439 ? -11.292 6.967 36.903 1.00 90.75 439 GLN A O 1
ATOM 3331 N N . GLU A 1 440 ? -11.524 9.208 36.944 1.00 87.38 440 GLU A N 1
ATOM 3332 C CA . GLU A 1 440 ? -11.056 9.417 35.562 1.00 87.38 440 GLU A CA 1
ATOM 3333 C C . GLU A 1 440 ? -9.645 8.826 35.371 1.00 87.38 440 GLU A C 1
ATOM 3335 O O . GLU A 1 440 ? -8.773 8.969 36.229 1.00 87.38 440 GLU A O 1
ATOM 3340 N N . GLY A 1 441 ? -9.406 8.156 34.243 1.00 86.75 441 GLY A N 1
ATOM 3341 C CA . GLY A 1 441 ? -8.139 7.485 33.949 1.00 86.75 441 GLY A CA 1
ATOM 3342 C C . GLY A 1 441 ? -8.049 6.035 34.424 1.00 86.75 441 GLY A C 1
ATOM 3343 O O . GLY A 1 441 ? -7.064 5.371 34.098 1.00 86.75 441 GLY A O 1
ATOM 3344 N N . THR A 1 442 ? -9.029 5.528 35.182 1.00 91.94 442 THR A N 1
ATOM 3345 C CA . THR A 1 442 ? -8.901 4.240 35.883 1.00 91.94 442 THR A CA 1
ATOM 3346 C C . THR A 1 442 ? -9.841 3.146 35.377 1.00 91.94 442 THR A C 1
ATOM 3348 O O . THR A 1 442 ? -10.952 3.385 34.902 1.00 91.94 442 THR A O 1
ATOM 3351 N N . PHE A 1 443 ? -9.378 1.903 35.503 1.00 93.38 443 PHE A N 1
ATOM 3352 C CA . PHE A 1 443 ? -10.173 0.706 35.257 1.00 93.38 443 PHE A CA 1
ATOM 3353 C C . PHE A 1 443 ? -10.792 0.203 36.577 1.00 93.38 443 PHE A C 1
ATOM 3355 O O . PHE A 1 443 ? -10.063 0.138 37.568 1.00 93.38 443 PHE A O 1
ATOM 3362 N N . PRO A 1 444 ? -12.074 -0.216 36.610 1.00 93.38 444 PRO A N 1
ATOM 3363 C CA . PRO A 1 444 ? -13.028 -0.258 35.497 1.00 93.38 444 PRO A CA 1
ATOM 3364 C C . PRO A 1 444 ? -13.822 1.041 35.274 1.00 93.38 444 PRO A C 1
ATOM 3366 O O . PRO A 1 444 ? -14.533 1.118 34.276 1.00 93.38 444 PRO A O 1
ATOM 3369 N N . SER A 1 445 ? -13.728 2.047 36.156 1.00 90.94 445 SER A N 1
ATOM 3370 C CA . SER A 1 445 ? -14.705 3.151 36.200 1.00 90.94 445 SER A CA 1
ATOM 3371 C C . SER A 1 445 ? -14.798 3.998 34.930 1.00 90.94 445 SER A C 1
ATOM 3373 O O . SER A 1 445 ? -15.863 4.529 34.640 1.00 90.94 445 SER A O 1
ATOM 3375 N N . ASP A 1 446 ? -13.690 4.129 34.200 1.00 90.19 446 ASP A N 1
ATOM 3376 C CA . ASP A 1 446 ? -13.543 4.974 33.009 1.00 90.19 446 ASP A CA 1
ATOM 3377 C C . ASP A 1 446 ? -13.285 4.125 31.738 1.00 90.19 446 ASP A C 1
ATOM 3379 O O . ASP A 1 446 ? -12.699 4.591 30.762 1.00 90.19 446 ASP A O 1
ATOM 3383 N N . LEU A 1 447 ? -13.678 2.838 31.747 1.00 94.62 447 LEU A N 1
ATOM 3384 C CA . LEU A 1 447 ? -13.436 1.899 30.642 1.00 94.62 447 LEU A CA 1
ATOM 3385 C C . LEU A 1 447 ? -14.072 2.387 29.326 1.00 94.62 447 LEU A C 1
ATOM 3387 O O . LEU A 1 447 ? -15.291 2.524 29.210 1.00 94.62 447 LEU A O 1
ATOM 3391 N N . LEU A 1 448 ? -13.232 2.557 28.306 1.00 93.31 448 LEU A N 1
ATOM 3392 C CA . LEU A 1 448 ? -13.581 2.970 26.948 1.00 93.31 448 LEU A CA 1
ATOM 3393 C C . LEU A 1 448 ? -13.160 1.880 25.951 1.00 93.31 448 LEU A C 1
ATOM 3395 O O . LEU A 1 448 ? -11.987 1.506 25.891 1.00 93.31 448 LEU A O 1
ATOM 3399 N N . ILE A 1 449 ? -14.094 1.405 25.117 1.00 94.50 449 ILE A N 1
ATOM 3400 C CA . ILE A 1 449 ? -13.789 0.455 24.029 1.00 94.50 449 ILE A CA 1
ATOM 3401 C C . ILE A 1 449 ? -14.160 1.043 22.670 1.00 94.50 449 ILE A C 1
ATOM 3403 O O . ILE A 1 449 ? -15.305 1.433 22.406 1.00 94.50 449 ILE A O 1
ATOM 3407 N N . ALA A 1 450 ? -13.184 1.048 21.768 1.00 92.81 450 ALA A N 1
ATOM 3408 C CA . ALA A 1 450 ? -13.360 1.383 20.369 1.00 92.81 450 ALA A CA 1
ATOM 3409 C C . ALA A 1 450 ? -13.519 0.164 19.469 1.00 92.81 450 ALA A C 1
ATOM 3411 O O . ALA A 1 450 ? -12.898 -0.878 19.665 1.00 92.81 450 ALA A O 1
ATOM 3412 N N . ARG A 1 451 ? -14.263 0.383 18.389 1.00 91.25 451 ARG A N 1
ATOM 3413 C CA . ARG A 1 451 ? -14.160 -0.357 17.129 1.00 91.25 451 ARG A CA 1
ATOM 3414 C C . ARG A 1 451 ? -14.315 0.630 15.961 1.00 91.25 451 ARG A C 1
ATOM 3416 O O . ARG A 1 451 ? -14.715 1.778 16.199 1.00 91.25 451 ARG A O 1
ATOM 3423 N N . PRO A 1 452 ? -14.047 0.215 14.718 1.00 89.56 452 PRO A N 1
ATOM 3424 C CA . PRO A 1 452 ? -14.508 0.942 13.544 1.00 89.56 452 PRO A CA 1
ATOM 3425 C C . PRO A 1 452 ? -16.040 0.928 13.487 1.00 89.56 452 PRO A C 1
ATOM 3427 O O . PRO A 1 452 ? -16.656 -0.120 13.676 1.00 89.56 452 PRO A O 1
ATOM 3430 N N . GLU A 1 453 ? -16.662 2.079 13.240 1.00 85.50 453 GLU A N 1
ATOM 3431 C CA . GLU A 1 453 ? -18.111 2.148 13.020 1.00 85.50 453 GLU A CA 1
ATOM 3432 C C . GLU A 1 453 ? -18.349 2.000 11.519 1.00 85.50 453 GLU A C 1
ATOM 3434 O O . GLU A 1 453 ? -17.947 2.853 10.726 1.00 85.50 453 GLU A O 1
ATOM 3439 N N . ILE A 1 454 ? -18.939 0.871 11.139 1.00 81.19 454 ILE A N 1
ATOM 3440 C CA . ILE A 1 454 ? -19.111 0.432 9.756 1.00 81.19 454 ILE A CA 1
ATOM 3441 C C . ILE A 1 454 ? -20.607 0.210 9.525 1.00 81.19 454 ILE A C 1
ATOM 3443 O O . ILE A 1 454 ? -21.287 -0.301 10.415 1.00 81.19 454 ILE A O 1
ATOM 3447 N N . ALA A 1 455 ? -21.125 0.595 8.358 1.00 80.62 455 ALA A N 1
ATOM 3448 C CA . ALA A 1 455 ? -22.524 0.348 8.013 1.00 80.62 455 ALA A CA 1
ATOM 3449 C C . ALA A 1 455 ? -22.793 -1.160 7.831 1.00 80.62 455 ALA A C 1
ATOM 3451 O O . ALA A 1 455 ? -21.927 -1.900 7.362 1.00 80.62 455 ALA A O 1
ATOM 3452 N N . GLU A 1 456 ? -23.989 -1.620 8.204 1.00 77.12 456 GLU A N 1
ATOM 3453 C CA . GLU A 1 456 ? -24.356 -3.049 8.219 1.00 77.12 456 GLU A CA 1
ATOM 3454 C C . GLU A 1 456 ? -24.396 -3.696 6.821 1.00 77.12 456 GLU A C 1
ATOM 3456 O O . GLU A 1 456 ? -24.287 -4.917 6.690 1.00 77.12 456 GLU A O 1
ATOM 3461 N N . ASP A 1 457 ? -24.549 -2.875 5.781 1.00 81.19 457 ASP A N 1
ATOM 3462 C CA . ASP A 1 457 ? -24.550 -3.233 4.363 1.00 81.19 457 ASP A CA 1
ATOM 3463 C C . ASP A 1 457 ? -23.179 -3.055 3.685 1.00 81.19 457 ASP A C 1
ATOM 3465 O O . ASP A 1 457 ? -22.984 -3.515 2.558 1.00 81.19 457 ASP A O 1
ATOM 3469 N N . ALA A 1 458 ? -22.206 -2.429 4.356 1.00 83.75 458 ALA A N 1
ATOM 3470 C CA . ALA A 1 458 ? -20.879 -2.220 3.796 1.00 83.75 458 ALA A CA 1
ATOM 3471 C C . ALA A 1 458 ? -20.117 -3.552 3.709 1.00 83.75 458 ALA A C 1
ATOM 3473 O O . ALA A 1 458 ? -19.715 -4.145 4.714 1.00 83.75 458 ALA A O 1
ATOM 3474 N N . VAL A 1 459 ? -19.903 -4.016 2.482 1.00 83.81 459 VAL A N 1
ATOM 3475 C CA . VAL A 1 459 ? -19.116 -5.211 2.157 1.00 83.81 459 VAL A CA 1
ATOM 3476 C C . VAL A 1 459 ? -17.664 -4.856 1.858 1.00 83.81 459 VAL A C 1
ATOM 3478 O O . VAL A 1 459 ? -17.364 -3.742 1.425 1.00 83.81 459 VAL A O 1
ATOM 3481 N N . CYS A 1 460 ? -16.752 -5.812 2.047 1.00 74.06 460 CYS A N 1
ATOM 3482 C CA . CYS A 1 460 ? -15.396 -5.651 1.532 1.00 74.06 460 CYS A CA 1
ATOM 3483 C C . CYS A 1 460 ? -15.439 -5.507 0.001 1.00 74.06 460 CYS A C 1
ATOM 3485 O O . CYS A 1 460 ? -16.011 -6.344 -0.698 1.00 74.06 460 CYS A O 1
ATOM 3487 N N . THR A 1 461 ? -14.826 -4.440 -0.514 1.00 66.38 461 THR A N 1
ATOM 3488 C CA . THR A 1 461 ? -14.791 -4.092 -1.945 1.00 66.38 461 THR A CA 1
ATOM 3489 C C . THR A 1 461 ? -13.678 -4.797 -2.723 1.00 66.38 461 THR A C 1
ATOM 3491 O O . THR A 1 461 ? -13.511 -4.532 -3.916 1.00 66.38 461 THR A O 1
ATOM 3494 N N . ASN A 1 462 ? -12.926 -5.688 -2.068 1.00 63.25 462 ASN A N 1
ATOM 3495 C CA . ASN A 1 462 ? -11.910 -6.513 -2.705 1.00 63.25 462 ASN A CA 1
ATOM 3496 C C . ASN A 1 462 ? -12.537 -7.423 -3.783 1.00 63.25 462 ASN A C 1
ATOM 3498 O O . ASN A 1 462 ? -13.627 -7.968 -3.605 1.00 63.25 462 ASN A O 1
ATOM 3502 N N . LYS A 1 463 ? -11.834 -7.561 -4.910 1.00 58.53 463 LYS A N 1
ATOM 3503 C CA . LYS A 1 463 ? -12.245 -8.316 -6.101 1.00 58.53 463 LYS A CA 1
ATOM 3504 C C . LYS A 1 463 ? -11.340 -9.517 -6.400 1.00 58.53 463 LYS A C 1
ATOM 3506 O O . LYS A 1 463 ? -11.548 -10.165 -7.423 1.00 58.53 463 LYS A O 1
ATOM 3511 N N . GLU A 1 464 ? -10.356 -9.800 -5.544 1.00 54.03 464 GLU A N 1
ATOM 3512 C CA . GLU A 1 464 ? -9.438 -10.930 -5.721 1.00 54.03 464 GLU A CA 1
ATOM 3513 C C . GLU A 1 464 ? -10.184 -12.274 -5.871 1.00 54.03 464 GLU A C 1
ATOM 3515 O O . GLU A 1 464 ? -11.131 -12.545 -5.120 1.00 54.03 464 GLU A O 1
ATOM 3520 N N . PRO A 1 465 ? -9.784 -13.156 -6.808 1.00 43.38 465 PRO A N 1
ATOM 3521 C CA . PRO A 1 465 ? -10.396 -14.471 -6.965 1.00 43.38 465 PRO A CA 1
ATOM 3522 C C . PRO A 1 465 ? -10.331 -15.302 -5.674 1.00 43.38 465 PRO A C 1
ATOM 3524 O O . PRO A 1 465 ? -9.274 -15.477 -5.076 1.00 43.38 465 PRO A O 1
ATOM 3527 N N . GLY A 1 466 ? -11.476 -15.840 -5.248 1.00 57.38 466 GLY A N 1
ATOM 3528 C CA . GLY A 1 466 ? -11.604 -16.573 -3.980 1.00 57.38 466 GLY A CA 1
ATOM 3529 C C . GLY A 1 466 ? -11.943 -15.695 -2.769 1.00 57.38 466 GLY A C 1
ATOM 3530 O O . GLY A 1 466 ? -12.309 -16.231 -1.722 1.00 57.38 466 GLY A O 1
ATOM 3531 N N . HIS A 1 467 ? -11.922 -14.366 -2.904 1.00 59.75 467 HIS A N 1
ATOM 3532 C CA . HIS A 1 467 ? -12.412 -13.465 -1.868 1.00 59.75 467 HIS A CA 1
ATOM 3533 C C . HIS A 1 467 ? -13.935 -13.602 -1.691 1.00 59.75 467 HIS A C 1
ATOM 3535 O O . HIS A 1 467 ? -14.725 -13.183 -2.538 1.00 59.75 467 HIS A O 1
ATOM 3541 N N . THR A 1 468 ? -14.374 -14.156 -0.558 1.00 67.12 468 THR A N 1
ATOM 3542 C CA . THR A 1 468 ? -15.805 -14.246 -0.231 1.00 67.12 468 THR A CA 1
ATOM 3543 C C . THR A 1 468 ? -16.312 -12.879 0.221 1.00 67.12 468 THR A C 1
ATOM 3545 O O . THR A 1 468 ? -15.938 -12.400 1.291 1.00 67.12 468 THR A O 1
ATOM 3548 N N . THR A 1 469 ? -17.163 -12.237 -0.588 1.00 73.81 469 THR A N 1
ATOM 3549 C CA . THR A 1 469 ? -17.783 -10.941 -0.267 1.00 73.81 469 THR A CA 1
ATOM 3550 C C . THR A 1 469 ? -18.586 -11.032 1.029 1.00 73.81 469 THR A C 1
ATOM 3552 O O . THR A 1 469 ? -19.723 -11.498 1.048 1.00 73.81 469 THR A O 1
ATOM 3555 N N . THR A 1 470 ? -17.978 -10.563 2.115 1.00 79.88 470 THR A N 1
ATOM 3556 C CA . THR A 1 470 ? -18.547 -10.578 3.463 1.00 79.88 470 THR A CA 1
ATOM 3557 C C . THR A 1 470 ? -18.830 -9.142 3.900 1.00 79.88 470 THR A C 1
ATOM 3559 O O . THR A 1 470 ? -18.117 -8.210 3.509 1.00 79.88 470 THR A O 1
ATOM 3562 N N . LYS A 1 471 ? -19.879 -8.943 4.705 1.00 85.69 471 LYS A N 1
ATOM 3563 C CA . LYS A 1 471 ? -20.125 -7.663 5.379 1.00 85.69 471 LYS A CA 1
ATOM 3564 C C . LYS A 1 471 ? -18.970 -7.362 6.328 1.00 85.69 471 LYS A C 1
ATOM 3566 O O . LYS A 1 471 ? -18.616 -8.199 7.157 1.00 85.69 471 LYS A O 1
ATOM 3571 N N . LEU A 1 472 ? -18.447 -6.145 6.267 1.00 85.62 472 LEU A N 1
ATOM 3572 C CA . LEU A 1 472 ? -17.313 -5.700 7.076 1.00 85.62 472 LEU A CA 1
ATOM 3573 C C . LEU A 1 472 ? -17.622 -5.697 8.584 1.00 85.62 472 LEU A C 1
ATOM 3575 O O . LEU A 1 472 ? -16.721 -5.872 9.400 1.00 85.62 472 LEU A O 1
ATOM 3579 N N . PHE A 1 473 ? -18.894 -5.530 8.963 1.00 83.75 473 PHE A N 1
ATOM 3580 C CA . PHE A 1 473 ? -19.334 -5.629 10.358 1.00 83.75 473 PHE A CA 1
ATOM 3581 C C . PHE A 1 473 ? -19.212 -7.056 10.920 1.00 83.75 473 PHE A C 1
ATOM 3583 O O . PHE A 1 473 ? -18.787 -7.233 12.060 1.00 83.75 473 PHE A O 1
ATOM 3590 N N . GLU A 1 474 ? -19.565 -8.066 10.120 1.00 84.88 474 GLU A N 1
ATOM 3591 C CA . GLU A 1 474 ? -19.594 -9.475 10.530 1.00 84.88 474 GLU A CA 1
ATOM 3592 C C . GLU A 1 474 ? -18.202 -10.111 10.369 1.00 84.88 474 GLU A C 1
ATOM 3594 O O . GLU A 1 474 ? -17.620 -10.588 11.343 1.00 84.88 474 GLU A O 1
ATOM 3599 N N . GLY A 1 475 ? -17.621 -10.042 9.166 1.00 84.19 475 GLY A N 1
ATOM 3600 C CA . GLY A 1 475 ? -16.315 -10.638 8.855 1.00 84.19 475 GLY A CA 1
ATOM 3601 C C . GLY A 1 475 ? -15.103 -9.840 9.348 1.00 84.19 475 GLY A C 1
ATOM 3602 O O . GLY A 1 475 ? -14.043 -10.417 9.561 1.00 84.19 475 GLY A O 1
ATOM 3603 N N . GLY A 1 476 ? -15.238 -8.529 9.562 1.00 88.62 476 GLY A N 1
ATOM 3604 C CA . GLY A 1 476 ? -14.123 -7.619 9.853 1.00 88.62 476 GLY A CA 1
ATOM 3605 C C . GLY A 1 476 ? -13.637 -6.851 8.618 1.00 88.62 476 GLY A C 1
ATOM 3606 O O . GLY A 1 476 ? -14.217 -6.938 7.540 1.00 88.62 476 GLY A O 1
ATOM 3607 N N . ILE A 1 477 ? -12.564 -6.073 8.768 1.00 86.44 477 ILE A N 1
ATOM 3608 C CA . ILE A 1 477 ? -11.996 -5.241 7.698 1.00 86.44 477 ILE A CA 1
ATOM 3609 C C . ILE A 1 477 ? -10.926 -6.024 6.929 1.00 86.44 477 ILE A C 1
ATOM 3611 O O . ILE A 1 477 ? -10.008 -6.564 7.537 1.00 86.44 477 ILE A O 1
ATOM 3615 N N . CYS A 1 478 ? -11.039 -6.063 5.602 1.00 80.31 478 CYS A N 1
ATOM 3616 C CA . CYS A 1 478 ? -10.048 -6.625 4.678 1.00 80.31 478 CYS A CA 1
ATOM 3617 C C . CYS A 1 478 ? -8.918 -5.625 4.352 1.00 80.31 478 CYS A C 1
ATOM 3619 O O . CYS A 1 478 ? -9.053 -4.424 4.604 1.00 80.31 478 CYS A O 1
ATOM 3621 N N . ALA A 1 479 ? -7.814 -6.102 3.766 1.00 74.00 479 ALA A N 1
ATOM 3622 C CA . ALA A 1 479 ? -6.653 -5.264 3.455 1.00 74.00 479 ALA A CA 1
ATOM 3623 C C . ALA A 1 479 ? -6.993 -4.045 2.575 1.00 74.00 479 ALA A C 1
ATOM 3625 O O . ALA A 1 479 ? -7.670 -4.160 1.553 1.00 74.00 479 ALA A O 1
ATOM 3626 N N . THR A 1 480 ?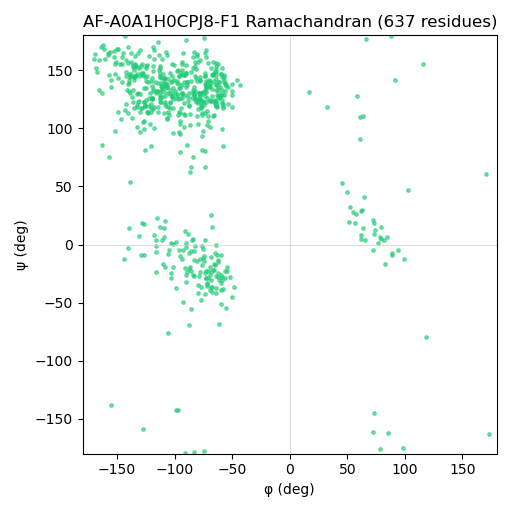 -6.503 -2.869 2.977 1.00 68.06 480 THR A N 1
ATOM 3627 C CA . THR A 1 480 ? -6.841 -1.572 2.373 1.00 68.06 480 THR A CA 1
ATOM 3628 C C . THR A 1 480 ? -5.700 -0.561 2.535 1.00 68.06 480 THR A C 1
ATOM 3630 O O . THR A 1 480 ? -5.008 -0.573 3.552 1.00 68.06 480 THR A O 1
ATOM 3633 N N . GLU A 1 481 ? -5.523 0.332 1.551 1.00 59.19 481 GLU A N 1
ATOM 3634 C CA . GLU A 1 481 ? -4.646 1.518 1.660 1.00 59.19 481 GLU A CA 1
ATOM 3635 C C . GLU A 1 481 ? -5.279 2.633 2.532 1.00 59.19 481 GLU A C 1
ATOM 3637 O O . GLU A 1 481 ? -4.618 3.609 2.884 1.00 59.19 481 GLU A O 1
ATOM 3642 N N . GLY A 1 482 ? -6.570 2.521 2.871 1.00 64.75 482 GLY A N 1
ATOM 3643 C CA . GLY A 1 482 ? -7.309 3.515 3.652 1.00 64.75 482 GLY A CA 1
ATOM 3644 C C . GLY A 1 482 ? -7.101 3.401 5.166 1.00 64.75 482 GLY A C 1
ATOM 3645 O O . GLY A 1 482 ? -7.018 2.309 5.724 1.00 64.75 482 GLY A O 1
ATOM 3646 N N . ASN A 1 483 ? -7.089 4.545 5.854 1.00 75.31 483 ASN A N 1
ATOM 3647 C CA . ASN A 1 483 ? -6.948 4.596 7.312 1.00 75.31 483 ASN A CA 1
ATOM 3648 C C . ASN A 1 483 ? -8.177 4.018 8.029 1.00 75.31 483 ASN A C 1
ATOM 3650 O O . ASN A 1 483 ? -9.313 4.409 7.751 1.00 75.31 483 ASN A O 1
ATOM 3654 N N . ILE A 1 484 ? -7.944 3.169 9.028 1.00 84.00 484 ILE A N 1
ATOM 3655 C CA . ILE A 1 484 ? -8.978 2.687 9.943 1.00 84.00 484 ILE A CA 1
ATOM 3656 C C . ILE A 1 484 ? -9.244 3.775 10.991 1.00 84.00 484 ILE A C 1
ATOM 3658 O O . ILE A 1 484 ? -8.338 4.206 11.704 1.00 84.00 484 ILE A O 1
ATOM 3662 N N . ASN A 1 485 ? -10.499 4.208 11.105 1.00 87.06 485 ASN A N 1
ATOM 3663 C CA . ASN A 1 485 ? -10.940 5.122 12.158 1.00 87.06 485 ASN A CA 1
ATOM 3664 C C . ASN A 1 485 ? -11.538 4.319 13.322 1.00 87.06 485 ASN A C 1
ATOM 3666 O O . ASN A 1 485 ? -12.354 3.425 13.101 1.00 87.06 485 ASN A O 1
ATOM 3670 N N . LEU A 1 486 ? -11.171 4.655 14.558 1.00 89.44 486 LEU A N 1
ATOM 3671 C CA . LEU A 1 486 ? -11.663 4.008 15.779 1.00 89.44 486 LEU A CA 1
ATOM 3672 C C . LEU A 1 486 ? -12.556 4.967 16.573 1.00 89.44 486 LEU A C 1
ATOM 3674 O O . LEU A 1 486 ? -12.187 6.119 16.764 1.00 89.44 486 LEU A O 1
ATOM 3678 N N . ASN A 1 487 ? -13.706 4.498 17.065 1.00 89.50 487 ASN A N 1
ATOM 3679 C CA . ASN A 1 487 ? -14.636 5.317 17.853 1.00 89.50 487 ASN A CA 1
ATOM 3680 C C . ASN A 1 487 ? -14.843 4.691 19.235 1.00 89.50 487 ASN A C 1
ATOM 3682 O O . ASN A 1 487 ? -15.554 3.690 19.354 1.00 89.50 487 ASN A O 1
ATOM 3686 N N . PHE A 1 488 ? -14.209 5.257 20.260 1.00 90.25 488 PHE A N 1
ATOM 3687 C CA . PHE A 1 488 ? -14.334 4.855 21.660 1.00 90.25 488 PHE A CA 1
ATOM 3688 C C . PHE A 1 488 ? -15.715 5.219 22.220 1.00 90.25 488 PHE A C 1
ATOM 3690 O O . PHE A 1 488 ? -16.262 6.274 21.907 1.00 90.25 488 PHE A O 1
ATOM 3697 N N . ARG A 1 489 ? -16.267 4.337 23.059 1.00 89.75 489 ARG A N 1
ATOM 3698 C CA . ARG A 1 489 ? -17.507 4.552 23.823 1.00 89.75 489 ARG A CA 1
ATOM 3699 C C . ARG A 1 489 ? -17.342 4.026 25.243 1.00 89.75 489 ARG A C 1
ATOM 3701 O O . ARG A 1 489 ? -16.620 3.044 25.438 1.00 89.75 489 ARG A O 1
ATOM 3708 N N . TYR A 1 490 ? -17.989 4.673 26.204 1.00 91.00 490 TYR A N 1
ATOM 3709 C CA . TYR A 1 490 ? -17.913 4.308 27.620 1.00 91.00 490 TYR A CA 1
ATOM 3710 C C . TYR A 1 490 ? -18.680 3.015 27.923 1.00 91.00 490 TYR A C 1
ATOM 3712 O O . TYR A 1 490 ? -19.816 2.841 27.479 1.00 91.00 490 TYR A O 1
ATOM 3720 N N . MET A 1 491 ? -18.051 2.112 28.680 1.00 94.25 491 MET A N 1
ATOM 3721 C CA . MET A 1 491 ? -18.529 0.751 28.982 1.00 94.25 491 MET A CA 1
ATOM 3722 C C . MET A 1 491 ? -19.162 0.599 30.380 1.00 94.25 491 MET A C 1
ATOM 3724 O O . MET A 1 491 ? -19.590 -0.488 30.757 1.00 94.25 491 MET A O 1
ATOM 3728 N N . MET A 1 492 ? -19.219 1.680 31.159 1.00 94.31 492 MET A N 1
ATOM 3729 C CA . MET A 1 492 ? -19.908 1.752 32.454 1.00 94.31 492 MET A CA 1
ATOM 3730 C C . MET A 1 492 ? -21.037 2.785 32.377 1.00 94.31 492 MET A C 1
ATOM 3732 O O . MET A 1 492 ? -21.010 3.666 31.515 1.00 94.31 492 MET A O 1
ATOM 3736 N N . ALA A 1 493 ? -22.016 2.699 33.274 1.00 93.00 493 ALA A N 1
ATOM 3737 C CA . ALA A 1 493 ? -22.896 3.821 33.591 1.00 93.00 493 ALA A CA 1
ATOM 3738 C C . ALA A 1 493 ? -22.272 4.633 34.738 1.00 93.00 493 ALA A C 1
ATOM 3740 O O . ALA A 1 493 ? -21.638 4.061 35.624 1.00 93.00 493 ALA A O 1
ATOM 3741 N N . GLN A 1 494 ? -22.469 5.948 34.765 1.00 91.75 494 GLN A N 1
ATOM 3742 C CA . GLN A 1 494 ? -22.122 6.766 35.933 1.00 91.75 494 GLN A CA 1
ATOM 3743 C C . GLN A 1 494 ? -23.395 7.026 36.745 1.00 91.75 494 GLN A C 1
ATOM 3745 O O . GLN A 1 494 ? -24.418 7.394 36.169 1.00 91.75 494 GLN A O 1
ATOM 3750 N N . VAL A 1 495 ? -23.351 6.821 38.064 1.00 91.75 495 VAL A N 1
ATOM 3751 C CA . VAL A 1 495 ? -24.486 7.059 38.969 1.00 91.75 495 VAL A CA 1
ATOM 3752 C C . VAL A 1 495 ? -24.068 8.040 40.058 1.00 91.75 495 VAL A C 1
ATOM 3754 O O . VAL A 1 495 ? -23.221 7.743 40.901 1.00 91.75 495 VAL A O 1
ATOM 3757 N N . GLU A 1 496 ? -24.695 9.209 40.028 1.00 91.19 496 GLU A N 1
ATOM 3758 C CA . GLU A 1 496 ? -24.548 10.298 40.985 1.00 91.19 496 GLU A CA 1
ATOM 3759 C C . GLU A 1 496 ? -25.820 10.429 41.834 1.00 91.19 496 GLU A C 1
ATOM 3761 O O . GLU A 1 496 ? -26.938 10.352 41.318 1.00 91.19 496 GLU A O 1
ATOM 3766 N N . VAL A 1 497 ? -25.679 10.667 43.137 1.00 90.44 497 VAL A N 1
ATOM 3767 C CA . VAL A 1 497 ? -26.804 10.919 44.046 1.00 90.44 497 VAL A CA 1
ATOM 3768 C C . VAL A 1 497 ? -26.513 12.143 44.907 1.00 90.44 497 VAL A C 1
ATOM 3770 O O . VAL A 1 497 ? -25.553 12.145 45.669 1.00 90.44 497 VAL A O 1
ATOM 3773 N N . ASN A 1 498 ? -27.356 13.170 44.813 1.00 88.50 498 ASN A N 1
ATOM 3774 C CA . ASN A 1 498 ? -27.198 14.442 45.520 1.00 88.50 498 ASN A CA 1
ATOM 3775 C C . ASN A 1 498 ? -28.214 14.549 46.664 1.00 88.50 498 ASN A C 1
ATOM 3777 O O . ASN A 1 498 ? -29.413 14.717 46.440 1.00 88.50 498 ASN A O 1
ATOM 3781 N N . LEU A 1 499 ? -27.760 14.452 47.909 1.00 86.94 499 LEU A N 1
ATOM 3782 C CA . LEU A 1 499 ? -28.635 14.567 49.072 1.00 86.94 499 LEU A CA 1
ATOM 3783 C C . LEU A 1 499 ? -28.980 16.042 49.325 1.00 86.94 499 LEU A C 1
ATOM 3785 O O . LEU A 1 499 ? -28.117 16.872 49.593 1.00 86.94 499 LEU A O 1
ATOM 3789 N N . ILE A 1 500 ? -30.265 16.373 49.233 1.00 85.69 500 ILE A N 1
ATOM 3790 C CA . ILE A 1 500 ? -30.809 17.712 49.469 1.00 85.69 500 ILE A CA 1
ATOM 3791 C C . ILE A 1 500 ? -31.582 17.698 50.790 1.00 85.69 500 ILE A C 1
ATOM 3793 O O . ILE A 1 500 ? -32.259 16.731 51.125 1.00 85.69 500 ILE A O 1
ATOM 3797 N N . THR A 1 501 ? -31.510 18.790 51.542 1.00 83.50 501 THR A N 1
ATOM 3798 C CA . THR A 1 501 ? -32.231 18.997 52.806 1.00 83.50 501 THR A CA 1
ATOM 3799 C C . THR A 1 501 ? -32.782 20.425 52.843 1.00 83.50 501 THR A C 1
ATOM 3801 O O . THR A 1 501 ? -32.386 21.272 52.036 1.00 83.50 501 THR A O 1
ATOM 3804 N N . ALA A 1 502 ? -33.713 20.723 53.752 1.00 80.00 502 ALA A N 1
ATOM 3805 C CA . ALA A 1 502 ? -34.176 22.098 53.946 1.00 80.00 502 ALA A CA 1
ATOM 3806 C C . ALA A 1 502 ? -33.007 22.999 54.392 1.00 80.00 502 ALA A C 1
ATOM 3808 O O . ALA A 1 502 ? -32.182 22.593 55.208 1.00 80.00 502 ALA A O 1
ATOM 3809 N N . SER A 1 503 ? -32.931 24.232 53.884 1.00 78.75 503 SER A N 1
ATOM 3810 C CA . SER A 1 503 ? -31.826 25.156 54.195 1.00 78.75 503 SER A CA 1
ATOM 3811 C C . SER A 1 503 ? -31.854 25.691 55.633 1.00 78.75 503 SER A C 1
ATOM 3813 O O . SER A 1 503 ? -30.813 26.084 56.157 1.00 78.75 503 SER A O 1
ATOM 3815 N N . SER A 1 504 ? -33.018 25.679 56.287 1.00 73.00 504 SER A N 1
ATOM 3816 C CA . SER A 1 504 ? -33.189 25.930 57.722 1.00 73.00 504 SER A CA 1
ATOM 3817 C C . SER A 1 504 ? -34.555 25.426 58.218 1.00 73.00 504 SER A C 1
ATOM 3819 O O . SER A 1 504 ? -35.419 25.048 57.424 1.00 73.00 504 SER A O 1
ATOM 3821 N N . GLY A 1 505 ? -34.758 25.440 59.540 1.00 76.75 505 GLY A N 1
ATOM 3822 C CA . GLY A 1 505 ? -36.034 25.117 60.189 1.00 76.75 505 GLY A CA 1
ATOM 3823 C C . GLY A 1 505 ? -36.236 23.632 60.507 1.00 76.75 505 GLY A C 1
ATOM 3824 O O . GLY A 1 505 ? -35.388 22.787 60.224 1.00 76.75 505 GLY A O 1
ATOM 3825 N N . ASP A 1 506 ? -37.380 23.313 61.116 1.00 75.19 506 ASP A N 1
ATOM 3826 C CA . ASP A 1 506 ? -37.631 22.015 61.763 1.00 75.19 506 ASP A CA 1
ATOM 3827 C C . ASP A 1 506 ? -37.499 20.811 60.820 1.00 75.19 506 ASP A C 1
ATOM 3829 O O . ASP A 1 506 ? -37.055 19.742 61.243 1.00 75.19 506 ASP A O 1
ATOM 3833 N N . ASN A 1 507 ? -37.793 20.993 59.530 1.00 74.56 507 ASN A N 1
ATOM 3834 C CA . ASN A 1 507 ? -37.706 19.941 58.517 1.00 74.56 507 ASN A CA 1
ATOM 3835 C C . ASN A 1 507 ? -36.268 19.580 58.101 1.00 74.56 507 ASN A C 1
ATOM 3837 O O . ASN A 1 507 ? -36.090 18.533 57.486 1.00 74.56 507 ASN A O 1
ATOM 3841 N N . GLN A 1 508 ? -35.251 20.388 58.426 1.00 81.62 508 GLN A N 1
ATOM 3842 C CA . GLN A 1 508 ? -33.857 20.145 58.029 1.00 81.62 508 GLN A CA 1
ATOM 3843 C C . GLN A 1 508 ? -33.308 18.845 58.637 1.00 81.62 508 GLN A C 1
ATOM 3845 O O . GLN A 1 508 ? -33.209 18.716 59.858 1.00 81.62 508 GLN A O 1
ATOM 3850 N N . VAL A 1 509 ? -32.922 17.892 57.790 1.00 80.25 509 VAL A N 1
ATOM 3851 C CA . VAL A 1 509 ? -32.154 16.691 58.156 1.00 80.25 509 VAL A CA 1
ATOM 3852 C C . VAL A 1 509 ? -30.659 17.021 58.132 1.00 80.25 509 VAL A C 1
ATOM 3854 O O . VAL A 1 509 ? -30.208 17.750 57.246 1.00 80.25 509 VAL A O 1
ATOM 3857 N N . ASN A 1 510 ? -29.894 16.490 59.091 1.00 84.88 510 ASN A N 1
ATOM 3858 C CA . ASN A 1 510 ? -28.431 16.525 59.066 1.00 84.88 510 ASN A CA 1
ATOM 3859 C C . ASN A 1 510 ? -27.913 15.400 58.157 1.00 84.88 510 ASN A C 1
ATOM 3861 O O . ASN A 1 510 ? -28.212 14.237 58.404 1.00 84.88 510 ASN A O 1
ATOM 3865 N N . LEU A 1 511 ? -27.136 15.742 57.130 1.00 86.62 511 LEU A N 1
ATOM 3866 C CA . LEU A 1 511 ? -26.614 14.790 56.139 1.00 86.62 511 LEU A CA 1
ATOM 3867 C C . LEU A 1 511 ? -25.157 14.362 56.416 1.00 86.62 511 LEU A C 1
ATOM 3869 O O . LEU A 1 511 ? -24.582 13.586 55.657 1.00 86.62 511 LEU A O 1
ATOM 3873 N N . THR A 1 512 ? -24.555 14.844 57.509 1.00 86.50 512 THR A N 1
ATOM 3874 C CA . THR A 1 512 ? -23.177 14.508 57.906 1.00 86.50 512 THR A CA 1
ATOM 3875 C C . THR A 1 512 ? -23.013 12.997 58.083 1.00 86.50 512 THR A C 1
ATOM 3877 O O . THR A 1 512 ? -23.642 12.408 58.958 1.00 86.50 512 THR A O 1
ATOM 3880 N N . GLY A 1 513 ? -22.154 12.366 57.277 1.00 85.31 513 GLY A N 1
ATOM 3881 C CA . GLY A 1 513 ? -21.924 10.917 57.338 1.00 85.31 513 GLY A CA 1
ATOM 3882 C C . GLY A 1 513 ? -23.059 10.055 56.763 1.00 85.31 513 GLY A C 1
ATOM 3883 O O . GLY A 1 513 ? -23.062 8.843 56.981 1.00 85.31 513 GLY A O 1
ATOM 3884 N N . ALA A 1 514 ? -24.013 10.651 56.035 1.00 90.06 514 ALA A N 1
ATOM 3885 C CA . ALA A 1 514 ? -25.077 9.923 55.350 1.00 90.06 5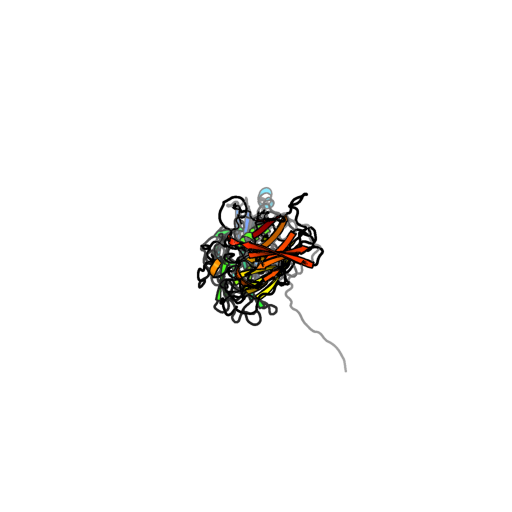14 ALA A CA 1
ATOM 3886 C C . ALA A 1 514 ? -24.519 8.880 54.367 1.00 90.06 514 ALA A C 1
ATOM 3888 O O . ALA A 1 514 ? -23.553 9.132 53.641 1.00 90.06 514 ALA A O 1
ATOM 3889 N N . LYS A 1 515 ? -25.160 7.715 54.284 1.00 93.38 515 LYS A N 1
ATOM 3890 C CA . LYS A 1 515 ? -24.829 6.671 53.304 1.00 93.38 515 LYS A CA 1
ATOM 3891 C C . LYS A 1 515 ? -25.961 6.528 52.306 1.00 93.38 515 LYS A C 1
ATOM 3893 O O . LYS A 1 515 ? -27.123 6.535 52.703 1.00 93.38 515 LYS A O 1
ATOM 3898 N N . VAL A 1 516 ? -25.613 6.358 51.033 1.00 94.38 516 VAL A N 1
ATOM 3899 C CA . VAL A 1 516 ? -26.551 5.918 49.997 1.00 94.38 516 VAL A CA 1
ATOM 3900 C C . VAL A 1 516 ? -26.076 4.574 49.489 1.00 94.38 516 VAL A C 1
ATOM 3902 O O . VAL A 1 516 ? -24.903 4.399 49.166 1.00 94.38 516 VAL A O 1
ATOM 3905 N N . GLU A 1 517 ? -26.990 3.623 49.439 1.00 96.62 517 GLU A N 1
ATOM 3906 C CA . GLU A 1 517 ? -26.708 2.237 49.118 1.00 96.62 517 GLU A CA 1
ATOM 3907 C C . GLU A 1 517 ? -27.692 1.786 48.038 1.00 96.62 517 GLU A C 1
ATOM 3909 O O . GLU A 1 517 ? -28.901 1.988 48.159 1.00 96.62 517 GLU A O 1
ATOM 3914 N N . LEU A 1 518 ? -27.187 1.192 46.964 1.00 96.06 518 LEU A N 1
ATOM 3915 C CA . LEU A 1 518 ? -28.005 0.514 45.969 1.00 96.06 518 LEU A CA 1
ATOM 3916 C C . LEU A 1 518 ? -28.359 -0.868 46.513 1.00 96.06 518 LEU A C 1
ATOM 3918 O O . LEU A 1 518 ? -27.466 -1.656 46.816 1.00 96.06 518 LEU A O 1
ATOM 3922 N N . VAL A 1 519 ? -29.648 -1.166 46.632 1.00 96.12 519 VAL A N 1
ATOM 3923 C CA . VAL A 1 519 ? -30.171 -2.459 47.087 1.00 96.12 519 VAL A CA 1
ATOM 3924 C C . VAL A 1 519 ? -30.776 -3.197 45.899 1.00 96.12 519 VAL A C 1
ATOM 3926 O O . VAL A 1 519 ? -31.518 -2.604 45.115 1.00 96.12 519 VAL A O 1
ATOM 3929 N N . ASN A 1 520 ? -30.483 -4.496 45.811 1.00 95.44 520 ASN A N 1
ATOM 3930 C CA . ASN A 1 520 ? -30.812 -5.383 44.693 1.00 95.44 520 ASN A CA 1
ATOM 3931 C C . ASN A 1 520 ? -30.098 -4.995 43.379 1.00 95.44 520 ASN A C 1
ATOM 3933 O O . ASN A 1 520 ? -30.677 -5.041 42.297 1.00 95.44 520 ASN A O 1
ATOM 3937 N N . VAL A 1 521 ? -28.820 -4.613 43.484 1.00 95.56 521 VAL A N 1
ATOM 3938 C CA . VAL A 1 521 ? -27.942 -4.272 42.352 1.00 95.56 521 VAL A CA 1
ATOM 3939 C C . VAL A 1 521 ? -26.984 -5.423 42.036 1.00 95.56 521 VAL A C 1
ATOM 3941 O O . VAL A 1 521 ? -26.440 -6.058 42.942 1.00 95.56 521 VAL A O 1
ATOM 3944 N N . LYS A 1 522 ? -26.729 -5.699 40.757 1.00 96.19 522 LYS A N 1
ATOM 3945 C CA . LYS A 1 522 ? -25.617 -6.560 40.333 1.00 96.19 522 LYS A CA 1
ATOM 3946 C C . LYS A 1 522 ? -24.308 -5.777 40.396 1.00 96.19 522 LYS A C 1
ATOM 3948 O O . LYS A 1 522 ? -24.197 -4.692 39.828 1.00 96.19 522 LYS A O 1
ATOM 3953 N N . ASN A 1 523 ? -23.321 -6.349 41.082 1.00 96.25 523 ASN A N 1
ATOM 3954 C CA . ASN A 1 523 ? -22.020 -5.720 41.333 1.00 96.25 523 ASN A CA 1
ATOM 3955 C C . ASN A 1 523 ? -20.936 -6.051 40.301 1.00 96.25 523 ASN A C 1
ATOM 3957 O O . ASN A 1 523 ? -19.844 -5.496 40.382 1.00 96.25 523 ASN A O 1
ATOM 3961 N N . THR A 1 524 ? -21.226 -6.936 39.349 1.00 96.56 524 THR A N 1
ATOM 3962 C CA . THR A 1 524 ? -20.289 -7.440 38.336 1.00 96.56 524 THR A CA 1
ATOM 3963 C C . THR A 1 524 ? -20.931 -7.440 36.956 1.00 96.56 524 THR A C 1
ATOM 3965 O O . THR A 1 524 ? -22.154 -7.507 36.833 1.00 96.56 524 THR A O 1
ATOM 3968 N N . GLY A 1 525 ? -20.115 -7.377 35.912 1.00 95.56 525 GLY A N 1
ATOM 3969 C CA . GLY A 1 525 ? -20.560 -7.493 34.531 1.00 95.56 525 GLY A CA 1
ATOM 3970 C C . GLY A 1 525 ? -19.442 -7.921 33.601 1.00 95.56 525 GLY A C 1
ATOM 3971 O O . GLY A 1 525 ? -18.262 -7.854 33.942 1.00 95.56 525 GLY A O 1
ATOM 3972 N N . ASP A 1 526 ? -19.835 -8.342 32.410 1.00 96.00 526 ASP A N 1
ATOM 3973 C CA . ASP A 1 526 ? -18.943 -8.778 31.351 1.00 96.00 526 ASP A CA 1
ATOM 3974 C C . ASP A 1 526 ? -19.148 -7.896 30.117 1.00 96.00 526 ASP A C 1
ATOM 3976 O O . ASP A 1 526 ? -20.242 -7.818 29.554 1.00 96.00 526 ASP A O 1
ATOM 3980 N N . VAL A 1 527 ? -18.089 -7.182 29.727 1.00 95.88 527 VAL A N 1
ATOM 3981 C CA . VAL A 1 527 ? -18.076 -6.267 28.580 1.00 95.88 527 VAL A CA 1
ATOM 3982 C C . VAL A 1 527 ? -17.531 -7.006 27.368 1.00 95.88 527 VAL A C 1
ATOM 3984 O O . VAL A 1 527 ? -16.355 -7.361 27.321 1.00 95.88 527 VAL A O 1
ATOM 3987 N N . THR A 1 528 ? -18.376 -7.232 26.372 1.00 93.81 528 THR A N 1
ATOM 3988 C CA . THR A 1 528 ? -18.027 -7.980 25.156 1.00 93.81 528 THR A CA 1
ATOM 3989 C C . THR A 1 528 ? -17.129 -7.170 24.218 1.00 93.81 528 THR A C 1
ATOM 3991 O O . THR A 1 528 ? -17.423 -6.019 23.890 1.00 93.81 528 THR A O 1
ATOM 3994 N N . LEU A 1 529 ? -16.048 -7.772 23.708 1.00 92.38 529 LEU A N 1
ATOM 3995 C CA . LEU A 1 529 ? -15.207 -7.098 22.707 1.00 92.38 529 LEU A CA 1
ATOM 3996 C C . LEU A 1 529 ? -15.935 -6.955 21.364 1.00 92.38 529 LEU A C 1
ATOM 3998 O O . LEU A 1 529 ? -15.827 -5.917 20.710 1.00 92.38 529 LEU A O 1
ATOM 4002 N N . GLY A 1 530 ? -16.693 -7.976 20.959 1.00 88.38 530 GLY A N 1
ATOM 4003 C CA . GLY A 1 530 ? -17.375 -8.032 19.667 1.00 88.38 530 GLY A CA 1
ATOM 4004 C C . GLY A 1 530 ? -18.396 -6.915 19.466 1.00 88.38 530 GLY A C 1
ATOM 4005 O O . GLY A 1 530 ? -18.196 -6.016 18.637 1.00 88.38 530 GLY A O 1
ATOM 4006 N N . THR A 1 531 ? -19.486 -6.952 20.234 1.00 88.62 531 THR A N 1
ATOM 4007 C CA . THR A 1 531 ? -20.618 -6.023 20.096 1.00 88.62 531 THR A CA 1
ATOM 4008 C C . THR A 1 531 ? -20.434 -4.718 20.875 1.00 88.62 531 THR A C 1
ATOM 4010 O O . THR A 1 531 ? -21.005 -3.708 20.452 1.00 88.62 531 THR A O 1
ATOM 4013 N N . ARG A 1 532 ? -19.587 -4.700 21.922 1.00 90.81 532 ARG A N 1
ATOM 4014 C CA . ARG A 1 532 ? -19.527 -3.667 22.983 1.00 90.81 532 ARG A CA 1
ATOM 4015 C C . ARG A 1 532 ? -20.808 -3.579 23.816 1.00 90.81 532 ARG A C 1
ATOM 4017 O O . ARG A 1 532 ? -21.184 -2.517 24.303 1.00 90.81 532 ARG A O 1
ATOM 4024 N N . GLU A 1 533 ? -21.485 -4.710 23.946 1.00 92.56 533 GLU A N 1
ATOM 4025 C CA . GLU A 1 533 ? -22.568 -4.917 24.896 1.00 92.56 533 GLU A CA 1
ATOM 4026 C C . GLU A 1 533 ? -21.997 -5.242 26.280 1.00 92.56 533 GLU A C 1
ATOM 4028 O O . GLU A 1 533 ? -20.981 -5.939 26.391 1.00 92.56 533 GLU A O 1
ATOM 4033 N N . VAL A 1 534 ? -22.659 -4.742 27.323 1.00 94.38 534 VAL A N 1
ATOM 4034 C CA . VAL A 1 534 ? -22.286 -4.947 28.725 1.00 94.38 534 VAL A CA 1
ATOM 4035 C C . VAL A 1 534 ? -23.381 -5.766 29.386 1.00 94.38 534 VAL A C 1
ATOM 4037 O O . VAL A 1 534 ? -24.512 -5.297 29.503 1.00 94.38 534 VAL A O 1
ATOM 4040 N N . VAL A 1 535 ? -23.059 -6.990 29.797 1.00 94.56 535 VAL A N 1
ATOM 4041 C CA . VAL A 1 535 ? -24.033 -7.909 30.393 1.00 94.56 535 VAL A CA 1
ATOM 4042 C C . VAL A 1 535 ? -23.789 -7.995 31.900 1.00 94.56 535 VAL A C 1
ATOM 4044 O O . VAL A 1 535 ? -22.707 -8.415 32.312 1.00 94.56 535 VAL A O 1
ATOM 4047 N N . PRO A 1 536 ? -24.754 -7.607 32.754 1.00 94.38 536 PRO A N 1
ATOM 4048 C CA . PRO A 1 536 ? -24.564 -7.613 34.198 1.00 94.38 536 PRO A CA 1
ATOM 4049 C C . PRO A 1 536 ? -24.676 -9.041 34.753 1.00 94.38 536 PRO A C 1
ATOM 4051 O O . PRO A 1 536 ? -25.710 -9.711 34.626 1.00 94.38 536 PRO A O 1
ATOM 4054 N N . THR A 1 537 ? -23.614 -9.500 35.408 1.00 92.50 537 THR A N 1
ATOM 4055 C CA . THR A 1 537 ? -23.420 -10.871 35.898 1.0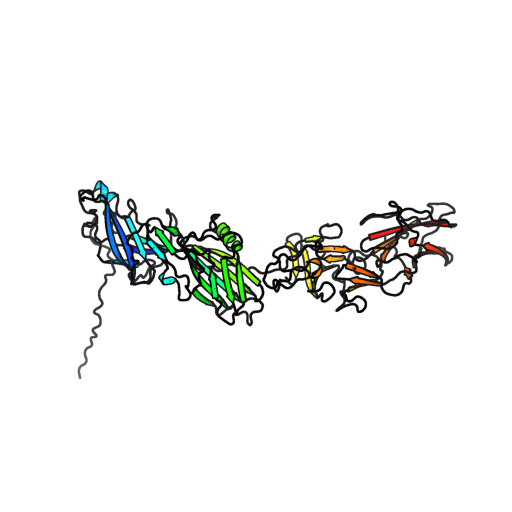0 92.50 537 THR A CA 1
ATOM 4056 C C . THR A 1 537 ? -23.379 -10.933 37.429 1.00 92.50 537 THR A C 1
ATOM 4058 O O . THR A 1 537 ? -23.434 -9.916 38.123 1.00 92.50 537 THR A O 1
ATOM 4061 N N . GLY A 1 538 ? -23.322 -12.148 37.979 1.00 88.12 538 GLY A N 1
ATOM 4062 C CA . GLY A 1 538 ? -23.358 -12.379 39.424 1.00 88.12 538 GLY A CA 1
ATOM 4063 C C . GLY A 1 538 ? -24.761 -12.283 40.035 1.00 88.12 538 GLY A C 1
ATOM 4064 O O . GLY A 1 538 ? -25.772 -12.151 39.341 1.00 88.12 538 GLY A O 1
ATOM 4065 N N . VAL A 1 539 ? -24.814 -12.400 41.363 1.00 90.44 539 VAL A N 1
ATOM 4066 C CA . VAL A 1 539 ? -26.049 -12.314 42.157 1.00 90.44 539 VAL A CA 1
ATOM 4067 C C . VAL A 1 539 ? -26.299 -10.853 42.535 1.00 90.44 539 VAL A C 1
ATOM 4069 O O . VAL A 1 539 ? -25.358 -10.136 42.877 1.00 90.44 539 VAL A O 1
ATOM 4072 N N . ALA A 1 540 ? -27.556 -10.413 42.478 1.00 93.81 540 ALA A N 1
ATOM 4073 C CA . ALA A 1 540 ? -27.935 -9.084 42.943 1.00 93.81 540 ALA A CA 1
ATOM 4074 C C . ALA A 1 540 ? -27.802 -8.982 44.475 1.00 93.81 540 ALA A C 1
ATOM 4076 O O . ALA A 1 540 ? -28.144 -9.912 45.206 1.00 93.81 540 ALA A O 1
ATOM 4077 N N . GLY A 1 541 ? -27.284 -7.857 44.953 1.00 94.69 541 GLY A N 1
ATOM 4078 C CA . GLY A 1 541 ? -26.968 -7.619 46.356 1.00 94.69 541 GLY A CA 1
ATOM 4079 C C . GLY A 1 541 ? -26.976 -6.130 46.674 1.00 94.69 541 GLY A C 1
ATOM 4080 O O . GLY A 1 541 ? -27.858 -5.405 46.215 1.00 94.69 541 GLY A O 1
ATOM 4081 N N . GLU A 1 542 ? -26.006 -5.675 47.461 1.00 96.75 542 GLU A N 1
ATOM 4082 C CA . GLU A 1 542 ? -25.909 -4.282 47.905 1.00 96.75 542 GLU A CA 1
ATOM 4083 C C . GLU A 1 542 ? -24.603 -3.631 47.422 1.00 96.75 542 GLU A C 1
ATOM 4085 O O . GLU A 1 542 ? -23.584 -4.311 47.277 1.00 96.75 542 GLU A O 1
ATOM 4090 N N . TYR A 1 543 ? -24.626 -2.320 47.174 1.00 97.38 543 TYR A N 1
ATOM 4091 C CA . TYR A 1 543 ? -23.446 -1.501 46.864 1.00 97.38 543 TYR A CA 1
ATOM 4092 C C . TYR A 1 543 ? -23.535 -0.160 47.592 1.00 97.38 543 TYR A C 1
ATOM 4094 O O . TYR A 1 543 ? -24.556 0.513 47.488 1.00 97.38 543 TYR A O 1
ATOM 4102 N N . VAL A 1 544 ? -22.485 0.259 48.297 1.00 97.38 544 VAL A N 1
ATOM 4103 C CA . VAL A 1 544 ? -22.433 1.588 48.929 1.00 97.38 544 VAL A CA 1
ATOM 4104 C C . VAL A 1 544 ? -21.892 2.582 47.906 1.00 97.38 544 VAL A C 1
ATOM 4106 O O . VAL A 1 544 ? -20.767 2.409 47.452 1.00 97.38 544 VAL A O 1
ATOM 4109 N N . LEU A 1 545 ? -22.665 3.610 47.548 1.00 96.25 545 LEU A N 1
ATOM 4110 C CA . LEU A 1 545 ? -22.174 4.670 46.669 1.00 96.25 545 LEU A CA 1
ATOM 4111 C C . LEU A 1 545 ? -21.129 5.522 47.398 1.00 96.25 545 LEU A C 1
ATOM 4113 O O . LEU A 1 545 ? -21.308 5.900 48.558 1.00 96.25 545 LEU A O 1
ATOM 4117 N N . ASP A 1 546 ? -20.050 5.830 46.693 1.00 95.31 546 ASP A N 1
ATOM 4118 C CA . ASP A 1 546 ? -18.855 6.482 47.225 1.00 95.31 546 ASP A CA 1
ATOM 4119 C C . ASP A 1 546 ? -19.073 7.995 47.408 1.00 95.31 546 ASP A C 1
ATOM 4121 O O . ASP A 1 546 ? -19.766 8.617 46.608 1.00 95.31 546 ASP A O 1
ATOM 4125 N N . GLU A 1 547 ? -18.506 8.610 48.450 1.00 93.00 547 GLU A N 1
ATOM 4126 C CA . GLU A 1 547 ? -18.617 10.060 48.699 1.00 93.00 547 GLU A CA 1
ATOM 4127 C C . GLU A 1 547 ? -17.745 10.874 47.729 1.00 93.00 547 GLU A C 1
ATOM 4129 O O . GLU A 1 547 ? -16.562 10.579 47.556 1.00 93.00 547 GLU A O 1
ATOM 4134 N N . ASP A 1 548 ? -18.320 11.906 47.094 1.00 88.38 548 ASP A N 1
ATOM 4135 C CA . ASP A 1 548 ? -17.546 12.828 46.257 1.00 88.38 548 ASP A CA 1
ATOM 4136 C C . ASP A 1 548 ? -16.630 13.665 47.157 1.00 88.38 548 ASP A C 1
ATOM 4138 O O . ASP A 1 548 ? -17.087 14.370 48.058 1.00 88.38 548 ASP A O 1
ATOM 4142 N N . ALA A 1 549 ? -15.324 13.616 46.887 1.00 84.06 549 ALA A N 1
ATOM 4143 C CA . ALA A 1 549 ? -14.295 14.293 47.676 1.00 84.06 549 ALA A CA 1
ATOM 4144 C C . ALA A 1 549 ? -14.451 15.830 47.760 1.00 84.06 549 ALA A C 1
ATOM 4146 O O . ALA A 1 549 ? -13.727 16.471 48.524 1.00 84.06 549 ALA A O 1
ATOM 4147 N N . ASN A 1 550 ? -15.360 16.422 46.978 1.00 86.94 550 ASN A N 1
ATOM 4148 C CA . ASN A 1 550 ? -15.622 17.859 46.909 1.00 86.94 550 ASN A CA 1
ATOM 4149 C C . ASN A 1 550 ? -16.984 18.267 47.510 1.00 86.94 550 ASN A C 1
ATOM 4151 O O . ASN A 1 550 ? -17.172 19.448 47.800 1.00 86.94 550 ASN A O 1
ATOM 4155 N N . ASP A 1 551 ? -17.925 17.333 47.706 1.00 89.06 551 ASP A N 1
ATOM 4156 C CA . ASP A 1 551 ? -19.232 17.595 48.329 1.00 89.06 551 ASP A CA 1
ATOM 4157 C C . ASP A 1 551 ? -19.716 16.379 49.134 1.00 89.06 551 ASP A C 1
ATOM 4159 O O . ASP A 1 551 ? -20.183 15.380 48.589 1.00 89.06 551 ASP A O 1
ATOM 4163 N N . ALA A 1 552 ? -19.683 16.510 50.462 1.00 86.50 552 ALA A N 1
ATOM 4164 C CA . ALA A 1 552 ? -20.097 15.469 51.400 1.00 86.50 552 ALA A CA 1
ATOM 4165 C C . ALA A 1 552 ? -21.590 15.084 51.312 1.00 86.50 552 ALA A C 1
ATOM 4167 O O . ALA A 1 552 ? -21.990 14.084 51.908 1.00 86.50 552 ALA A O 1
ATOM 4168 N N . ASN A 1 553 ? -22.423 15.815 50.562 1.00 88.81 553 ASN A N 1
ATOM 4169 C CA . ASN A 1 553 ? -23.818 15.452 50.278 1.00 88.81 553 ASN A CA 1
ATOM 4170 C C . ASN A 1 553 ? -23.977 14.667 48.965 1.00 88.81 553 ASN A C 1
ATOM 4172 O O . ASN A 1 553 ? -25.042 14.100 48.716 1.00 88.81 553 ASN A O 1
ATOM 4176 N N . LYS A 1 554 ? -22.942 14.629 48.121 1.00 92.06 554 LYS A N 1
ATOM 4177 C CA . LYS A 1 554 ? -22.941 13.950 46.826 1.00 92.06 554 LYS A CA 1
ATOM 4178 C C . LYS A 1 554 ? -22.298 12.569 46.926 1.00 92.06 554 LYS A C 1
ATOM 4180 O O . LYS A 1 554 ? -21.269 12.378 47.577 1.00 92.06 554 LYS A O 1
ATOM 4185 N N . ARG A 1 555 ? -22.891 11.584 46.261 1.00 93.56 555 ARG A N 1
ATOM 4186 C CA . ARG A 1 555 ? -22.326 10.245 46.070 1.00 93.56 555 ARG A CA 1
ATOM 4187 C C . ARG A 1 555 ? -22.105 9.994 44.580 1.00 93.56 555 ARG A C 1
ATOM 4189 O O . ARG A 1 555 ? -22.948 10.417 43.794 1.00 93.56 555 ARG A O 1
ATOM 4196 N N . LEU A 1 556 ? -21.002 9.360 44.180 1.00 93.00 556 LEU A N 1
ATOM 4197 C CA . LEU A 1 556 ? -20.630 9.184 42.771 1.00 93.00 556 LEU A CA 1
ATOM 4198 C C . LEU A 1 556 ? -19.833 7.892 42.525 1.00 93.00 556 LEU A C 1
ATOM 4200 O O . LEU A 1 556 ? -18.669 7.778 42.910 1.00 93.00 556 LEU A O 1
ATOM 4204 N N . SER A 1 557 ? -20.428 6.959 41.783 1.00 96.19 557 SER A N 1
ATOM 4205 C CA . SER A 1 557 ? -19.808 5.669 41.451 1.00 96.19 557 SER A CA 1
ATOM 4206 C C . SER A 1 557 ? -20.019 5.311 39.977 1.00 96.19 557 SER A C 1
ATOM 4208 O O . SER A 1 557 ? -21.003 5.716 39.353 1.00 96.19 557 SER A O 1
ATOM 4210 N N . ALA A 1 558 ? -19.101 4.531 39.410 1.00 96.25 558 ALA A N 1
ATOM 4211 C CA . ALA A 1 558 ? -19.295 3.865 38.130 1.00 96.25 558 ALA A CA 1
ATOM 4212 C C . ALA A 1 558 ? -19.948 2.499 38.370 1.00 96.25 558 ALA A C 1
ATOM 4214 O O . ALA A 1 558 ? -19.431 1.668 39.120 1.00 96.25 558 ALA A O 1
ATOM 4215 N N . ILE A 1 559 ? -21.093 2.279 37.732 1.00 97.00 559 ILE A N 1
ATOM 4216 C CA . ILE A 1 559 ? -21.978 1.136 37.946 1.00 97.00 559 ILE A CA 1
ATOM 4217 C C . ILE A 1 559 ? -22.123 0.345 36.643 1.00 97.00 559 ILE A C 1
ATOM 4219 O O . ILE A 1 559 ? -22.173 0.910 35.549 1.00 97.00 559 ILE A O 1
ATOM 4223 N N . VAL A 1 560 ? -22.193 -0.980 36.753 1.00 97.44 560 VAL A N 1
ATOM 4224 C CA . VAL A 1 560 ? -22.430 -1.875 35.618 1.00 97.44 560 VAL A CA 1
ATOM 4225 C C . VAL A 1 560 ? -23.840 -1.614 35.048 1.00 97.44 560 VAL A C 1
ATOM 4227 O O . VAL A 1 560 ? -24.811 -1.714 35.805 1.00 97.44 560 VAL A O 1
ATOM 4230 N N . PRO A 1 561 ? -23.989 -1.306 33.743 1.00 96.00 561 PRO A N 1
ATOM 4231 C CA . PRO A 1 561 ? -25.283 -1.170 33.067 1.00 96.00 561 PRO A CA 1
ATOM 4232 C C . PRO A 1 561 ? -26.222 -2.362 33.320 1.00 96.00 561 PRO A C 1
ATOM 4234 O O . PRO A 1 561 ? -25.821 -3.515 33.162 1.00 96.00 561 PRO A O 1
ATOM 4237 N N . GLN A 1 562 ? -27.461 -2.089 33.743 1.00 95.06 562 GLN A N 1
ATOM 4238 C CA . GLN A 1 562 ? -28.450 -3.101 34.141 1.00 95.06 562 GLN A CA 1
ATOM 4239 C C . GLN A 1 562 ? -29.874 -2.531 34.250 1.00 95.06 562 GLN A C 1
ATOM 4241 O O . GLN A 1 562 ? -30.053 -1.328 34.448 1.00 95.06 562 GLN A O 1
ATOM 4246 N N . ASP A 1 563 ? -30.882 -3.404 34.165 1.00 93.38 563 ASP A N 1
ATOM 4247 C CA . ASP A 1 563 ? -32.283 -3.084 34.469 1.00 93.38 563 ASP A CA 1
ATOM 4248 C C . ASP A 1 563 ? -32.498 -2.709 35.946 1.00 93.38 563 ASP A C 1
ATOM 4250 O O . ASP A 1 563 ? -31.791 -3.180 36.838 1.00 93.38 563 ASP A O 1
ATOM 4254 N N . LEU A 1 564 ? -33.501 -1.866 36.207 1.00 91.06 564 LEU A N 1
ATOM 4255 C CA . LEU A 1 564 ? -33.750 -1.239 37.514 1.00 91.06 564 LEU A CA 1
ATOM 4256 C C . LEU A 1 564 ? -35.024 -1.745 38.211 1.00 91.06 564 LEU A C 1
ATOM 4258 O O . LEU A 1 564 ? -35.373 -1.222 39.270 1.00 91.06 564 LEU A O 1
ATOM 4262 N N . SER A 1 565 ? -35.725 -2.727 37.624 1.00 85.00 565 SER A N 1
ATOM 4263 C CA . SER A 1 565 ? -37.122 -3.106 37.933 1.00 85.00 565 SER A CA 1
ATOM 4264 C C . SER A 1 565 ? -37.440 -3.285 39.418 1.00 85.00 565 SER A C 1
ATOM 4266 O O . SER A 1 565 ? -38.524 -2.912 39.862 1.00 85.00 565 SER A O 1
ATOM 4268 N N . ASP A 1 566 ? -36.483 -3.818 40.175 1.00 84.94 566 ASP A N 1
ATOM 4269 C CA . ASP A 1 566 ? -36.619 -4.190 41.583 1.00 84.94 566 ASP A CA 1
ATOM 4270 C C . ASP A 1 566 ? -35.524 -3.544 42.459 1.00 84.94 566 ASP A C 1
ATOM 4272 O O . ASP A 1 566 ? -35.258 -4.007 43.571 1.00 84.94 566 ASP A O 1
ATOM 4276 N N . MET A 1 567 ? -34.856 -2.502 41.950 1.00 92.25 567 MET A N 1
ATOM 4277 C CA . MET A 1 567 ? -33.739 -1.825 42.613 1.00 92.25 567 MET A CA 1
ATOM 4278 C C . MET A 1 567 ? -34.221 -0.657 43.483 1.00 92.25 567 MET A C 1
ATOM 4280 O O . MET A 1 567 ? -35.175 0.045 43.132 1.00 92.25 567 MET A O 1
ATOM 4284 N N . LYS A 1 568 ? -33.546 -0.413 44.614 1.00 91.38 568 LYS A N 1
ATOM 4285 C CA . LYS A 1 568 ? -33.865 0.688 45.542 1.00 91.38 568 LYS A CA 1
ATOM 4286 C C . LYS A 1 568 ? -32.614 1.460 45.957 1.00 91.38 568 LYS A C 1
ATOM 4288 O O . LYS A 1 568 ? -31.578 0.851 46.207 1.00 91.38 568 LYS A O 1
ATOM 4293 N N . PHE A 1 569 ? -32.736 2.771 46.144 1.00 92.12 569 PHE A N 1
ATOM 4294 C CA . PHE A 1 569 ? -31.834 3.513 47.023 1.00 92.12 569 PHE A CA 1
ATOM 4295 C C . PHE A 1 569 ? -32.244 3.247 48.475 1.00 92.12 569 PHE A C 1
ATOM 4297 O O . PHE A 1 569 ? -33.391 3.504 48.841 1.00 92.12 569 PHE A O 1
ATOM 4304 N N . ARG A 1 570 ? -31.315 2.772 49.306 1.00 92.69 570 ARG A N 1
ATOM 4305 C CA . ARG A 1 570 ? -31.380 2.843 50.769 1.00 92.69 570 ARG A CA 1
ATOM 4306 C C . ARG A 1 570 ? -30.541 4.034 51.220 1.00 92.69 570 ARG A C 1
ATOM 4308 O O . ARG A 1 570 ? -29.396 4.166 50.800 1.00 92.69 570 ARG A O 1
ATOM 4315 N N . ILE A 1 571 ? -31.106 4.907 52.047 1.00 90.50 571 ILE A N 1
ATOM 4316 C CA . ILE A 1 571 ? -30.416 6.078 52.589 1.00 90.50 571 ILE A CA 1
ATOM 4317 C C . ILE A 1 571 ? -30.378 5.939 54.104 1.00 90.50 571 ILE A C 1
ATOM 4319 O O . ILE A 1 571 ? -31.429 5.926 54.742 1.00 90.50 571 ILE A O 1
ATOM 4323 N N . THR A 1 572 ? -29.176 5.836 54.664 1.00 90.06 572 THR A N 1
ATOM 4324 C CA . THR A 1 572 ? -28.948 5.678 56.104 1.00 90.06 572 THR A CA 1
ATOM 4325 C C . THR A 1 572 ? -28.364 6.972 56.667 1.00 90.06 572 THR A C 1
ATOM 4327 O O . THR A 1 572 ? -27.299 7.412 56.225 1.00 90.06 572 THR A O 1
ATOM 4330 N N . ILE A 1 573 ? -29.050 7.577 57.637 1.00 85.75 573 ILE A N 1
ATOM 4331 C CA . ILE A 1 573 ? -28.636 8.794 58.347 1.00 85.75 573 ILE A CA 1
ATOM 4332 C C . ILE A 1 573 ? -28.301 8.421 59.793 1.00 85.75 573 ILE A C 1
ATOM 4334 O O . ILE A 1 573 ? -29.130 7.820 60.471 1.00 85.75 573 ILE A O 1
ATOM 4338 N N . THR A 1 574 ? -27.114 8.791 60.279 1.00 82.25 574 THR A N 1
ATOM 4339 C CA . THR A 1 574 ? -26.724 8.602 61.686 1.00 82.25 574 THR A CA 1
ATOM 4340 C C . THR A 1 574 ? -26.804 9.931 62.428 1.00 82.25 574 THR A C 1
ATOM 4342 O O . THR A 1 574 ? -26.130 10.897 62.066 1.00 82.25 574 THR A O 1
ATOM 4345 N N . ASN A 1 575 ? -27.612 9.989 63.483 1.00 70.75 575 ASN A N 1
ATOM 4346 C CA . ASN A 1 575 ? -27.697 11.148 64.365 1.00 70.75 575 ASN A CA 1
ATOM 4347 C C . ASN A 1 575 ? -26.540 11.147 65.385 1.00 70.75 575 ASN A C 1
ATOM 4349 O O . ASN A 1 575 ? -25.895 10.129 65.622 1.00 70.75 575 ASN A O 1
ATOM 4353 N N . GLY A 1 576 ? -26.282 12.288 66.037 1.00 62.97 576 GLY A N 1
ATOM 4354 C CA . GLY A 1 576 ? -25.185 12.462 67.014 1.00 62.97 576 GLY A CA 1
ATOM 4355 C C . GLY A 1 576 ? -25.319 11.679 68.334 1.00 62.97 576 GLY A C 1
ATOM 4356 O O . GLY A 1 576 ? -24.642 12.002 69.307 1.00 62.97 576 GLY A O 1
ATOM 4357 N N . THR A 1 577 ? -26.220 10.699 68.370 1.00 66.25 577 THR A N 1
ATOM 4358 C CA . THR A 1 577 ? -26.553 9.775 69.464 1.00 66.25 577 THR A CA 1
ATOM 4359 C C . THR A 1 577 ? -26.285 8.308 69.086 1.00 66.25 577 THR A C 1
ATOM 4361 O O . THR A 1 577 ? -26.685 7.414 69.825 1.00 66.25 577 THR A O 1
ATOM 4364 N N . ASP A 1 578 ? -25.647 8.062 67.932 1.00 69.06 578 ASP A N 1
ATOM 4365 C CA . ASP A 1 578 ? -25.495 6.760 67.252 1.00 69.06 578 ASP A CA 1
ATOM 4366 C C . ASP A 1 578 ? -26.822 6.099 66.803 1.00 69.06 578 ASP A C 1
ATOM 4368 O O . ASP A 1 578 ? -26.824 4.996 66.252 1.00 69.06 578 ASP A O 1
ATOM 4372 N N . GLU A 1 579 ? -27.957 6.787 66.964 1.00 74.25 579 GLU A N 1
ATOM 4373 C CA . GLU A 1 579 ? -29.262 6.376 66.435 1.00 74.25 579 GLU A CA 1
ATOM 4374 C C . GLU A 1 579 ? -29.314 6.553 64.908 1.00 74.25 579 GLU A C 1
ATOM 4376 O O . GLU A 1 579 ? -28.872 7.578 64.379 1.00 74.25 579 GLU A O 1
ATOM 4381 N N . THR A 1 580 ? -29.865 5.566 64.194 1.00 80.81 580 THR A N 1
ATOM 4382 C CA . THR A 1 580 ? -29.885 5.525 62.725 1.00 80.81 580 THR A CA 1
ATOM 4383 C C . THR A 1 580 ? -31.295 5.497 62.138 1.00 80.81 580 THR A C 1
ATOM 4385 O O . THR A 1 580 ? -32.092 4.605 62.425 1.00 80.81 580 THR A O 1
ATOM 4388 N N . ASP A 1 581 ? -31.570 6.451 61.249 1.00 80.31 581 ASP A N 1
ATOM 4389 C CA . ASP A 1 581 ? -32.771 6.497 60.415 1.00 80.31 581 ASP A CA 1
ATOM 4390 C C . ASP A 1 581 ? -32.466 5.882 59.039 1.00 80.31 581 ASP A C 1
ATOM 4392 O O . ASP A 1 581 ? -31.438 6.189 58.427 1.00 80.31 581 ASP A O 1
ATOM 4396 N N . VAL A 1 582 ? -33.356 5.020 58.533 1.00 83.81 582 VAL A N 1
ATOM 4397 C CA . VAL A 1 582 ? -33.187 4.335 57.239 1.00 83.81 582 VAL A CA 1
ATOM 4398 C C . VAL A 1 582 ? -34.402 4.573 56.349 1.00 83.81 582 VAL A C 1
ATOM 4400 O O . VAL A 1 582 ? -35.520 4.179 56.679 1.00 83.81 582 VAL A O 1
ATOM 4403 N N . TYR A 1 583 ? -34.166 5.172 55.185 1.00 82.31 583 TYR A N 1
ATOM 4404 C CA . TYR A 1 583 ? -35.178 5.468 54.174 1.00 82.31 583 TYR A CA 1
ATOM 4405 C C . TYR A 1 583 ? -34.957 4.625 52.915 1.00 82.31 583 TYR A C 1
ATOM 4407 O O . TYR A 1 583 ? -33.826 4.256 52.602 1.00 82.31 583 TYR A O 1
ATOM 4415 N N . TYR A 1 584 ? -36.028 4.366 52.162 1.00 83.94 584 TYR A N 1
ATOM 4416 C CA . TYR A 1 584 ? -35.973 3.661 50.879 1.00 83.94 584 TYR A CA 1
ATOM 4417 C C . TYR A 1 584 ? -36.676 4.458 49.780 1.00 83.94 584 TYR A C 1
ATOM 4419 O O . TYR A 1 584 ? -37.700 5.094 50.030 1.00 83.94 584 TYR A O 1
ATOM 4427 N N . ALA A 1 585 ? -36.158 4.372 48.556 1.00 81.00 585 ALA A N 1
ATOM 4428 C CA . ALA A 1 585 ? -36.823 4.852 47.351 1.00 81.00 585 ALA A CA 1
ATOM 4429 C C . ALA A 1 585 ? -36.581 3.899 46.176 1.00 81.00 585 ALA A C 1
ATOM 4431 O O . ALA A 1 585 ? -35.449 3.488 45.930 1.00 81.00 585 ALA A O 1
ATOM 4432 N N . ASP A 1 586 ? -37.640 3.562 45.447 1.00 83.75 586 ASP A N 1
ATOM 4433 C CA . ASP A 1 586 ? -37.576 2.651 44.302 1.00 83.75 586 ASP A CA 1
ATOM 4434 C C . ASP A 1 586 ? -36.949 3.352 43.094 1.00 83.75 586 ASP A C 1
ATOM 4436 O O . ASP A 1 586 ? -37.359 4.455 42.747 1.00 83.75 586 ASP A O 1
ATOM 4440 N N . VAL A 1 587 ? -35.966 2.734 42.432 1.00 80.88 587 VAL A N 1
ATOM 4441 C CA . VAL A 1 587 ? -35.278 3.377 41.297 1.00 80.88 587 VAL A CA 1
ATOM 4442 C C . VAL A 1 587 ? -36.146 3.333 40.033 1.00 80.88 587 VAL A C 1
ATOM 4444 O O . VAL A 1 587 ? -36.206 4.316 39.302 1.00 80.88 587 VAL A O 1
ATOM 4447 N N . ALA A 1 588 ? -36.901 2.252 39.803 1.00 73.00 588 ALA A N 1
ATOM 4448 C CA . ALA A 1 588 ? -37.786 2.099 38.636 1.00 73.00 588 ALA A CA 1
ATOM 4449 C C . ALA A 1 588 ? -39.108 2.900 38.690 1.00 73.00 588 ALA A C 1
ATOM 4451 O O . ALA A 1 588 ? -39.881 2.888 37.726 1.00 73.00 588 ALA A O 1
ATOM 4452 N N . SER A 1 589 ? -39.409 3.609 39.785 1.00 72.25 589 SER A N 1
ATOM 4453 C CA . SER A 1 589 ? -40.409 4.689 39.747 1.00 72.25 589 SER A CA 1
ATOM 4454 C C . SER A 1 589 ? -39.812 6.007 39.247 1.00 72.25 589 SER A C 1
ATOM 4456 O O . SER A 1 589 ? -40.565 6.902 38.874 1.00 72.25 589 SER A O 1
ATOM 4458 N N . ILE A 1 590 ? -38.480 6.117 39.176 1.00 71.44 590 ILE A N 1
ATOM 4459 C CA . ILE A 1 590 ? -37.791 7.341 38.786 1.00 71.44 590 ILE A CA 1
ATOM 4460 C C . ILE A 1 590 ? -37.726 7.498 37.260 1.00 71.44 590 ILE A C 1
ATOM 4462 O O . ILE A 1 590 ? -37.798 6.576 36.442 1.00 71.44 590 ILE A O 1
ATOM 4466 N N . VAL A 1 591 ? -37.646 8.775 36.947 1.00 68.75 591 VAL A N 1
ATOM 4467 C CA . VAL A 1 591 ? -37.858 9.535 35.736 1.00 68.75 591 VAL A CA 1
ATOM 4468 C C . VAL A 1 591 ? -36.980 10.800 35.984 1.00 68.75 591 VAL A C 1
ATOM 4470 O O . VAL A 1 591 ? -36.951 11.306 37.107 1.00 68.75 591 VAL A O 1
ATOM 4473 N N . ASP A 1 592 ? -36.187 11.293 35.023 1.00 65.88 592 ASP A N 1
ATOM 4474 C CA . ASP A 1 592 ? -35.012 12.192 35.224 1.00 65.88 592 ASP A CA 1
ATOM 4475 C C . ASP A 1 592 ? -35.120 13.704 34.798 1.00 65.88 592 ASP A C 1
ATOM 4477 O O . ASP A 1 592 ? -34.109 14.391 34.642 1.00 65.88 592 ASP A O 1
ATOM 4481 N N . GLN A 1 593 ? -36.345 14.243 34.663 1.00 59.44 593 GLN A N 1
ATOM 4482 C CA . GLN A 1 593 ? -36.915 15.549 34.185 1.00 59.44 593 GLN A CA 1
ATOM 4483 C C . GLN A 1 593 ? -37.896 15.637 32.943 1.00 59.44 593 GLN A C 1
ATOM 4485 O O . GLN A 1 593 ? -39.088 15.781 33.192 1.00 59.44 593 GLN A O 1
ATOM 4490 N N . THR A 1 594 ? -37.520 15.611 31.641 1.00 64.38 594 THR A N 1
ATOM 4491 C CA . THR A 1 594 ? -38.385 16.086 30.496 1.00 64.38 594 THR A CA 1
ATOM 4492 C C . THR A 1 594 ? -39.403 15.143 29.779 1.00 64.38 594 THR A C 1
ATOM 4494 O O . THR A 1 594 ? -40.595 15.424 29.839 1.00 64.38 594 THR A O 1
ATOM 4497 N N . SER A 1 595 ? -38.987 14.123 28.999 1.00 73.56 595 SER A N 1
ATOM 4498 C CA . SER A 1 595 ? -39.802 13.248 28.102 1.00 73.56 595 SER A CA 1
ATOM 4499 C C . SER A 1 595 ? -40.984 12.545 28.774 1.00 73.56 595 SER A C 1
ATOM 4501 O O . SER A 1 595 ? -41.955 12.182 28.115 1.00 73.56 595 SER A O 1
ATOM 4503 N N . ASN A 1 596 ? -40.891 12.389 30.090 1.00 75.62 596 ASN A N 1
ATOM 4504 C CA . ASN A 1 596 ? -41.856 11.761 30.985 1.00 75.62 596 ASN A CA 1
ATOM 4505 C C . ASN A 1 596 ? -41.981 10.220 30.901 1.00 75.62 596 ASN A C 1
ATOM 4507 O O . ASN A 1 596 ? -42.969 9.662 31.379 1.00 75.62 596 ASN A O 1
ATOM 4511 N N . GLU A 1 597 ? -40.957 9.540 30.373 1.00 80.44 597 GLU A N 1
ATOM 4512 C CA . GLU A 1 597 ? -40.802 8.073 30.346 1.00 80.44 597 GLU A CA 1
ATOM 4513 C C . GLU A 1 597 ? -39.960 7.517 31.516 1.00 80.44 597 GLU A C 1
ATOM 4515 O O . GLU A 1 597 ? -39.023 8.160 31.977 1.00 80.44 597 GLU A O 1
ATOM 4520 N N . LYS A 1 598 ? -40.248 6.294 31.987 1.00 82.25 598 LYS A N 1
ATOM 4521 C CA . LYS A 1 598 ? -39.525 5.658 33.111 1.00 82.25 598 LYS A CA 1
ATOM 4522 C C . LYS A 1 598 ? -38.100 5.236 32.758 1.00 82.25 598 LYS A C 1
ATOM 4524 O O . LYS A 1 598 ? -37.871 4.644 31.705 1.00 82.25 598 LYS A O 1
ATOM 4529 N N . ILE A 1 599 ? -37.165 5.437 33.692 1.00 82.00 599 ILE A N 1
ATOM 4530 C CA . ILE A 1 599 ? -35.813 4.875 33.593 1.00 82.00 599 ILE A CA 1
ATOM 4531 C C . ILE A 1 599 ? -35.911 3.378 33.912 1.00 82.00 599 ILE A C 1
ATOM 4533 O O . ILE A 1 599 ? -35.961 2.977 35.072 1.00 82.00 599 ILE A O 1
ATOM 4537 N N . THR A 1 600 ? -35.974 2.531 32.883 1.00 88.50 600 THR A N 1
ATOM 4538 C CA . THR A 1 600 ? -36.061 1.071 33.075 1.00 88.50 600 THR A CA 1
ATOM 4539 C C . THR A 1 600 ? -34.700 0.409 33.281 1.00 88.50 600 THR A C 1
ATOM 4541 O O . THR A 1 600 ? -34.639 -0.641 33.911 1.00 88.50 600 THR A O 1
ATOM 4544 N N . ALA A 1 601 ? -33.625 1.012 32.763 1.00 90.50 601 ALA A N 1
ATOM 4545 C CA . ALA A 1 601 ? -32.264 0.480 32.797 1.00 90.50 601 ALA A CA 1
ATOM 4546 C C . ALA A 1 601 ? -31.217 1.603 32.839 1.00 90.50 601 ALA A C 1
ATOM 4548 O O . ALA A 1 601 ? -31.362 2.613 32.140 1.00 90.50 601 ALA A O 1
ATOM 4549 N N . TRP A 1 602 ? -30.130 1.385 33.583 1.00 91.06 602 TRP A N 1
ATOM 4550 C CA . TRP A 1 602 ? -28.884 2.130 33.407 1.00 91.06 602 TRP A CA 1
ATOM 4551 C C . TRP A 1 602 ? -28.130 1.601 32.190 1.00 91.06 602 TRP A C 1
ATOM 4553 O O . TRP A 1 602 ? -27.942 0.394 32.044 1.00 91.06 602 TRP A O 1
ATOM 4563 N N . LYS A 1 603 ? -27.701 2.507 31.310 1.00 90.00 603 LYS A N 1
ATOM 4564 C CA . LYS A 1 603 ? -27.083 2.196 30.018 1.00 90.00 603 LYS A CA 1
ATOM 4565 C C . LYS A 1 603 ? -25.613 2.599 29.988 1.00 90.00 603 LYS A C 1
ATOM 4567 O O . LYS A 1 603 ? -25.188 3.542 30.650 1.00 90.00 603 LYS A O 1
ATOM 4572 N N . SER A 1 604 ? -24.855 1.878 29.171 1.00 89.94 604 SER A N 1
ATOM 4573 C CA . SER A 1 604 ? -23.434 2.121 28.933 1.00 89.94 604 SER A CA 1
ATOM 4574 C C . SER A 1 604 ? -23.186 3.532 28.390 1.00 89.94 604 SER A C 1
ATOM 4576 O O . SER A 1 604 ? -23.756 3.900 27.364 1.00 89.94 604 SER A O 1
ATOM 4578 N N . GLY A 1 605 ? -22.335 4.301 29.068 1.00 84.75 605 GLY A N 1
ATOM 4579 C CA . GLY A 1 605 ? -21.943 5.660 28.691 1.00 84.75 605 GLY A CA 1
ATOM 4580 C C . GLY A 1 605 ? -22.934 6.773 29.024 1.00 84.75 605 GLY A C 1
ATOM 4581 O O . GLY A 1 605 ? -22.669 7.927 28.692 1.00 84.75 605 GLY A O 1
ATOM 4582 N N . GLU A 1 606 ? -24.033 6.461 29.710 1.00 83.56 606 GLU A N 1
ATOM 4583 C CA . GLU A 1 606 ? -24.951 7.469 30.243 1.00 83.56 606 GLU A CA 1
ATOM 4584 C C . GLU A 1 606 ? -24.581 7.842 31.691 1.00 83.56 606 GLU A C 1
ATOM 4586 O O . GLU A 1 606 ? -24.118 7.006 32.476 1.00 83.56 606 GLU A O 1
ATOM 4591 N N . HIS A 1 607 ? -24.806 9.109 32.053 1.00 84.69 607 HIS A N 1
ATOM 4592 C CA . HIS A 1 607 ? -24.623 9.624 33.412 1.00 84.69 607 HIS A CA 1
ATOM 4593 C C . HIS A 1 607 ? -25.983 9.926 34.045 1.00 84.69 607 HIS A C 1
ATOM 4595 O O . HIS A 1 607 ? -26.689 10.839 33.620 1.00 84.69 607 HIS A O 1
ATOM 4601 N N . TYR A 1 608 ? -26.337 9.160 35.073 1.00 83.56 608 TYR A N 1
ATOM 4602 C CA . TYR A 1 608 ? -27.578 9.282 35.826 1.00 83.56 608 TYR A CA 1
ATOM 4603 C C . TYR A 1 608 ? -27.340 10.053 37.118 1.00 83.56 608 TYR A C 1
ATOM 4605 O O . TYR A 1 608 ? -26.490 9.662 37.911 1.00 83.56 608 TYR A O 1
ATOM 4613 N N . VAL A 1 609 ? -28.111 11.117 37.357 1.00 83.31 609 VAL A N 1
ATOM 4614 C CA . VAL A 1 609 ? -27.969 11.953 38.559 1.00 83.31 609 VAL A CA 1
ATOM 4615 C C . VAL A 1 609 ? -29.301 12.098 39.292 1.00 83.31 609 VAL A C 1
ATOM 4617 O O . VAL A 1 609 ? -30.286 12.621 38.759 1.00 83.31 609 VAL A O 1
ATOM 4620 N N . TYR A 1 610 ? -29.311 11.698 40.558 1.00 81.69 610 TYR A N 1
ATOM 4621 C CA . TYR A 1 610 ? -30.497 11.624 41.402 1.00 81.69 610 TYR A CA 1
ATOM 4622 C C . TYR A 1 610 ? -30.376 12.558 42.608 1.00 81.69 610 TYR A C 1
ATOM 4624 O O . TYR A 1 610 ? -29.760 12.198 43.607 1.00 81.69 610 TYR A O 1
ATOM 4632 N N . ALA A 1 611 ? -30.993 13.741 42.584 1.00 81.50 611 ALA A N 1
ATOM 4633 C CA . ALA A 1 611 ? -31.206 14.457 43.837 1.00 81.50 611 ALA A CA 1
ATOM 4634 C C . ALA A 1 611 ? -32.307 13.789 44.689 1.00 81.50 611 ALA A C 1
ATOM 4636 O O . ALA A 1 611 ? -33.364 13.405 44.180 1.00 81.50 611 ALA A O 1
ATOM 4637 N N . LEU A 1 612 ? -32.068 13.646 45.995 1.00 80.81 612 LEU A N 1
ATOM 4638 C CA . LEU A 1 612 ? -33.016 13.087 46.968 1.00 80.81 612 LEU A CA 1
ATOM 4639 C C . LEU A 1 612 ? -33.269 14.140 48.059 1.00 80.81 612 LEU A C 1
ATOM 4641 O O . LEU A 1 612 ? -32.326 14.538 48.734 1.00 80.81 612 LEU A O 1
ATOM 4645 N N . ASN A 1 613 ? -34.505 14.613 48.246 1.00 79.56 613 ASN A N 1
ATOM 4646 C CA . ASN A 1 613 ? -34.841 15.663 49.217 1.00 79.56 613 ASN A CA 1
ATOM 4647 C C . ASN A 1 613 ? -35.328 15.047 50.543 1.00 79.56 613 ASN A C 1
ATOM 4649 O O . ASN A 1 613 ? -36.438 14.514 50.631 1.00 79.56 613 ASN A O 1
ATOM 4653 N N . LEU A 1 614 ? -34.485 15.098 51.575 1.00 77.62 614 LEU A N 1
ATOM 4654 C CA . LEU A 1 614 ? -34.746 14.552 52.905 1.00 77.62 614 LEU A CA 1
ATOM 4655 C C . LEU A 1 614 ? -35.321 15.614 53.845 1.00 77.62 614 LEU A C 1
ATOM 4657 O O . LEU A 1 614 ? -34.770 16.706 53.996 1.00 77.62 614 LEU A O 1
ATOM 4661 N N . GLN A 1 615 ? -36.418 15.265 54.517 1.00 72.88 615 GLN A N 1
ATOM 4662 C CA . GLN A 1 615 ? -37.076 16.094 55.525 1.00 72.88 615 GLN A CA 1
ATOM 4663 C C . GLN A 1 615 ? -37.416 15.230 56.745 1.00 72.88 615 GLN A C 1
ATOM 4665 O O . GLN A 1 615 ? -37.771 14.062 56.586 1.00 72.88 615 GLN A O 1
ATOM 4670 N N . LYS A 1 616 ? -37.349 15.787 57.964 1.00 64.38 616 LYS A N 1
ATOM 4671 C CA . LYS A 1 616 ? -37.519 15.015 59.220 1.00 64.38 616 LYS A CA 1
ATOM 4672 C C . LYS A 1 616 ? -38.821 14.199 59.328 1.00 64.38 616 LYS A C 1
ATOM 4674 O O . LYS A 1 616 ? -38.896 13.285 60.139 1.00 64.38 616 LYS A O 1
ATOM 4679 N N . THR A 1 617 ? -39.843 14.527 58.541 1.00 57.16 617 THR A N 1
ATOM 4680 C CA . THR A 1 617 ? -41.141 13.831 58.499 1.00 57.16 617 THR A CA 1
ATOM 4681 C C . THR A 1 617 ? -41.446 13.169 57.150 1.00 57.16 617 THR A C 1
ATOM 4683 O O . THR A 1 617 ? -42.503 12.559 57.015 1.00 57.16 617 THR A O 1
ATOM 4686 N N . LYS A 1 618 ? -40.565 13.293 56.142 1.00 49.53 618 LYS A N 1
ATOM 4687 C CA . LYS A 1 618 ? -40.806 12.815 54.769 1.00 49.53 618 LYS A CA 1
ATOM 4688 C C . LYS A 1 618 ? -39.515 12.707 53.937 1.00 49.53 618 LYS A C 1
ATOM 4690 O O . LYS A 1 618 ? -38.802 13.694 53.777 1.00 49.53 618 LYS A O 1
ATOM 4695 N N . LEU A 1 619 ? -39.290 11.571 53.270 1.00 37.84 619 LEU A N 1
ATOM 4696 C CA . LEU A 1 619 ? -38.409 11.515 52.092 1.00 37.84 619 LEU A CA 1
ATOM 4697 C C . LEU A 1 619 ? -39.197 11.928 50.837 1.00 37.84 619 LEU A C 1
ATOM 4699 O O . LEU A 1 619 ? -40.282 11.408 50.586 1.00 37.84 619 LEU A O 1
ATOM 4703 N N . THR A 1 620 ? -38.653 12.839 50.029 1.00 41.88 620 THR A N 1
ATOM 4704 C CA . THR A 1 620 ? -39.182 13.186 48.699 1.00 41.88 620 THR A CA 1
ATOM 4705 C C . THR A 1 620 ? -38.056 13.078 47.669 1.00 41.88 620 THR A C 1
ATOM 4707 O O . THR A 1 620 ? -37.168 13.918 47.628 1.00 41.88 620 THR A O 1
ATOM 4710 N N . VAL A 1 621 ? -38.052 12.042 46.832 1.00 34.59 621 VAL A N 1
ATOM 4711 C CA . VAL A 1 621 ? -37.023 11.884 45.784 1.00 34.59 621 VAL A CA 1
ATOM 4712 C C . VAL A 1 621 ? -37.305 12.802 44.589 1.00 34.59 621 VAL A C 1
ATOM 4714 O O . VAL A 1 621 ? -38.463 13.008 44.236 1.00 34.59 621 VAL A O 1
ATOM 4717 N N . SER A 1 622 ? -36.258 13.394 43.997 1.00 36.25 622 SER A N 1
ATOM 4718 C CA . SER A 1 622 ? -36.379 14.482 43.015 1.00 36.25 622 SER A CA 1
ATOM 4719 C C . SER A 1 622 ? -35.147 14.591 42.090 1.00 36.25 622 SER A C 1
ATOM 4721 O O . SER A 1 622 ? -34.322 15.480 42.276 1.00 36.25 622 SER A O 1
ATOM 4723 N N . ALA A 1 623 ? -34.992 13.694 41.108 1.00 30.84 623 ALA A N 1
ATOM 4724 C CA . ALA A 1 623 ? -33.786 13.587 40.267 1.00 30.84 623 ALA A CA 1
ATOM 4725 C C . ALA A 1 623 ? -33.411 14.865 39.460 1.00 30.84 623 ALA A C 1
ATOM 4727 O O . ALA A 1 623 ? -34.275 15.670 39.098 1.00 30.84 623 ALA A O 1
ATOM 4728 N N . THR A 1 624 ? -32.113 15.061 39.164 1.00 33.47 624 THR A N 1
ATOM 4729 C CA . THR A 1 624 ? -31.561 16.308 38.572 1.00 33.47 624 THR A CA 1
ATOM 4730 C C . THR A 1 624 ? -30.303 16.063 37.721 1.00 33.47 624 THR A C 1
ATOM 4732 O O . THR A 1 624 ? -29.208 16.006 38.271 1.00 33.47 624 THR A O 1
ATOM 4735 N N . LEU A 1 625 ? -30.427 15.963 36.388 1.00 35.69 625 LEU A N 1
ATOM 4736 C CA . LEU A 1 625 ? -29.408 15.325 35.526 1.00 35.69 625 LEU A CA 1
ATOM 4737 C C . LEU A 1 625 ? -28.568 16.250 34.619 1.00 35.69 625 LEU A C 1
ATOM 4739 O O . LEU A 1 625 ? -29.079 17.172 33.968 1.00 35.69 625 LEU A O 1
ATOM 4743 N N . THR A 1 626 ? -27.261 15.959 34.521 1.00 33.09 626 THR A N 1
ATOM 4744 C CA . THR A 1 626 ? -26.266 16.631 33.657 1.00 33.09 626 THR A CA 1
ATOM 4745 C C . THR A 1 626 ? -25.509 15.664 32.735 1.00 33.09 626 THR A C 1
ATOM 4747 O O . THR A 1 626 ? -25.446 14.472 32.985 1.00 33.09 626 THR A O 1
ATOM 4750 N N . ASP A 1 627 ? -25.033 16.194 31.604 1.00 32.66 627 ASP A N 1
ATOM 4751 C CA . ASP A 1 627 ? -24.713 15.471 30.355 1.00 32.66 627 ASP A CA 1
ATOM 4752 C C . ASP A 1 627 ? -23.560 14.437 30.506 1.00 32.66 627 ASP A C 1
ATOM 4754 O O . ASP A 1 627 ? -22.607 14.697 31.232 1.00 32.66 627 ASP A O 1
ATOM 4758 N N . TRP A 1 628 ? -23.568 13.290 29.807 1.00 32.56 628 TRP A N 1
ATOM 4759 C CA . TRP A 1 628 ? -23.105 13.268 28.408 1.00 32.56 628 TRP A CA 1
ATOM 4760 C C . TRP A 1 628 ? -24.008 12.639 27.319 1.00 32.56 628 TRP A C 1
ATOM 4762 O O . TRP A 1 628 ? -23.507 12.504 26.213 1.00 32.56 628 TRP A O 1
ATOM 4772 N N . LYS A 1 629 ? -25.325 12.434 27.484 1.00 37.66 629 LYS A N 1
ATOM 4773 C CA . LYS A 1 629 ? -26.298 12.675 26.377 1.00 37.66 629 LYS A CA 1
ATOM 4774 C C . LYS A 1 629 ? -27.751 12.781 26.873 1.00 37.66 629 LYS A C 1
ATOM 4776 O O . LYS A 1 629 ? -28.513 11.824 26.820 1.00 37.66 629 LYS A O 1
ATOM 4781 N N . LYS A 1 630 ? -28.179 13.974 27.296 1.00 38.41 630 LYS A N 1
ATOM 4782 C CA . LYS A 1 630 ? -29.486 14.152 27.972 1.00 38.41 630 LYS A CA 1
ATOM 4783 C C . LYS A 1 630 ? -30.718 13.539 27.269 1.00 38.41 630 LYS A C 1
ATOM 4785 O O . LYS A 1 630 ? -31.158 14.017 26.223 1.00 38.41 630 LYS A O 1
ATOM 4790 N N . VAL A 1 631 ? -31.349 12.604 27.978 1.00 39.84 631 VAL A N 1
ATOM 4791 C CA . VAL A 1 631 ? -32.807 12.381 28.064 1.00 39.84 631 VAL A CA 1
ATOM 4792 C C . VAL A 1 631 ? -33.197 12.594 29.542 1.00 39.84 631 VAL A C 1
ATOM 4794 O O . VAL A 1 631 ? -32.309 12.776 30.377 1.00 39.84 631 VAL A O 1
ATOM 4797 N N . ASN A 1 632 ? -34.487 12.707 29.869 1.00 40.78 632 ASN A N 1
ATOM 4798 C CA . ASN A 1 632 ? -34.988 12.966 31.226 1.00 40.78 632 ASN A CA 1
ATOM 4799 C C . ASN A 1 632 ? -36.534 12.771 31.326 1.00 40.78 632 ASN A C 1
ATOM 4801 O O . ASN A 1 632 ? -37.139 12.812 30.271 1.00 40.78 632 ASN A O 1
ATOM 4805 N N . ALA A 1 633 ? -37.207 12.638 32.497 1.00 40.84 633 ALA A N 1
ATOM 4806 C CA . ALA A 1 633 ? -38.693 12.494 32.696 1.00 40.84 633 ALA A CA 1
ATOM 4807 C C . ALA A 1 633 ? -39.303 12.873 34.116 1.00 40.84 633 ALA A C 1
ATOM 4809 O O . ALA A 1 633 ? -38.556 12.894 35.071 1.00 40.84 633 ALA A O 1
ATOM 4810 N N . SER A 1 634 ? -40.609 13.121 34.392 1.00 35.69 634 SER A N 1
ATOM 4811 C CA . SER A 1 634 ? -41.063 13.589 35.758 1.00 35.69 634 SER A CA 1
ATOM 4812 C C . SER A 1 634 ? -42.161 12.795 36.524 1.00 35.69 634 SER A C 1
ATOM 4814 O O . SER A 1 634 ? -43.145 12.358 35.927 1.00 35.69 634 SER A O 1
ATOM 4816 N N . GLU A 1 635 ? -42.011 12.650 37.865 1.00 34.69 635 GLU A N 1
ATOM 4817 C CA . GLU A 1 635 ? -43.025 12.129 38.823 1.00 34.69 635 GLU A CA 1
ATOM 4818 C C . GLU A 1 635 ? -42.785 12.613 40.283 1.00 34.69 635 GLU A C 1
ATOM 4820 O O . GLU A 1 635 ? -41.649 12.781 40.721 1.00 34.69 635 GLU A O 1
ATOM 4825 N N . ASN A 1 636 ? -43.867 12.835 41.048 1.00 28.94 636 ASN A N 1
ATOM 4826 C CA . ASN A 1 636 ? -43.839 13.111 42.495 1.00 28.94 636 ASN A CA 1
ATOM 4827 C C . ASN A 1 636 ? -44.292 11.863 43.263 1.00 28.94 636 ASN A C 1
ATOM 4829 O O . ASN A 1 636 ? -45.480 11.534 43.230 1.00 28.94 636 ASN A O 1
ATOM 4833 N N . VAL A 1 637 ? -43.393 11.209 44.001 1.00 29.28 637 VAL A N 1
ATOM 4834 C CA . VAL A 1 637 ? -43.772 10.079 44.865 1.00 29.28 637 VAL A CA 1
ATOM 4835 C C . VAL A 1 637 ? -44.405 10.596 46.164 1.00 29.28 637 VAL A C 1
ATOM 4837 O O . VAL A 1 637 ? -43.866 11.482 46.838 1.00 29.28 637 VAL A O 1
ATOM 4840 N N . TRP A 1 638 ? -45.562 10.032 46.515 1.00 27.53 638 TRP A N 1
ATOM 4841 C CA . TRP A 1 638 ? -46.274 10.293 47.765 1.00 27.53 638 TRP A CA 1
ATOM 4842 C C . TRP A 1 638 ? -46.264 9.033 48.632 1.00 27.53 638 TRP A C 1
ATOM 4844 O O . TRP A 1 638 ? -46.610 7.952 48.154 1.00 27.53 638 TRP A O 1
ATOM 4854 N N . PHE A 1 639 ? -45.899 9.216 49.897 1.00 29.95 639 PHE A N 1
ATOM 4855 C CA . PHE A 1 639 ? -46.012 8.266 50.999 1.00 29.95 639 PHE A CA 1
ATOM 4856 C C . PHE A 1 639 ? -46.739 8.986 52.143 1.00 29.95 639 PHE A C 1
ATOM 4858 O O . PHE A 1 639 ? -46.488 10.211 52.279 1.00 29.95 639 PHE A O 1
#

Radius of gyration: 43.06 Å; Cα contacts (8 Å, |Δi|>4): 1639; chains: 1; bounding box: 133×52×131 Å

InterPro domains:
  IPR025049 Fimbrillin-like 1 [PF13149] (152-336)
  IPR025049 Fimbrillin-like 1 [PF13149] (376-628)

Sequence (639 aa):
MRLKHYLYITTLVLLTACNNSDELTDGTPRANDAIQLSAGIVKGSHAVVTRAAGDTYQALTVGTAIALQVSGTWTGHTQEEVVKTTTAEAELSTNTSNGLSLTPVLYWDDYGMADPANATTGRTTGLTIYGAAVNGLTTAPAISDYTALVWDVNADQTTGWSEKNLLISNNVKANNTYKFDARGTGKQLEFRHALSKVTVSLKAGEGFADSKFVNDPTVTLLDWAHTNGTVNVTDGTVTLGNNTGVTMYQAATAATGYNVTKEALVMPGSAFIKGADIIRINADDNIYYVSSEKIRAAINAADHDTDDLTKAGKNYIIKVTVNKTAIQVSATVVDWTTVEAAEELPKILVNNAYGDKGKSFDKAFDFYRSTSLNNGYSKDAEMSYATATGWTMTPQLYWPDHLTHYQFRGVWPTTAKVVDGEDATMGMQVIKVNNVAYQEGTFPSDLLIARPEIAEDAVCTNKEPGHTTTKLFEGGICATEGNINLNFRYMMAQVEVNLITASSGDNQVNLTGAKVELVNVKNTGDVTLGTREVVPTGVAGEYVLDEDANDANKRLSAIVPQDLSDMKFRITITNGTDETDVYYADVASIVDQTSNEKITAWKSGEHYVYALNLQKTKLTVSATLTDWKKVNASENVWF

Organism: NCBI:txid2913614

Foldseek 3Di:
DDDDDDDDDDDPDDPPDPPPDDDDDDDFFAQFDFQWAKEWEWFFDDPADPDDDPTFTAEFDFLWKKKKKKKFADPPDPDRMDIDIWMWTFHDDPDRIGTTDIVVTDGNCSRPLNPPVCVPPGQQFAMWMKMKTQGPDNDYQDDPDLQWAKAFFDLEQQVHGSRRFMWIFGPGGTNDQHGSRRPDDRYYTHTFTLWEKEKEKEWQDAPDPVREFPDDKKKKFAQLFFGIFTANSNRSDTDTDGGGIHIWYFPDFDPPRGITMTMDIGHWFRAQPAQDFGMWMATNNDIDTDHSPQQQVQCCVPVVDDRRIGHGQKYKYWYWHDYSADIFIHIHIGGPDDDDDDGDAQFQAAQFEAEPPRHGDAAKWFKWKDQFLFWRIDRPWIWHADPVPGIDTVPTDGANHQQRAIWMKTKPPPVFDWDHTHDPVRNGIWTKAFKFFADPRDPPQFIKMKTFDFDQPDWAPDDDPPRDTDGCLGRNHGRDPDHGYIYIFFLWEKEKEAEAEDPDDQFGDDCQPKKKKKAQAQGMWIQGNNPRDIGRDDGGGMDIFDADPVDNRMGIMTHGKDFQQAMKIWMWDQDPVRDIDIDIDRQQVAWADDPADTPGIRDGRFYWFWYWYGTPVDTWTDHYDDDDPDDTHDDTDDD

pLDDT: mean 77.83, std 18.8, range [23.94, 97.88]

Secondary structure (DSSP, 8-state):
------------------------------TT-B--EEEEEEES--S---S-S--EEEPPPTT-EEEEEEEEE-TTSSSSEEEEEEEEEEPPPSSSSEEEEEES--BSGGGTTT-GGGTTTHHHH--EEEEEEETT-SS----S-SS-EEEE--SB-TT-SGGG-EEEEEEE-TTSS--TTSTT-PEEEEEEESSEEEEEEEEE-TTSGGGS-SSPPEEEE-TT-B-EEEE-TTT--EEE--B--EEPEEEEE-TTTT-EEEEEEE-TT-B--TT-EEEEEEETTEEEEEESHHHHHHHHHHH---S-B--TTEEEEEEEEEETTEEEEEEEEEESS--PPPP---B----EEE-GGGPBP-S-EEEEEESSSSS--EEEEEEEEETTTEEEEESPPB---SS--BEEEEEESTT--BPSS-BTTTTB-EEEEE-EE--TT-TTTT-EEEE----TT-B-----TT----BHHHH-BPP-SSPPEEEEEE-SEEEEEEEEE-SSSTTBPP-TT-EEEEEEEEEEEEEETTT--EEEEEEEEEEEPPEETTEEEEEEEEE--EE-TT-EEEEEEE-TTS-EEEEEEEGGG---SSS-----EE-TT-EEEEEEEEETTEEEE------SS----------

Nearest PDB structures (foldseek):
  4k4k-assembly2_B  TM=6.869E-01  e=9.193E-12  Bacteroides uniformis ATCC 8492
  4k4k-assembly1_A  TM=6.815E-01  e=2.763E-11  Bacteroides uniformis ATCC 8492
  3up6-assembly1_A  TM=4.544E-01  e=1.416E-07  Bacteroides ovatus ATCC 8483
  3up6-assembly2_B  TM=4.582E-01  e=3.637E-07  Bacteroides ovatus ATCC 8483
  3pay-assembly1_D  TM=4.987E-01  e=2.673E-05  Bacteroides ovatus ATCC 8483